Protein 3WDW (pdb70)

CATH classification: 2.60.120.200

Secondary structure (DSSP, 8-state):
---EEEEE--SHHHHHTTEEEP-SPPTT--SEEE--HHHHHHTTSEEEETTEEEE----SSPPBTTBEEE-EEEESS-BSSEEEEEEEEE---S-TTEEEEEEEEESSSTTTT-EEEEEE--TT--S-EEEEEBSSSBB--S-S-SSEE---B-BTT-TT--TT-SEEEE-S-GGGSHHHHHHTT-EEEEEEEETTEEEEEEEETT-S-TTTTSSS--GGGSPPPSEEE-STTB-TTTS--SEEEEEEEEESIIIIIHHGGGSTTGGG-SSHHHHHHH-GGGGTT--EEEEEEEEEE-/---EEEEE--SHHHHHTTEEEP-SPPTT--SEEE--HHHHHHTTSEEEETTEEEE----SSPPBTTBEEE-EEEEEEEESSEEEEEEEEE---S-TTEEEEEEEEESSSTTTT-EEEEEE--TT--S-EEEEEBSSSBB--S-S-SSEE---B-BTT-SS--SS-SEEEE-S-TTSSHHHHHHTT-EEEEEEEETTEEEEEEEETT-S-TTSSSSS--GGGSPPPSEEE-STTB-HHHH---EEEEEEEEESIIIIIHHGGGSTTGGG-SSHHHHHHH-GGGGTT--EEEEEEEEEE-

Nearest PDB structures (foldseek):
  3wdy-assembly2_B  TM=9.970E-01  e=2.030E-61  Paecilomyces sp. 'thermophila'
  3wdu-assembly2_B  TM=9.956E-01  e=4.075E-60  Paecilomyces sp. 'thermophila'
  3wdy-assembly3_C  TM=9.971E-01  e=1.727E-59  Paecilomyces sp. 'thermophila'
  5jvv-assembly2_A  TM=9.176E-01  e=4.083E-36  Paecilomyces sp. 'thermophila'
  2w52-assembly1_A  TM=9.293E-01  e=1.885E-34  Phanerodontia chrysosporium

Sequence (596 aa):
EFYHLVDDYGRGNGFFDKFNFFTGDDPTHGYVDYVSRDVAAGAGLIGERDGRTYMGVDFTNPASGRGRRSVRLESKNTYEHGLIVIDLAHMPGSVCGTWPAFWTLGTGDWPYGGAIDIIEGVNDNTFNHMVLHTSDGCTIDNDGFTGNLKTSNCYVYAPGQDANAGCGIEATDPNSYGKGFNSIGGGIYATEITPNGISIWFFPRGSEPGDVLGDNPNPANWDTPAAKFAGGGCDWEGKFNAQRLIFDVTFCGDWAGNVWGIGGCASRAANCVDFVRDNPSAFAESYWLVNSLRVYAPEFYHLVDDYGRGNGFFDKFNFFTGDDPTHGYVDYVSRDVAAGAGLIGERDGRTYMGVDFTNPASGRGRRSVRLESKNTYEHGLIVIDLAHMPGSVCGTWPAFWTLGTGDWPYGGAIDIIEGVNDNTFNHMVLHTSDGCTIDNDGFTGNLKTSNCYVYAPGQDANAGCGIEATDPNSYGKGFNSIGGGIYATEITPNGISIWFFPRGSEPGDVLGDNPNPANWDTPAAKFAGGGCDWEGKFNAQRLIFDVTFCGDWAGNVWGIGGCASRAANCVDFVRDNPSAFAESYWLVNSLRVYAP

InterPro domains:
  IPR000757 Beta-glucanase-like, N-terminal domain [PS51762] (6-280)
  IPR013320 Concanavalin A-like lectin/glucanase domain superfamily [SSF49899] (31-294)
  IPR050546 Glycosyl Hydrolase Family 16 [PTHR10963] (16-312)

Radius of gyration: 25.46 Å; Cα contacts (8 Å, |Δi|>4): 1710; chains: 2; bounding box: 57×56×68 Å

Solvent-accessible surface area: 21913 Å² total; per-residue (Å²): 188,93,19,95,80,63,31,60,3,33,147,2,107,41,0,2,76,80,7,86,34,55,63,31,110,10,72,46,137,12,30,4,29,3,13,45,65,123,72,0,58,73,34,38,3,12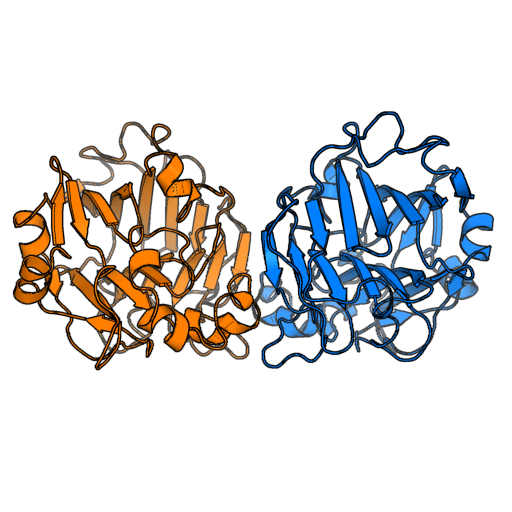,19,81,99,143,37,79,1,22,2,2,3,9,92,97,67,97,16,87,75,92,2,2,71,1,6,15,0,18,3,114,73,60,23,98,58,2,0,2,1,0,9,0,17,16,0,0,2,28,20,10,0,0,20,0,5,1,23,0,20,2,58,72,114,106,4,149,3,0,0,0,6,0,0,10,0,6,9,60,33,46,21,0,25,0,0,0,10,0,16,92,46,0,56,10,71,78,108,36,29,79,11,28,27,72,0,8,28,0,49,13,132,7,139,46,36,61,48,6,34,0,0,2,1,5,4,66,46,69,41,0,1,0,163,17,0,24,88,58,34,0,0,0,2,0,0,29,8,40,70,115,5,3,9,0,15,26,17,39,84,65,68,51,32,91,48,0,65,38,120,50,0,16,9,92,125,26,119,77,15,11,0,73,0,18,21,86,39,14,82,16,81,53,39,12,51,19,0,61,0,0,2,9,4,4,0,2,16,72,20,0,24,116,33,5,43,25,14,10,2,29,106,132,25,97,64,5,57,44,7,0,82,82,58,20,91,32,1,41,81,1,46,3,15,3,58,12,0,61,0,1,20,113,150,118,16,72,72,70,18,63,1,38,130,2,104,40,0,2,80,52,6,86,34,57,64,31,110,9,71,44,136,13,32,4,30,3,13,42,66,123,72,0,59,72,35,37,4,12,20,83,96,140,20,80,1,22,1,1,3,8,90,97,67,96,14,86,76,93,1,2,71,1,6,15,0,20,4,114,68,57,25,109,56,3,0,3,2,0,8,0,18,15,0,0,2,28,20,11,0,0,14,0,5,0,29,0,24,2,53,70,116,117,5,147,3,1,0,1,5,0,0,7,0,5,10,58,33,46,17,0,33,0,7,0,9,0,16,93,45,1,54,11,74,79,106,38,31,75,12,27,27,71,7,9,32,0,49,14,137,7,122,69,25,83,38,32,25,0,0,4,0,9,3,70,44,71,41,0,1,0,160,17,0,26,88,58,32,0,1,1,1,0,2,30,8,36,68,116,5,4,9,0,14,24,16,39,85,64,67,52,30,92,49,0,64,35,104,67,0,16,8,91,126,28,121,80,16,12,0,73,0,18,22,86,38,13,85,16,87,51,36,15,52,14,1,60,0,0,2,10,4,4,0,3,17,74,27,0,24,113,35,4,42,26,15,10,2,29,105,133,25,93,75,6,56,43,8,0,80,81,58,22,90,30,1,41,80,0,44,3,12,2,47,12,1,65,0,2,22,104

Structure (mmCIF, N/CA/C/O backbone):
data_3WDW
#
_entry.id   3WDW
#
_cell.length_a   111.540
_cell.length_b   93.901
_cell.length_c   75.010
_cell.angle_alpha   90.00
_cell.angle_beta   116.95
_cell.angle_gamma   90.00
#
_symmetry.space_group_name_H-M   'C 1 2 1'
#
loop_
_entity.id
_entity.type
_entity.pdbx_description
1 polymer Beta-1,3-1,4-glucanase
2 non-polymer 'SULFATE ION'
3 water water
#
loop_
_atom_site.group_PDB
_atom_site.id
_atom_site.type_symbol
_atom_site.label_atom_id
_atom_site.label_alt_id
_atom_site.label_comp_id
_atom_site.label_asym_id
_atom_site.label_entity_id
_atom_site.label_seq_id
_atom_site.pdbx_PDB_ins_code
_atom_site.Cartn_x
_atom_site.Cartn_y
_atom_site.Cartn_z
_atom_site.occupancy
_atom_site.B_iso_or_equiv
_atom_site.auth_seq_id
_atom_site.auth_comp_id
_atom_site.auth_asym_id
_atom_site.auth_atom_id
_atom_site.pdbx_PDB_model_num
ATOM 1 N N . GLU A 1 1 ? 16.514 37.913 -0.277 1.00 45.87 -1 GLU A N 1
ATOM 2 C CA . GLU A 1 1 ? 15.961 39.152 0.334 1.00 44.69 -1 GLU A CA 1
ATOM 3 C C . GLU A 1 1 ? 16.223 39.218 1.840 1.00 43.04 -1 GLU A C 1
ATOM 4 O O . GLU A 1 1 ? 16.240 40.305 2.411 1.00 43.85 -1 GLU A O 1
ATOM 10 N N . PHE A 1 2 ? 16.416 38.061 2.480 1.00 40.18 0 PHE A N 1
ATOM 11 C CA . PHE A 1 2 ? 16.674 38.011 3.924 1.00 36.78 0 PHE A CA 1
ATOM 12 C C . PHE A 1 2 ? 17.873 37.138 4.271 1.00 33.96 0 PHE A C 1
ATOM 13 O O . PHE A 1 2 ? 18.754 37.548 5.013 1.00 35.03 0 PHE A O 1
ATOM 21 N N . TYR A 1 3 ? 17.897 35.925 3.743 1.00 30.25 1 TYR A N 1
ATOM 22 C CA . TYR A 1 3 ? 19.008 35.014 3.998 1.00 27.16 1 TYR A CA 1
ATOM 23 C C . TYR A 1 3 ? 19.180 34.197 2.741 1.00 25.78 1 TYR A C 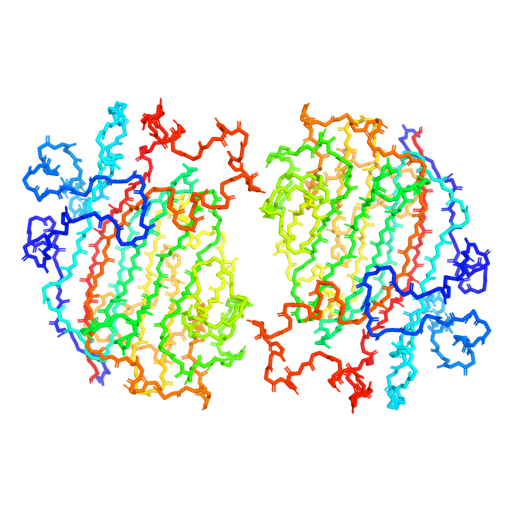1
ATOM 24 O O . TYR A 1 3 ? 18.205 33.942 2.030 1.00 26.61 1 TYR A O 1
ATOM 33 N N . HIS A 1 4 ? 20.409 33.801 2.449 1.00 23.14 2 HIS A N 1
ATOM 34 C CA . HIS A 1 4 ? 20.659 32.952 1.292 1.00 24.10 2 HIS A CA 1
ATOM 35 C C . HIS A 1 4 ? 21.469 31.744 1.764 1.00 23.46 2 HIS A C 1
ATOM 36 O O . HIS A 1 4 ? 22.258 31.837 2.697 1.00 21.87 2 HIS A O 1
ATOM 43 N N . LEU A 1 5 ? 21.266 30.609 1.114 1.00 23.89 3 LEU A N 1
ATOM 44 C CA . LEU A 1 5 ? 21.993 29.398 1.476 1.00 22.31 3 LEU A CA 1
ATOM 45 C C . LEU A 1 5 ? 23.505 29.534 1.206 1.00 23.19 3 LEU A C 1
ATOM 46 O O . LEU A 1 5 ? 23.912 30.082 0.177 1.00 23.50 3 LEU A O 1
ATOM 51 N N . VAL A 1 6 ? 24.330 29.094 2.148 1.00 19.76 4 VAL A N 1
ATOM 52 C CA . VAL A 1 6 ? 25.768 29.077 1.919 1.00 21.20 4 VAL A CA 1
ATOM 53 C C . VAL A 1 6 ? 26.231 27.620 1.981 1.00 21.44 4 VAL A C 1
ATOM 54 O O . VAL A 1 6 ? 27.259 27.291 1.426 1.00 23.17 4 VAL A O 1
ATOM 58 N N . ASP A 1 7 ? 25.477 26.750 2.655 1.00 20.08 5 ASP A N 1
ATOM 59 C CA . ASP A 1 7 ? 25.859 25.338 2.703 1.00 21.10 5 ASP A CA 1
ATOM 60 C C . ASP A 1 7 ? 24.719 24.394 2.994 1.00 20.56 5 ASP A C 1
ATOM 61 O O . ASP A 1 7 ? 24.056 24.529 4.019 1.00 21.62 5 ASP A O 1
ATOM 66 N N . ASP A 1 8 ? 24.508 23.435 2.103 1.00 21.22 6 ASP A N 1
ATOM 67 C CA . ASP A 1 8 ? 23.531 22.374 2.329 1.00 21.94 6 ASP A CA 1
ATOM 68 C C . ASP A 1 8 ? 24.454 21.190 2.563 1.00 21.30 6 ASP A C 1
ATOM 69 O O . ASP A 1 8 ? 25.235 20.826 1.678 1.00 19.23 6 ASP A O 1
ATOM 74 N N . TYR A 1 9 ? 24.375 20.592 3.745 1.00 20.71 7 TYR A N 1
ATOM 75 C CA . TYR A 1 9 ? 25.282 19.501 4.086 1.00 19.77 7 TYR A CA 1
ATOM 76 C C . TYR A 1 9 ? 24.973 18.131 3.496 1.00 19.37 7 TYR A C 1
ATOM 77 O O . TYR A 1 9 ? 25.690 17.167 3.736 1.00 18.73 7 TYR A O 1
ATOM 86 N N . GLY A 1 10 ? 23.912 18.040 2.713 1.00 19.57 8 GLY A N 1
ATOM 87 C CA . GLY A 1 10 ? 23.583 16.774 2.101 1.00 19.96 8 GLY A CA 1
ATOM 88 C C . GLY A 1 10 ? 23.324 15.647 3.085 1.00 19.86 8 GLY A C 1
ATOM 89 O O . GLY A 1 10 ? 22.789 15.853 4.175 1.00 18.36 8 GLY A O 1
ATOM 90 N N . ARG A 1 11 ? 23.734 14.443 2.699 1.00 20.45 9 ARG A N 1
ATOM 91 C CA . ARG A 1 11 ? 23.474 13.274 3.522 1.00 20.45 9 ARG A CA 1
ATOM 92 C C . ARG A 1 11 ? 24.517 12.182 3.333 1.00 19.15 9 ARG A C 1
ATOM 93 O O . ARG A 1 11 ? 25.248 12.172 2.371 1.00 18.60 9 ARG A O 1
ATOM 101 N N . GLY A 1 12 ? 24.596 11.265 4.283 1.00 20.77 10 GLY A N 1
ATOM 102 C CA . GLY A 1 12 ? 25.527 10.157 4.124 1.00 20.57 10 GLY A CA 1
ATOM 103 C C . GLY A 1 12 ? 26.973 10.540 3.955 1.00 22.27 10 GLY A C 1
ATOM 104 O O . GLY A 1 12 ? 27.452 11.462 4.602 1.00 21.01 10 GLY A O 1
ATOM 105 N N . ASN A 1 13 ? 27.676 9.818 3.084 1.00 22.00 11 ASN A N 1
ATOM 106 C CA . ASN A 1 13 ? 29.087 10.091 2.865 1.00 23.94 11 ASN A CA 1
ATOM 107 C C . ASN A 1 13 ? 29.374 11.512 2.444 1.00 22.34 11 ASN A C 1
ATOM 108 O O . ASN A 1 13 ? 30.368 12.062 2.853 1.00 21.50 11 ASN A O 1
ATOM 113 N N . GLY A 1 14 ? 28.497 12.101 1.642 1.00 22.78 12 GLY A N 1
ATOM 114 C CA . GLY A 1 14 ? 28.706 13.480 1.239 1.00 22.66 12 GLY A CA 1
ATOM 115 C C . GLY A 1 14 ? 28.681 14.397 2.456 1.00 22.05 12 GLY A C 1
ATOM 116 O O . GLY A 1 14 ? 29.431 15.380 2.543 1.00 22.95 12 GLY A O 1
ATOM 117 N N . PHE A 1 15 ? 27.784 14.089 3.379 1.00 20.88 13 PHE A N 1
ATOM 118 C CA . PHE A 1 15 ? 27.623 14.830 4.637 1.00 19.38 13 PHE A CA 1
ATOM 119 C C . PHE A 1 15 ? 28.886 14.574 5.495 1.00 20.19 13 PHE A C 1
ATOM 120 O O . PHE A 1 15 ? 29.520 15.503 6.001 1.00 20.63 13 PHE A O 1
ATOM 128 N N . PHE A 1 16 ? 29.291 13.316 5.627 1.00 20.03 14 PHE A N 1
ATOM 129 C CA . PHE A 1 16 ? 30.462 13.028 6.459 1.00 20.44 14 PHE A CA 1
ATOM 130 C C . PHE A 1 16 ? 31.756 13.652 5.984 1.00 20.77 14 PHE A C 1
ATOM 131 O O . PHE A 1 16 ? 32.605 14.032 6.805 1.00 19.45 14 PHE A O 1
ATOM 139 N N . ASP A 1 17 ? 31.910 13.751 4.663 1.00 21.29 15 ASP A N 1
ATOM 140 C CA . ASP A 1 17 ? 33.108 14.347 4.055 1.00 20.68 15 ASP A CA 1
ATOM 141 C C . ASP A 1 17 ? 33.260 15.817 4.463 1.00 20.38 15 ASP A C 1
ATOM 142 O O . ASP A 1 17 ? 34.359 16.395 4.374 1.00 21.98 15 ASP A O 1
ATOM 147 N N . LYS A 1 18 ? 32.167 16.425 4.904 1.00 19.76 16 LYS A N 1
ATOM 148 C CA . LYS A 1 18 ? 32.213 17.830 5.298 1.00 18.17 16 LYS A CA 1
ATOM 149 C C . LYS A 1 18 ? 32.661 18.032 6.749 1.00 19.54 16 LYS A C 1
ATOM 150 O O . LYS A 1 18 ? 32.723 19.166 7.208 1.00 21.74 16 LYS A O 1
ATOM 156 N N . PHE A 1 19 ? 32.929 16.947 7.469 1.00 18.47 17 PHE A N 1
ATOM 157 C CA . PHE A 1 19 ? 33.368 17.048 8.853 1.00 19.82 17 PHE A CA 1
ATOM 158 C C . PHE A 1 19 ? 34.692 16.317 9.096 1.00 19.42 17 PHE A C 1
ATOM 159 O O . PHE A 1 19 ? 35.045 15.380 8.381 1.00 19.89 17 PHE A O 1
ATOM 167 N N . ASN A 1 20 ? 35.409 16.765 10.113 1.00 20.15 18 ASN A N 1
ATOM 168 C CA . ASN A 1 20 ? 36.619 16.103 10.562 1.00 20.15 18 ASN A CA 1
ATOM 169 C C . ASN A 1 20 ? 36.149 15.272 11.775 1.00 21.65 18 ASN A C 1
ATOM 170 O O . ASN A 1 20 ? 35.375 15.775 12.600 1.00 19.76 18 ASN A O 1
ATOM 175 N N . PHE A 1 21 ? 36.577 14.012 11.894 1.00 19.73 19 PHE A N 1
ATOM 176 C CA . PHE A 1 21 ? 36.176 13.217 13.066 1.00 18.69 19 PHE A CA 1
ATOM 177 C C . PHE A 1 21 ? 37.237 13.423 14.150 1.00 18.96 19 PHE A C 1
ATOM 178 O O . PHE A 1 21 ? 38.428 13.212 13.918 1.00 18.53 19 PHE A O 1
ATOM 186 N N . PHE A 1 22 ? 36.806 13.885 15.310 1.00 18.79 20 PHE A N 1
ATOM 187 C CA . PHE A 1 22 ? 37.692 14.156 16.450 1.00 20.94 20 PHE A CA 1
ATOM 188 C C . PHE A 1 22 ? 37.939 12.824 17.118 1.00 21.68 20 PHE A C 1
ATOM 189 O O . PHE A 1 22 ? 36.987 12.076 17.366 1.00 21.23 20 PHE A O 1
ATOM 197 N N . THR A 1 23 ? 39.195 12.512 17.416 1.00 21.03 21 THR A N 1
ATOM 198 C CA . THR A 1 23 ? 39.489 11.238 18.064 1.00 21.86 21 THR A CA 1
ATOM 199 C C . THR A 1 23 ? 40.342 11.420 19.327 1.00 21.38 21 THR A C 1
ATOM 200 O O . THR A 1 23 ? 40.786 10.454 19.920 1.00 22.32 21 THR A O 1
ATOM 204 N N . GLY A 1 24 ? 40.548 12.662 19.742 1.00 21.63 22 GLY A N 1
ATOM 205 C CA . GLY A 1 24 ? 41.341 12.903 20.938 1.00 21.89 22 GLY A CA 1
ATOM 206 C C . GLY A 1 24 ? 40.544 12.580 22.192 1.00 22.08 22 GLY A C 1
ATOM 207 O O . GLY A 1 24 ? 39.351 12.307 22.119 1.00 19.90 22 GLY A O 1
ATOM 208 N N . ASP A 1 25 ? 41.212 12.563 23.342 1.00 20.59 23 ASP A N 1
ATOM 209 C CA . ASP A 1 25 ? 40.528 12.321 24.605 1.00 20.99 23 ASP A CA 1
ATOM 210 C C . ASP A 1 25 ? 39.464 13.410 24.751 1.00 20.21 23 ASP A C 1
ATOM 211 O O . ASP A 1 25 ? 39.682 14.554 24.367 1.00 19.76 23 ASP A O 1
ATOM 216 N N . ASP A 1 26 ? 38.327 13.070 25.333 1.00 19.52 24 ASP A N 1
ATOM 217 C CA . ASP A 1 26 ? 37.258 14.053 25.484 1.00 20.39 24 ASP A CA 1
ATOM 218 C C . ASP A 1 26 ? 37.657 15.308 26.249 1.00 22.31 24 ASP A C 1
ATOM 219 O O . ASP A 1 26 ? 38.175 15.220 27.355 1.00 21.46 24 ASP A O 1
ATOM 224 N N . PRO A 1 27 ? 37.449 16.502 25.665 1.00 23.16 25 PRO A N 1
ATOM 225 C CA . PRO A 1 27 ? 37.828 17.672 26.450 1.00 22.42 25 PRO A CA 1
ATOM 226 C C . PRO A 1 27 ? 36.982 17.777 27.747 1.00 22.25 25 PRO A C 1
ATOM 227 O O . PRO A 1 27 ? 37.438 18.340 28.731 1.00 21.91 25 PRO A O 1
ATOM 231 N N . THR A 1 28 ? 35.761 17.244 27.759 1.00 21.54 26 THR A N 1
ATOM 232 C CA . THR A 1 28 ? 34.955 17.301 28.983 1.00 21.25 26 THR A CA 1
ATOM 233 C C . THR A 1 28 ? 35.128 16.074 29.915 1.00 22.25 26 THR A C 1
ATOM 234 O O . THR A 1 28 ? 34.284 15.794 30.783 1.00 21.49 26 THR A O 1
ATOM 238 N N . HIS A 1 29 ? 36.241 15.366 29.712 1.00 20.57 27 HIS A N 1
ATOM 239 C CA . HIS A 1 29 ? 36.658 14.234 30.525 1.00 20.52 27 HIS A CA 1
ATOM 240 C C . HIS A 1 29 ? 35.661 13.089 30.698 1.00 20.05 27 HIS A C 1
ATOM 241 O O . HIS A 1 29 ? 35.646 12.402 31.719 1.00 16.76 27 HIS A O 1
ATOM 248 N N . GLY A 1 30 ? 34.845 12.857 29.672 1.00 20.41 28 GLY A N 1
ATOM 249 C CA . GLY A 1 30 ? 33.875 11.799 29.773 1.00 18.38 28 GLY A CA 1
ATOM 250 C C . GLY A 1 30 ? 34.452 10.427 29.555 1.00 18.54 28 GLY A C 1
ATOM 251 O O . GLY A 1 30 ? 35.582 10.271 29.075 1.00 19.04 28 GLY A O 1
ATOM 252 N N . TYR A 1 31 ? 33.654 9.427 29.909 1.00 17.80 29 TYR A N 1
ATOM 253 C CA . TYR A 1 31 ? 34.015 8.025 29.752 1.00 18.14 29 TYR A CA 1
ATOM 254 C C . TYR A 1 31 ? 33.583 7.696 28.331 1.00 18.25 29 TYR A C 1
ATOM 255 O O . TYR A 1 31 ? 32.590 7.001 28.119 1.00 16.82 29 TYR A O 1
ATOM 264 N N . VAL A 1 32 ? 34.344 8.202 27.363 1.00 18.78 30 VAL A N 1
ATOM 265 C CA . VAL A 1 32 ? 33.997 8.010 25.969 1.00 19.06 30 VAL A CA 1
ATOM 266 C C . VAL A 1 32 ? 35.225 7.695 25.139 1.00 20.26 30 VAL A C 1
ATOM 267 O O . VAL A 1 32 ? 36.342 8.047 25.507 1.00 18.44 30 VAL A O 1
ATOM 271 N N . ASP A 1 33 ? 35.006 6.990 24.034 1.00 18.09 31 ASP A N 1
ATOM 272 C CA . ASP A 1 33 ? 36.077 6.638 23.129 1.00 19.55 31 ASP A CA 1
ATOM 273 C C . ASP A 1 33 ? 35.627 7.128 21.755 1.00 19.38 31 ASP A C 1
ATOM 274 O O . ASP A 1 33 ? 34.839 6.486 21.093 1.00 19.64 31 ASP A O 1
ATOM 279 N N . TYR A 1 34 ? 36.086 8.323 21.384 1.00 20.64 32 TYR A N 1
ATOM 280 C CA . TYR A 1 34 ? 35.743 8.908 20.089 1.00 19.85 32 TYR A CA 1
ATOM 281 C C . TYR A 1 34 ? 36.577 8.191 19.057 1.00 20.95 32 TYR A C 1
ATOM 282 O O . TYR A 1 34 ? 37.798 8.261 19.079 1.00 20.23 32 TYR A O 1
ATOM 291 N N . VAL A 1 35 ? 35.915 7.515 18.121 1.00 21.02 33 VAL A N 1
ATOM 292 C CA . VAL A 1 35 ? 36.637 6.736 17.126 1.00 19.29 33 VAL A CA 1
ATOM 293 C C . VAL A 1 35 ? 36.611 7.384 15.754 1.00 20.32 33 VAL A C 1
ATOM 294 O O . VAL A 1 35 ? 35.791 8.277 15.479 1.00 20.50 33 VAL A O 1
ATOM 298 N N . SER A 1 36 ? 37.524 6.929 14.898 1.00 19.28 34 SER A N 1
ATOM 299 C CA . SER A 1 36 ? 37.700 7.468 13.556 1.00 19.58 34 SER A CA 1
ATOM 300 C C . SER A 1 36 ? 36.493 7.125 12.714 1.00 19.15 34 SER A C 1
ATOM 301 O O . SER A 1 36 ? 35.726 6.253 13.080 1.00 17.69 34 SER A O 1
ATOM 304 N N . ARG A 1 37 ? 36.380 7.771 11.562 1.00 18.81 35 ARG A N 1
ATOM 305 C CA . ARG A 1 37 ? 35.279 7.515 10.644 1.00 19.66 35 ARG A CA 1
ATOM 306 C C . ARG A 1 37 ? 35.263 6.050 10.195 1.00 20.07 35 ARG A C 1
ATOM 307 O O . ARG A 1 37 ? 34.224 5.435 10.166 1.00 19.60 35 ARG A O 1
ATOM 315 N N . ASP A 1 38 ? 36.418 5.495 9.841 1.00 19.56 36 ASP A N 1
ATOM 316 C CA . ASP A 1 38 ? 36.437 4.102 9.394 1.00 21.89 36 ASP A CA 1
ATOM 317 C C . ASP A 1 38 ? 35.984 3.138 10.489 1.00 21.19 36 ASP A C 1
ATOM 318 O O . ASP A 1 38 ? 35.223 2.211 10.227 1.00 20.83 36 ASP A O 1
ATOM 323 N N . VAL A 1 39 ? 36.457 3.346 11.715 1.00 19.44 37 VAL A N 1
ATOM 324 C CA . VAL A 1 39 ? 36.035 2.505 12.819 1.00 18.55 37 VAL A CA 1
ATOM 325 C C . VAL A 1 39 ? 34.539 2.682 13.130 1.00 19.38 37 VAL A C 1
ATOM 326 O O . VAL A 1 39 ? 33.829 1.695 13.376 1.00 18.21 37 VAL A O 1
ATOM 330 N N . ALA A 1 40 ? 34.059 3.926 13.097 1.00 18.27 38 ALA A N 1
ATOM 331 C CA . ALA A 1 40 ? 32.655 4.212 13.370 1.00 18.35 38 ALA A CA 1
ATOM 332 C C . ALA A 1 40 ? 31.795 3.486 12.335 1.00 19.22 38 ALA A C 1
ATOM 333 O O . ALA A 1 40 ? 30.831 2.794 12.688 1.00 17.91 38 ALA A O 1
ATOM 335 N N . ALA A 1 41 ? 32.151 3.602 11.060 1.00 18.08 39 ALA A N 1
ATOM 336 C CA . ALA A 1 41 ? 31.355 2.902 10.049 1.00 20.24 39 ALA A CA 1
ATOM 337 C C . ALA A 1 41 ? 31.399 1.381 10.275 1.00 20.73 39 ALA A C 1
ATOM 338 O O . ALA A 1 41 ? 30.407 0.704 10.072 1.00 20.76 39 ALA A O 1
ATOM 340 N N . GLY A 1 42 ? 32.557 0.857 10.675 1.00 18.87 40 GLY A N 1
ATOM 341 C CA . GLY A 1 42 ? 32.673 -0.573 10.896 1.00 19.87 40 GLY A CA 1
ATOM 342 C C . GLY A 1 42 ? 31.893 -1.064 12.106 1.00 19.90 40 GLY A C 1
ATOM 343 O O . GLY A 1 42 ? 31.618 -2.265 12.231 1.00 21.08 40 GLY A O 1
ATOM 344 N N . ALA A 1 43 ? 31.532 -0.141 12.995 1.00 19.21 41 ALA A N 1
ATOM 345 C CA . ALA A 1 43 ? 30.789 -0.478 14.217 1.00 19.49 41 ALA A CA 1
ATOM 346 C C . ALA A 1 43 ? 29.294 -0.095 14.134 1.00 17.69 41 ALA A C 1
ATOM 347 O O . ALA A 1 43 ? 28.555 -0.238 15.105 1.00 17.67 41 ALA A O 1
ATOM 349 N N . GLY A 1 44 ? 28.855 0.377 12.969 1.00 18.25 42 GLY A N 1
ATOM 350 C CA . GLY A 1 44 ? 27.470 0.780 12.829 1.00 18.24 42 GLY A CA 1
ATOM 351 C C . GLY A 1 44 ? 27.151 2.120 13.508 1.00 19.73 42 GLY A C 1
ATOM 352 O O . GLY A 1 44 ? 25.969 2.420 13.716 1.00 18.86 42 GLY A O 1
ATOM 353 N N . LEU A 1 45 ? 28.165 2.918 13.863 1.00 18.84 43 LEU A N 1
ATOM 354 C CA . LEU A 1 45 ? 27.914 4.200 14.530 1.00 20.00 43 LEU A CA 1
ATOM 355 C C . LEU A 1 45 ? 27.564 5.353 13.593 1.00 20.89 43 LEU A C 1
ATOM 356 O O . LEU A 1 45 ? 27.091 6.408 14.050 1.00 20.72 43 LEU A O 1
ATOM 361 N N . ILE A 1 46 ? 27.836 5.196 12.305 1.00 20.38 44 ILE A N 1
ATOM 362 C CA . ILE A 1 46 ? 27.478 6.238 11.343 1.00 19.81 44 ILE A CA 1
ATOM 363 C C . ILE A 1 46 ? 26.987 5.531 10.112 1.00 19.32 44 ILE A C 1
ATOM 364 O O . ILE A 1 46 ? 27.364 4.383 9.863 1.00 19.78 44 ILE A O 1
ATOM 369 N N . GLY A 1 47 ? 26.131 6.194 9.358 1.00 18.80 45 GLY A N 1
ATOM 370 C CA . GLY A 1 47 ? 25.611 5.602 8.133 1.00 20.51 45 GLY A CA 1
ATOM 371 C C . GLY A 1 47 ? 24.423 6.406 7.633 1.00 22.54 45 GLY A C 1
ATOM 372 O O . GLY A 1 47 ? 24.206 7.558 8.047 1.00 22.28 45 GLY A O 1
ATOM 373 N N . GLU A 1 48 ? 23.651 5.796 6.747 1.00 22.41 46 GLU A N 1
ATOM 374 C CA . GLU A 1 48 ? 22.468 6.435 6.169 1.00 23.08 46 GLU A CA 1
ATOM 375 C C . GLU A 1 48 ? 21.301 5.516 6.495 1.00 22.39 46 GLU A C 1
ATOM 376 O O . GLU A 1 48 ? 21.452 4.300 6.473 1.00 23.11 46 GLU A O 1
ATOM 382 N N . ARG A 1 49 ? 20.161 6.085 6.856 1.00 21.06 47 ARG A N 1
ATOM 383 C CA . ARG A 1 49 ? 18.961 5.307 7.164 1.00 21.35 47 ARG A CA 1
ATOM 384 C C . ARG A 1 49 ? 17.820 5.930 6.352 1.00 21.96 47 ARG A C 1
ATOM 385 O O . ARG A 1 49 ? 17.278 7.001 6.691 1.00 21.02 47 ARG A O 1
ATOM 393 N N . ASP A 1 50 ? 17.474 5.246 5.272 1.00 21.69 48 ASP A N 1
ATOM 394 C CA . ASP A 1 50 ? 16.411 5.708 4.379 1.00 21.75 48 ASP A CA 1
ATOM 395 C C . ASP A 1 50 ? 16.564 7.187 4.027 1.00 23.00 48 ASP A C 1
ATOM 396 O O . ASP A 1 50 ? 15.625 7.968 4.168 1.00 22.29 48 ASP A O 1
ATOM 401 N N . GLY A 1 51 ? 17.759 7.589 3.620 1.00 23.59 49 GLY A N 1
ATOM 402 C CA . GLY A 1 51 ? 17.924 8.976 3.223 1.00 22.86 49 GLY A CA 1
ATOM 403 C C . GLY A 1 51 ? 18.266 9.946 4.320 1.00 23.77 49 GLY A C 1
ATOM 404 O O . GLY A 1 51 ? 18.548 11.115 4.021 1.00 24.76 49 GLY A O 1
ATOM 405 N N . ARG A 1 52 ? 18.217 9.493 5.576 1.00 21.47 50 ARG A N 1
ATOM 406 C CA . ARG A 1 52 ? 18.583 10.345 6.711 1.00 21.84 50 ARG A CA 1
ATOM 407 C C . ARG A 1 52 ? 20.001 9.963 7.157 1.00 20.99 50 ARG A C 1
ATOM 408 O O . ARG A 1 52 ? 20.429 8.818 6.986 1.00 19.45 50 ARG A O 1
ATOM 416 N N . THR A 1 53 ? 20.710 10.906 7.756 1.00 19.13 51 THR A N 1
ATOM 417 C CA . THR A 1 53 ? 22.078 10.635 8.185 1.00 18.96 51 THR A CA 1
ATOM 418 C C . THR A 1 53 ? 22.109 10.254 9.646 1.00 18.27 51 THR A C 1
ATOM 419 O O . THR A 1 53 ? 21.641 10.999 10.503 1.00 17.91 51 THR A O 1
ATOM 423 N N . TYR A 1 54 ? 22.686 9.082 9.918 1.00 17.69 52 TYR A N 1
ATOM 424 C CA . TYR A 1 54 ? 22.730 8.508 11.269 1.00 17.63 52 TYR A CA 1
ATOM 425 C C . TYR A 1 54 ? 24.092 8.683 11.963 1.00 17.60 52 TYR A C 1
ATOM 426 O O . TYR A 1 54 ? 25.135 8.459 11.330 1.00 16.19 52 TYR A O 1
ATOM 435 N N . MET A 1 55 ? 24.070 9.075 13.240 1.00 17.47 53 MET A N 1
ATOM 436 C CA . MET A 1 55 ? 25.299 9.211 14.042 1.00 17.45 53 MET A CA 1
ATOM 437 C C . MET A 1 55 ? 24.907 8.728 15.441 1.00 18.64 53 MET A C 1
ATOM 438 O O . MET A 1 55 ? 24.068 9.367 16.101 1.00 16.84 53 MET A O 1
ATOM 443 N N . GLY A 1 56 ? 25.500 7.610 15.882 1.00 18.27 54 GLY A N 1
ATOM 444 C CA . GLY A 1 56 ? 25.139 7.057 17.186 1.00 18.11 54 GLY A CA 1
ATOM 445 C C . GLY A 1 56 ? 26.310 6.536 18.009 1.00 17.86 54 GLY A C 1
ATOM 446 O O . GLY A 1 56 ? 27.477 6.856 17.730 1.00 17.84 54 GLY A O 1
ATOM 447 N N . VAL A 1 57 ? 25.992 5.778 19.055 1.00 17.89 55 VAL A N 1
ATOM 448 C CA . VAL A 1 57 ? 27.027 5.210 19.920 1.00 18.30 55 VAL A CA 1
ATOM 449 C C . VAL A 1 57 ? 26.876 3.692 19.947 1.00 18.41 55 VAL A C 1
ATOM 450 O O . VAL A 1 57 ? 25.890 3.134 19.472 1.00 18.31 55 VAL A O 1
ATOM 454 N N . ASP A 1 58 ? 27.873 3.046 20.515 1.00 16.97 56 ASP A N 1
ATOM 455 C CA . ASP A 1 58 ? 27.927 1.593 20.663 1.00 17.19 56 ASP A CA 1
ATOM 456 C C . ASP A 1 58 ? 26.923 1.207 21.757 1.00 16.74 56 ASP A C 1
ATOM 457 O O . ASP A 1 58 ? 27.059 1.650 22.889 1.00 18.00 56 ASP A O 1
ATOM 462 N N . PHE A 1 59 ? 25.894 0.424 21.425 1.00 15.62 57 PHE A N 1
ATOM 463 C CA . PHE A 1 59 ? 24.944 -0.032 22.454 1.00 16.75 57 PHE A CA 1
ATOM 464 C C . PHE A 1 59 ? 24.952 -1.563 22.484 1.00 16.39 57 PHE A C 1
ATOM 465 O O . PHE A 1 59 ? 24.007 -2.190 22.920 1.00 16.10 57 PHE A O 1
ATOM 473 N N . THR A 1 60 ? 26.073 -2.133 22.058 1.00 17.42 58 THR A N 1
ATOM 474 C CA . THR A 1 60 ? 26.246 -3.581 21.976 1.00 19.28 58 THR A CA 1
ATOM 475 C C . THR A 1 60 ? 27.304 -4.156 22.922 1.00 19.71 58 THR A C 1
ATOM 476 O O . THR A 1 60 ? 27.087 -5.158 23.614 1.00 19.56 58 THR A O 1
ATOM 480 N N . ASN A 1 61 ? 28.453 -3.510 22.949 1.00 19.99 59 ASN A N 1
ATOM 481 C CA . ASN A 1 61 ? 29.559 -4.045 23.712 1.00 19.85 59 ASN A CA 1
ATOM 482 C C . ASN A 1 61 ? 29.851 -3.419 25.069 1.00 19.73 59 ASN A C 1
ATOM 483 O O . ASN A 1 61 ? 29.687 -2.224 25.266 1.00 19.38 59 ASN A O 1
ATOM 488 N N . PRO A 1 62 ? 30.299 -4.239 26.020 1.00 21.29 60 PRO A N 1
ATOM 489 C CA . PRO A 1 62 ? 30.656 -3.753 27.360 1.00 20.25 60 PRO A CA 1
ATOM 490 C C . PRO A 1 62 ? 31.810 -2.828 26.989 1.00 20.79 60 PRO A C 1
ATOM 491 O O . PRO A 1 62 ? 32.597 -3.174 26.101 1.00 21.87 60 PRO A O 1
ATOM 495 N N . ALA A 1 63 ? 31.954 -1.689 27.649 1.00 19.33 61 ALA A N 1
ATOM 496 C CA . ALA A 1 63 ? 33.002 -0.764 27.261 1.00 21.06 61 ALA A CA 1
ATOM 497 C C . ALA A 1 63 ? 34.370 -1.078 27.858 1.00 23.67 61 ALA A C 1
ATOM 498 O O . ALA A 1 63 ? 34.483 -1.822 28.823 1.00 23.26 61 ALA A O 1
ATOM 500 N N . SER A 1 64 ? 35.407 -0.529 27.245 1.00 24.11 62 SER A N 1
ATOM 501 C CA . SER A 1 64 ? 36.744 -0.716 27.749 1.00 26.40 62 SER A CA 1
ATOM 502 C C . SER A 1 64 ? 37.573 0.449 27.241 1.00 27.53 62 SER A C 1
ATOM 503 O O . SER A 1 64 ? 37.075 1.305 26.500 1.00 26.70 62 SER A O 1
ATOM 506 N N . GLY A 1 65 ? 38.840 0.492 27.644 1.00 27.26 63 GLY A N 1
ATOM 507 C CA . GLY A 1 65 ? 39.691 1.580 27.192 1.00 26.39 63 GLY A CA 1
ATOM 508 C C . GLY A 1 65 ? 39.216 2.900 27.762 1.00 25.40 63 GLY A C 1
ATOM 509 O O . GLY A 1 65 ? 38.841 2.998 28.935 1.00 26.71 63 GLY A O 1
ATOM 510 N N . ARG A 1 66 ? 39.213 3.921 26.916 1.00 24.25 64 ARG A N 1
ATOM 511 C CA . ARG A 1 66 ? 38.797 5.275 27.301 1.00 23.16 64 ARG A CA 1
ATOM 512 C C . ARG A 1 66 ? 37.324 5.396 27.714 1.00 20.46 64 ARG A C 1
ATOM 513 O O . ARG A 1 66 ? 36.946 6.340 28.409 1.00 20.87 64 ARG A O 1
ATOM 521 N N . GLY A 1 67 ? 36.492 4.494 27.213 1.00 20.25 65 GLY A N 1
ATOM 522 C CA . GLY A 1 67 ? 35.077 4.565 27.499 1.00 19.48 65 GLY A CA 1
ATOM 523 C C . GLY A 1 67 ? 34.262 4.038 26.344 1.00 20.06 65 GLY A C 1
ATOM 524 O O . GLY A 1 67 ? 34.799 3.402 25.426 1.00 21.12 65 GLY A O 1
ATOM 525 N N . ARG A 1 68 ? 32.957 4.286 26.391 1.00 19.79 66 ARG A N 1
ATOM 526 C CA . ARG A 1 68 ? 32.036 3.800 25.367 1.00 19.15 66 ARG A CA 1
ATOM 527 C C . ARG A 1 68 ? 32.243 4.518 24.032 1.00 19.31 66 ARG A C 1
ATOM 528 O O . ARG A 1 68 ? 32.364 5.739 23.982 1.00 18.98 66 ARG A O 1
ATOM 536 N N . ARG A 1 69 ? 32.288 3.742 22.947 1.00 19.16 67 ARG A N 1
ATOM 537 C CA . ARG A 1 69 ? 32.553 4.278 21.626 1.00 19.61 67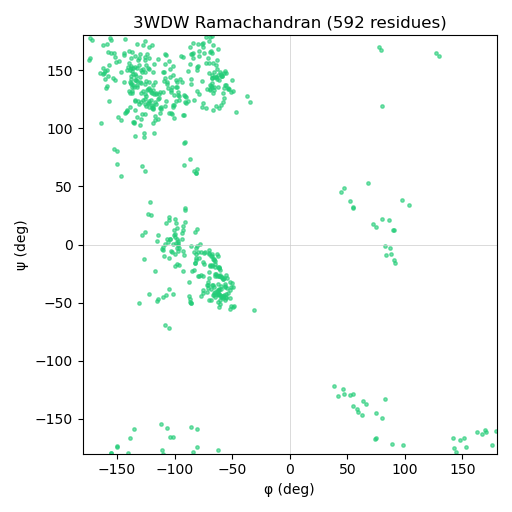 ARG A CA 1
ATOM 538 C C . ARG A 1 69 ? 31.480 5.198 21.076 1.00 19.56 67 ARG A C 1
ATOM 539 O O . ARG A 1 69 ? 30.298 4.880 21.083 1.00 18.75 67 ARG A O 1
ATOM 547 N N . SER A 1 70 ? 31.920 6.359 20.603 1.00 19.04 68 SER A N 1
ATOM 548 C CA . SER A 1 70 ? 30.996 7.342 20.047 1.00 18.41 68 SER A CA 1
ATOM 549 C C . SER A 1 70 ? 31.763 8.126 18.982 1.00 17.45 68 SER A C 1
ATOM 550 O O . SER A 1 70 ? 32.903 7.783 18.665 1.00 19.24 68 SER A O 1
ATOM 553 N N . VAL A 1 71 ? 31.152 9.169 18.429 1.00 17.21 69 VAL A N 1
ATOM 554 C CA . VAL A 1 71 ? 31.839 9.981 17.435 1.00 16.23 69 VAL A CA 1
ATOM 555 C C . VAL A 1 71 ? 31.619 11.441 17.751 1.00 16.19 69 VAL A C 1
ATOM 556 O O . VAL A 1 71 ? 30.637 11.814 18.384 1.00 17.00 69 VAL A O 1
ATOM 560 N N . ARG A 1 72 ? 32.570 12.254 17.341 1.00 15.77 70 ARG A N 1
ATOM 561 C CA . ARG A 1 72 ? 32.478 13.699 17.530 1.00 16.35 70 ARG A CA 1
ATOM 562 C C . ARG A 1 72 ? 32.858 14.276 16.175 1.00 17.38 70 ARG A C 1
ATOM 563 O O . ARG A 1 72 ? 34.015 14.170 15.738 1.00 18.00 70 ARG A O 1
ATOM 571 N N . LEU A 1 73 ? 31.877 14.851 15.478 1.00 18.20 71 LEU A N 1
ATOM 572 C CA . LEU A 1 73 ? 32.129 15.427 14.149 1.00 18.10 71 LEU A CA 1
ATOM 573 C C . LEU A 1 73 ? 32.200 16.949 14.228 1.00 18.06 71 LEU A C 1
ATOM 574 O O . LEU A 1 73 ? 31.338 17.568 14.838 1.00 19.54 71 LEU A O 1
ATOM 579 N N . GLU A 1 74 ? 33.217 17.538 13.614 1.00 17.69 72 GLU A N 1
ATOM 580 C CA . GLU A 1 74 ? 33.389 18.984 13.622 1.00 18.31 72 GLU A CA 1
ATOM 581 C C . GLU A 1 74 ? 33.479 19.471 12.166 1.00 20.18 72 GLU A C 1
ATOM 582 O O . GLU A 1 74 ? 34.289 18.970 11.372 1.00 18.71 72 GLU A O 1
ATOM 588 N N . SER A 1 75 ? 32.659 20.452 11.804 1.00 20.66 73 SER A N 1
ATOM 589 C CA . SER A 1 75 ? 32.662 20.905 10.413 1.00 19.57 73 SER A CA 1
ATOM 590 C C . SER A 1 75 ? 33.956 21.520 9.949 1.00 21.56 73 SER A C 1
ATOM 591 O O . SER A 1 75 ? 34.662 22.192 10.714 1.00 21.78 73 SER A O 1
ATOM 594 N N . LYS A 1 76 ? 34.273 21.259 8.684 1.00 20.17 74 LYS A N 1
ATOM 595 C CA . LYS A 1 76 ? 35.458 21.843 8.074 1.00 21.08 74 LYS A CA 1
ATOM 596 C C . LYS A 1 76 ? 35.195 23.340 7.841 1.00 21.05 74 LYS A C 1
ATOM 597 O O . LYS A 1 76 ? 36.082 24.161 8.036 1.00 20.83 74 LYS A O 1
ATOM 603 N N . ASN A 1 77 ? 33.985 23.687 7.400 1.00 21.37 75 ASN A N 1
ATOM 604 C CA . ASN A 1 77 ? 33.632 25.095 7.174 1.00 21.82 75 ASN A CA 1
ATOM 605 C C . ASN A 1 77 ? 33.255 25.800 8.477 1.00 21.95 75 ASN A C 1
ATOM 606 O O . ASN A 1 77 ? 32.755 25.161 9.418 1.00 22.06 75 ASN A O 1
ATOM 611 N N . THR A 1 78 ? 33.456 27.121 8.524 1.00 21.57 76 THR A N 1
ATOM 612 C CA . THR A 1 78 ? 33.147 27.904 9.719 1.00 21.73 76 THR A CA 1
ATOM 613 C C . THR A 1 78 ? 32.346 29.106 9.295 1.00 22.27 76 THR A C 1
ATOM 614 O O . THR A 1 78 ? 32.388 29.491 8.122 1.00 21.26 76 THR A O 1
ATOM 618 N N . TYR A 1 79 ? 31.621 29.686 10.247 1.00 21.37 77 TYR A N 1
ATOM 619 C CA . TYR A 1 79 ? 30.749 30.807 9.988 1.00 22.00 77 TYR A CA 1
ATOM 620 C C . TYR A 1 79 ? 30.826 31.829 11.103 1.00 22.47 77 TYR A C 1
ATOM 621 O O . TYR A 1 79 ? 30.733 31.484 12.283 1.00 22.67 77 TYR A O 1
ATOM 630 N N . GLU A 1 80 ? 30.977 33.095 10.743 1.00 23.86 78 GLU A N 1
ATOM 631 C CA . GLU A 1 80 ? 31.018 34.129 11.762 1.00 24.82 78 GLU A CA 1
ATOM 632 C C . GLU A 1 80 ? 29.631 34.620 12.104 1.00 24.18 78 GLU A C 1
ATOM 633 O O . GLU A 1 80 ? 29.379 35.004 13.230 1.00 25.20 78 GLU A O 1
ATOM 639 N N . HIS A 1 81 ? 28.734 34.612 11.125 1.00 22.85 79 HIS A N 1
ATOM 640 C CA . HIS A 1 81 ? 27.348 35.049 11.322 1.00 23.55 79 HIS A CA 1
ATOM 641 C C . HIS A 1 81 ? 26.498 34.230 10.399 1.00 24.69 79 HIS A C 1
ATOM 642 O O . HIS A 1 81 ? 26.987 33.738 9.392 1.00 26.10 79 HIS A O 1
ATOM 649 N N . GLY A 1 82 ? 25.223 34.116 10.706 1.00 24.09 80 GLY A N 1
ATOM 650 C CA . GLY A 1 82 ? 24.366 33.353 9.831 1.00 24.53 80 GLY A CA 1
ATOM 651 C C . GLY A 1 82 ? 23.199 32.720 10.557 1.00 23.01 80 GLY A C 1
ATOM 652 O O . GLY A 1 82 ? 22.899 33.084 11.696 1.00 23.19 80 GLY A O 1
ATOM 653 N N . LEU A 1 83 ? 22.548 31.781 9.871 1.00 22.18 81 LEU A N 1
ATOM 654 C CA . LEU A 1 83 ? 21.396 31.055 10.390 1.00 19.48 81 LEU A CA 1
ATOM 655 C C . LEU A 1 83 ? 21.665 29.570 10.141 1.00 20.12 81 LEU A C 1
ATOM 656 O O . LEU A 1 83 ? 21.861 29.141 8.999 1.00 21.31 81 LEU A O 1
ATOM 661 N N . ILE A 1 84 ? 21.691 28.789 11.204 1.00 19.45 82 ILE A N 1
ATOM 662 C CA . ILE A 1 84 ? 21.958 27.349 11.085 1.00 19.49 82 ILE A CA 1
ATOM 663 C C . ILE A 1 84 ? 20.634 26.659 11.341 1.00 19.51 82 ILE A C 1
ATOM 664 O O . ILE A 1 84 ? 20.021 26.861 12.377 1.00 19.40 82 ILE A O 1
ATOM 669 N N . VAL A 1 85 ? 20.175 25.847 10.400 1.00 19.96 83 VAL A N 1
ATOM 670 C CA . VAL A 1 85 ? 18.883 25.186 10.569 1.00 17.29 83 VAL A CA 1
ATOM 671 C C . VAL A 1 85 ? 19.076 23.686 10.483 1.00 18.00 83 VAL A C 1
ATOM 672 O O . VAL A 1 85 ? 19.550 23.192 9.455 1.00 19.49 83 VAL A O 1
ATOM 676 N N . ILE A 1 86 ? 18.700 22.960 11.530 1.00 16.95 84 ILE A N 1
ATOM 677 C CA . ILE A 1 86 ? 18.820 21.513 11.490 1.00 18.30 84 ILE A CA 1
ATOM 678 C C . ILE A 1 86 ? 17.449 20.891 11.676 1.00 19.32 84 ILE A C 1
ATOM 679 O O . ILE A 1 86 ? 16.719 21.299 12.570 1.00 20.31 84 ILE A O 1
ATOM 684 N N . ASP A 1 87 ? 17.095 19.939 10.800 1.00 18.43 85 ASP A N 1
ATOM 685 C CA . ASP A 1 87 ? 15.804 19.234 10.852 1.00 18.86 85 ASP A CA 1
ATOM 686 C C . ASP A 1 87 ? 16.198 17.815 11.236 1.00 17.58 85 ASP A C 1
ATOM 687 O O . ASP A 1 87 ? 16.932 17.132 10.504 1.00 16.75 85 ASP A O 1
ATOM 692 N N . LEU A 1 88 ? 15.736 17.402 12.403 1.00 17.21 86 LEU A N 1
ATOM 693 C CA . LEU A 1 88 ? 16.101 16.128 12.972 1.00 19.86 86 LEU A CA 1
ATOM 694 C C . LEU A 1 88 ? 14.916 15.192 13.105 1.00 18.06 86 LEU A C 1
ATOM 695 O O . LEU A 1 88 ? 13.909 15.579 13.648 1.00 19.85 86 LEU A O 1
ATOM 700 N N . ALA A 1 89 ? 15.045 13.958 12.645 1.00 16.73 87 ALA A N 1
ATOM 701 C CA . ALA A 1 89 ? 13.965 13.014 12.838 1.00 17.34 87 ALA A CA 1
ATOM 702 C C . ALA A 1 89 ? 14.132 12.395 14.226 1.00 17.78 87 ALA A C 1
ATOM 703 O O . ALA A 1 89 ? 13.166 11.914 14.816 1.00 17.16 87 ALA A O 1
ATOM 705 N N . HIS A 1 90 ? 15.365 12.426 14.747 1.00 17.99 88 HIS A N 1
ATOM 706 C CA . HIS A 1 90 ? 15.660 11.818 16.033 1.00 17.86 88 HIS A CA 1
ATOM 707 C C . HIS A 1 90 ? 16.928 12.433 16.619 1.00 16.63 88 HIS A C 1
ATOM 708 O O . HIS A 1 90 ? 17.804 12.863 15.884 1.00 16.37 88 HIS A O 1
ATOM 715 N N . MET A 1 91 ? 17.011 12.471 17.949 1.00 16.90 89 MET A N 1
ATOM 716 C CA . MET A 1 91 ? 18.226 12.968 18.604 1.00 16.78 89 MET A CA 1
ATOM 717 C C . MET A 1 91 ? 18.503 12.026 19.737 1.00 15.68 89 MET A C 1
ATOM 718 O O . MET A 1 91 ? 17.640 11.259 20.125 1.00 17.58 89 MET A O 1
ATOM 723 N N . PRO A 1 92 ? 19.709 12.082 20.311 1.00 15.81 90 PRO A N 1
ATOM 724 C CA . PRO A 1 92 ? 19.998 11.172 21.415 1.00 17.62 90 PRO A CA 1
ATOM 725 C C . PRO A 1 92 ? 18.964 11.271 22.520 1.00 18.80 90 PRO A C 1
ATOM 726 O O . PRO A 1 92 ? 18.582 12.380 22.946 1.00 19.82 90 PRO A O 1
ATOM 730 N N . GLY A 1 93 ? 18.527 10.096 23.001 1.00 16.90 91 GLY A N 1
ATOM 731 C CA . GLY A 1 93 ? 17.505 10.058 24.026 1.00 15.90 91 GLY A CA 1
ATOM 732 C C . GLY A 1 93 ? 17.877 10.527 25.409 1.00 16.62 91 GLY A C 1
ATOM 733 O O . GLY A 1 93 ? 19.040 10.854 25.674 1.00 17.91 91 GLY A O 1
ATOM 734 N N . SER A 1 94 ? 16.880 10.574 26.290 1.00 16.42 92 SER A N 1
ATOM 735 C CA . SER A 1 94 ? 17.075 11.003 27.672 1.00 19.32 92 SER A CA 1
ATOM 736 C C . SER A 1 94 ? 17.630 9.809 28.444 1.00 18.77 92 SER A C 1
ATOM 737 O O . SER A 1 94 ? 17.012 9.329 29.403 1.00 19.48 92 SER A O 1
ATOM 740 N N . VAL A 1 95 ? 18.802 9.349 28.037 1.00 18.93 93 VAL A N 1
ATOM 741 C CA . VAL A 1 95 ? 19.411 8.179 28.630 1.00 18.91 93 VAL A CA 1
ATOM 742 C C . VAL A 1 95 ? 20.434 8.463 29.726 1.00 19.75 93 VAL A C 1
ATOM 743 O O . VAL A 1 95 ? 21.358 9.248 29.540 1.00 18.11 93 VAL A O 1
ATOM 747 N N . CYS A 1 96 ? 20.231 7.819 30.872 1.00 19.20 94 CYS A N 1
ATOM 748 C CA . CYS A 1 96 ? 21.158 7.957 31.997 1.00 17.80 94 CYS A CA 1
ATOM 749 C C . CYS A 1 96 ? 22.591 7.750 31.557 1.00 17.29 94 CYS A C 1
ATOM 750 O O . CYS A 1 96 ? 22.910 6.784 30.868 1.00 18.35 94 CYS A O 1
ATOM 753 N N . GLY A 1 97 ? 23.451 8.664 31.981 1.00 18.49 95 GLY A N 1
ATOM 754 C CA . GLY A 1 97 ? 24.853 8.596 31.660 1.00 17.42 95 GLY A CA 1
ATOM 755 C C . GLY A 1 97 ? 25.306 9.298 30.400 1.00 16.57 95 GLY A C 1
ATOM 756 O O . GLY A 1 97 ? 26.505 9.462 30.208 1.00 16.64 95 GLY A O 1
ATOM 757 N N . THR A 1 98 ? 24.374 9.697 29.527 1.00 16.55 96 THR A N 1
ATOM 758 C CA . THR A 1 98 ? 24.768 10.325 28.276 1.00 15.87 96 THR A CA 1
ATOM 759 C C . THR A 1 98 ? 24.790 11.836 28.355 1.00 16.04 96 THR A C 1
ATOM 760 O O . THR A 1 98 ? 24.184 12.430 29.218 1.00 16.96 96 THR A O 1
ATOM 764 N N . TRP A 1 99 ? 25.470 12.449 27.405 1.00 17.71 97 TRP A N 1
ATOM 765 C CA . TRP A 1 99 ? 25.589 13.911 27.346 1.00 16.84 97 TRP A CA 1
ATOM 766 C C . TRP A 1 99 ? 25.784 14.247 25.864 1.00 16.57 97 TRP A C 1
ATOM 767 O O . TRP A 1 99 ? 26.918 14.405 25.363 1.00 15.30 97 TRP A O 1
ATOM 778 N N . PRO A 1 100 ? 24.668 14.315 25.121 1.00 16.01 98 PRO A N 1
ATOM 779 C CA . PRO A 1 100 ? 24.730 14.630 23.695 1.00 15.51 98 PRO A CA 1
ATOM 780 C C . PRO A 1 100 ? 24.724 16.142 23.473 1.00 16.54 98 PRO A C 1
ATOM 781 O O . PRO A 1 100 ? 24.213 16.906 24.308 1.00 16.65 98 PRO A O 1
ATOM 785 N N . ALA A 1 101 ? 25.271 16.570 22.346 1.00 16.18 99 ALA A N 1
ATOM 786 C CA . ALA A 1 101 ? 25.261 17.987 22.058 1.00 17.27 99 ALA A CA 1
ATOM 787 C C . ALA A 1 101 ? 25.425 18.252 20.581 1.00 17.04 99 ALA A C 1
ATOM 788 O O . ALA A 1 101 ? 26.203 17.577 19.920 1.00 15.63 99 ALA A O 1
ATOM 790 N N . PHE A 1 102 ? 24.619 19.190 20.077 1.00 16.69 100 PHE A N 1
ATOM 791 C CA . PHE A 1 102 ? 24.768 19.678 18.715 1.00 17.49 100 PHE A CA 1
ATOM 792 C C . PHE A 1 102 ? 25.062 21.146 19.047 1.00 17.89 100 PHE A C 1
ATOM 793 O O . PHE A 1 102 ? 24.224 21.824 19.653 1.00 17.43 100 PHE A O 1
ATOM 801 N N . TRP A 1 103 ? 26.255 21.622 18.695 1.00 18.15 101 TRP A N 1
ATOM 802 C CA . TRP A 1 103 ? 26.660 22.966 19.082 1.00 19.61 101 TRP A CA 1
ATOM 803 C C . TRP A 1 103 ? 27.716 23.522 18.137 1.00 20.35 101 TRP A C 1
ATOM 804 O O . TRP A 1 103 ? 28.092 22.850 17.172 1.00 20.89 101 TRP A O 1
ATOM 815 N N . THR A 1 104 ? 28.174 24.748 18.399 1.00 20.24 102 THR A N 1
ATOM 816 C CA . THR A 1 104 ? 29.201 25.371 17.580 1.00 19.96 102 THR A CA 1
ATOM 817 C C . THR A 1 104 ? 30.338 25.855 18.471 1.00 20.39 102 THR A C 1
ATOM 818 O O . THR A 1 104 ? 30.144 26.191 19.635 1.00 19.96 102 THR A O 1
ATOM 822 N N . LEU A 1 105 ? 31.530 25.870 17.899 1.00 20.32 103 LEU A N 1
ATOM 823 C CA . LEU A 1 105 ? 32.752 26.231 18.624 1.00 20.95 103 LEU A CA 1
ATOM 824 C C . LEU A 1 105 ? 33.626 27.139 17.787 1.00 20.77 103 LEU A C 1
ATOM 825 O O . LEU A 1 105 ? 33.892 26.840 16.628 1.00 19.61 103 LEU A O 1
ATOM 830 N N . GLY A 1 106 ? 34.067 28.253 18.375 1.00 22.47 104 GLY A N 1
ATOM 831 C CA . GLY A 1 106 ? 34.905 29.193 17.658 1.00 22.32 104 GLY A CA 1
ATOM 832 C C . GLY A 1 106 ? 36.331 28.695 17.521 1.00 24.30 104 GLY A C 1
ATOM 833 O O . GLY A 1 106 ? 36.700 27.650 18.079 1.00 22.96 104 GLY A O 1
ATOM 834 N N . THR A 1 107 ? 37.129 29.434 16.754 1.00 24.32 105 THR A N 1
ATOM 835 C CA . THR A 1 107 ? 38.507 29.066 16.514 1.00 24.86 105 THR A CA 1
ATOM 836 C C . THR A 1 107 ? 39.323 29.598 17.660 1.00 25.29 105 THR A C 1
ATOM 837 O O . THR A 1 107 ? 38.852 30.447 18.431 1.00 26.34 105 THR A O 1
ATOM 841 N N . GLY A 1 108 ? 40.537 29.094 17.791 1.00 25.35 106 GLY A N 1
ATOM 842 C CA . GLY A 1 108 ? 41.391 29.556 18.857 1.00 26.33 106 GLY A CA 1
ATOM 843 C C . GLY A 1 108 ? 41.193 28.746 20.107 1.00 26.85 106 GLY A C 1
ATOM 844 O O . GLY A 1 108 ? 40.516 27.720 20.102 1.00 26.59 106 GLY A O 1
ATOM 845 N N . ASP A 1 109 ? 41.801 29.211 21.187 1.00 27.33 107 ASP A N 1
ATOM 846 C CA . ASP A 1 109 ? 41.716 28.530 22.463 1.00 29.00 107 ASP A CA 1
ATOM 847 C C . ASP A 1 109 ? 40.375 28.749 23.145 1.00 26.88 107 ASP A C 1
ATOM 848 O O . ASP A 1 109 ? 39.793 29.835 23.081 1.00 27.45 107 ASP A O 1
ATOM 853 N N . TRP A 1 110 ? 39.888 27.677 23.755 1.00 26.50 108 TRP A N 1
ATOM 854 C CA . TRP A 1 110 ? 38.629 27.672 24.485 1.00 23.30 108 TRP A CA 1
ATOM 855 C C . TRP A 1 110 ? 38.841 28.515 25.708 1.00 23.24 108 TRP A C 1
ATOM 856 O O . TRP A 1 110 ? 39.913 28.442 26.320 1.00 22.46 108 TRP A O 1
ATOM 867 N N . PRO A 1 111 ? 37.872 29.372 26.061 1.00 21.92 109 PRO A N 1
ATOM 868 C CA . PRO A 1 111 ? 36.570 29.663 25.440 1.00 21.45 109 PRO A CA 1
ATOM 869 C C . PRO A 1 111 ? 36.622 30.998 24.712 1.00 22.47 109 PRO A C 1
ATOM 870 O O . PRO A 1 111 ? 35.581 31.604 24.439 1.00 23.61 109 PRO A O 1
ATOM 874 N N . TYR A 1 112 ? 37.834 31.437 24.376 1.00 22.38 110 TYR A N 1
ATOM 875 C CA . TYR A 1 112 ? 38.029 32.737 23.736 1.00 22.46 110 TYR A CA 1
ATOM 876 C C . TYR A 1 112 ? 37.379 32.948 22.373 1.00 22.66 110 TYR A C 1
ATOM 877 O O . TYR A 1 112 ? 37.188 34.098 21.955 1.00 22.72 110 TYR A O 1
ATOM 886 N N . GLY A 1 113 ? 37.026 31.856 21.699 1.00 21.10 111 GLY A N 1
ATOM 887 C CA . GLY A 1 113 ? 36.388 31.979 20.401 1.00 19.32 111 GLY A CA 1
ATOM 888 C C . GLY A 1 113 ? 34.891 31.851 20.566 1.00 19.04 111 GLY A C 1
ATOM 889 O O . GLY A 1 113 ? 34.112 31.967 19.604 1.00 20.28 111 GLY A O 1
ATOM 890 N N . GLY A 1 114 ? 34.478 31.602 21.804 1.00 19.06 112 GLY A N 1
ATOM 891 C CA . GLY A 1 114 ? 33.068 31.422 22.072 1.00 19.95 112 GLY A CA 1
ATOM 892 C C . GLY A 1 114 ? 32.596 30.019 21.685 1.00 20.15 112 GLY A C 1
ATOM 893 O O . GLY A 1 114 ? 33.329 29.263 21.020 1.00 21.03 112 GLY A O 1
ATOM 894 N N . ALA A 1 115 ? 31.387 29.665 22.126 1.00 21.34 113 ALA A N 1
ATOM 895 C CA . ALA A 1 115 ? 30.747 28.370 21.826 1.00 20.41 113 ALA A CA 1
ATOM 896 C C . ALA A 1 115 ? 29.246 28.511 22.055 1.00 20.71 113 ALA A C 1
ATOM 897 O O . ALA A 1 115 ? 28.820 29.188 22.981 1.00 19.83 113 ALA A O 1
ATOM 899 N N . ILE A 1 116 ? 28.452 27.875 21.203 1.00 18.64 114 ILE A N 1
ATOM 900 C CA . ILE A 1 116 ? 27.002 27.963 21.295 1.00 19.24 114 ILE A CA 1
ATOM 901 C C . ILE A 1 116 ? 26.403 26.545 21.357 1.00 19.30 114 ILE A C 1
ATOM 902 O O . ILE A 1 116 ? 26.472 25.808 20.374 1.00 18.38 114 ILE A O 1
ATOM 907 N N . ASP A 1 117 ? 25.828 26.166 22.495 1.00 18.64 115 ASP A N 1
ATOM 908 C CA . ASP A 1 117 ? 25.240 24.818 22.606 1.00 18.15 115 ASP A CA 1
ATOM 909 C C . ASP A 1 117 ? 23.767 24.947 22.214 1.00 17.28 115 ASP A C 1
ATOM 910 O O . ASP A 1 117 ? 22.977 25.568 22.928 1.00 16.41 115 ASP A O 1
ATOM 915 N N . ILE A 1 118 ? 23.417 24.371 21.071 1.00 15.89 116 ILE A N 1
ATOM 916 C CA . ILE A 1 118 ? 22.063 24.461 20.535 1.00 16.37 116 ILE A CA 1
ATOM 917 C C . ILE A 1 118 ? 21.115 23.396 21.093 1.00 18.10 116 ILE A C 1
ATOM 918 O O . ILE A 1 118 ? 19.995 23.696 21.541 1.00 16.99 116 ILE A O 1
ATOM 923 N N . ILE A 1 119 ? 21.564 22.145 21.049 1.00 17.78 117 ILE A N 1
ATOM 924 C CA . ILE A 1 119 ? 20.799 21.037 21.590 1.00 17.94 117 ILE A CA 1
ATOM 925 C C . ILE A 1 119 ? 21.767 20.387 22.546 1.00 18.93 117 ILE A C 1
ATOM 926 O O . ILE A 1 119 ? 22.842 19.976 22.141 1.00 18.66 117 ILE A O 1
ATOM 931 N N . GLU A 1 120 ? 21.399 20.310 23.821 1.00 18.94 118 GLU A N 1
ATOM 932 C CA . GLU A 1 120 ? 22.282 19.719 24.810 1.00 18.62 118 GLU A CA 1
ATOM 933 C C . GLU A 1 120 ? 21.526 19.337 26.086 1.00 19.59 118 GLU A C 1
ATOM 934 O O . GLU A 1 120 ? 20.581 20.013 26.481 1.00 20.09 118 GLU A O 1
ATOM 940 N N . GLY A 1 121 ? 21.968 18.259 26.718 1.00 19.26 119 GLY A N 1
ATOM 941 C CA . GLY A 1 121 ? 21.374 17.806 27.975 1.00 19.64 119 GLY A CA 1
ATOM 942 C C . GLY A 1 121 ? 22.212 16.669 28.563 1.00 18.95 119 GLY A C 1
ATOM 943 O O . GLY A 1 121 ? 23.193 16.228 27.946 1.00 18.28 119 GLY A O 1
ATOM 944 N N . VAL A 1 122 ? 21.835 16.204 29.749 1.00 17.75 120 VAL A N 1
ATOM 945 C CA . VAL A 1 122 ? 22.541 15.112 30.383 1.00 18.55 120 VAL A CA 1
ATOM 946 C C . VAL A 1 122 ? 21.581 14.137 31.011 1.00 18.29 120 VAL A C 1
ATOM 947 O O . VAL A 1 122 ? 20.450 14.483 31.347 1.00 18.88 120 VAL A O 1
ATOM 951 N N . ASN A 1 123 ? 22.011 12.882 31.087 1.00 18.08 121 ASN A N 1
ATOM 952 C CA . ASN A 1 123 ? 21.251 11.850 31.764 1.00 16.33 121 ASN A CA 1
ATOM 953 C C . ASN A 1 123 ? 19.782 11.830 31.405 1.00 16.69 121 ASN A C 1
ATOM 954 O O . ASN A 1 123 ? 19.439 11.795 30.218 1.00 18.10 121 ASN A O 1
ATOM 959 N N . ASP A 1 124 ? 18.907 11.828 32.402 1.00 16.97 122 ASP A N 1
ATOM 960 C CA . ASP A 1 124 ? 17.479 11.767 32.072 1.00 18.59 122 ASP A CA 1
ATOM 961 C C . ASP A 1 124 ? 16.775 13.099 31.910 1.00 19.91 122 ASP A C 1
ATOM 962 O O . ASP A 1 124 ? 15.569 13.189 32.117 1.00 20.47 122 ASP A O 1
ATOM 967 N N . ASN A 1 125 ? 17.502 14.120 31.480 1.00 20.17 123 ASN A N 1
ATOM 968 C CA . ASN A 1 125 ? 16.897 15.439 31.301 1.00 20.34 123 ASN A CA 1
ATOM 969 C C . ASN A 1 125 ? 15.701 15.349 30.359 1.00 22.55 123 ASN A C 1
ATOM 970 O O . ASN A 1 125 ? 15.675 14.531 29.439 1.00 18.34 123 ASN A O 1
ATOM 975 N N . THR A 1 126 ? 14.741 16.237 30.603 1.00 22.47 124 THR A N 1
ATOM 976 C CA . THR A 1 126 ? 13.494 16.341 29.856 1.00 24.80 124 THR A CA 1
ATOM 977 C C . THR A 1 126 ? 13.491 17.548 28.894 1.00 23.08 124 THR A C 1
ATOM 978 O O . THR A 1 126 ? 12.949 17.495 27.784 1.00 24.29 124 THR A O 1
ATOM 982 N N . PHE A 1 127 ? 14.077 18.643 29.360 1.00 23.29 125 PHE A N 1
ATOM 983 C CA . PHE A 1 127 ? 14.092 19.896 28.627 1.00 21.53 125 PHE A CA 1
ATOM 984 C C . PHE A 1 127 ? 15.429 20.245 28.011 1.00 21.00 125 PHE A C 1
ATOM 985 O O . PHE A 1 127 ? 16.481 20.067 28.616 1.00 19.59 125 PHE A O 1
ATOM 993 N N . ASN A 1 128 ? 15.399 20.779 26.803 1.00 19.38 126 ASN A N 1
ATOM 994 C CA . ASN A 1 128 ? 16.654 21.163 26.175 1.00 19.98 126 ASN A CA 1
ATOM 995 C C . ASN A 1 128 ? 17.305 22.337 26.909 1.00 21.80 126 ASN A C 1
ATOM 996 O O . ASN A 1 128 ? 16.607 23.205 27.448 1.00 20.45 126 ASN A O 1
ATOM 1001 N N . HIS A 1 129 ? 18.639 22.345 26.936 1.00 21.54 127 HIS A N 1
ATOM 1002 C CA . HIS A 1 129 ? 19.406 23.426 27.543 1.00 23.31 127 HIS A CA 1
ATOM 1003 C C . HIS A 1 129 ? 20.150 24.124 26.417 1.00 21.71 127 HIS A C 1
ATOM 1004 O O . HIS A 1 129 ? 20.868 23.484 25.667 1.00 22.31 127 HIS A O 1
ATOM 1011 N N . MET A 1 130 ? 19.981 25.436 26.299 1.00 19.84 128 MET A N 1
ATOM 1012 C CA . MET A 1 130 ? 20.668 26.213 25.258 1.00 20.52 128 MET A CA 1
ATOM 1013 C C . MET A 1 130 ? 21.645 27.069 26.057 1.00 21.08 128 MET A C 1
ATOM 1014 O O . MET A 1 130 ? 21.231 27.881 26.871 1.00 21.27 128 MET A O 1
ATOM 1019 N N . VAL A 1 131 ? 22.940 26.883 25.810 1.00 19.39 129 VAL A N 1
ATOM 1020 C CA . VAL A 1 131 ? 23.951 27.530 26.625 1.00 19.40 129 VAL A CA 1
ATOM 1021 C C . VAL A 1 131 ? 25.121 28.115 25.843 1.00 19.96 129 VAL A C 1
ATOM 1022 O O . VAL A 1 131 ? 25.639 27.444 24.946 1.00 20.31 129 VAL A O 1
ATOM 1026 N N . LEU A 1 132 ? 25.553 29.344 26.172 1.00 19.13 130 LEU A N 1
ATOM 1027 C CA . LEU A 1 132 ? 26.726 29.886 25.507 1.00 18.87 130 LEU A CA 1
ATOM 1028 C C . LEU A 1 132 ? 27.920 29.825 26.479 1.00 19.08 130 LEU A C 1
ATOM 1029 O O . LEU A 1 132 ? 27.759 29.768 27.705 1.00 17.30 130 LEU A O 1
ATOM 1034 N N . HIS A 1 133 ? 29.121 29.839 25.910 1.00 18.69 131 HIS A N 1
ATOM 1035 C CA . HIS A 1 133 ? 30.354 29.767 26.682 1.00 20.59 131 HIS A CA 1
ATOM 1036 C C . HIS A 1 133 ? 31.289 30.835 26.112 1.00 20.14 131 HIS A C 1
ATOM 1037 O O . HIS A 1 133 ? 31.591 30.827 24.925 1.00 19.38 131 HIS A O 1
ATOM 1044 N N . THR A 1 134 ? 31.755 31.739 26.957 1.00 20.75 132 THR A N 1
ATOM 1045 C CA . THR A 1 134 ? 32.646 32.788 26.493 1.00 20.95 132 THR A CA 1
ATOM 1046 C C . THR A 1 134 ? 33.733 33.031 27.522 1.00 22.08 132 THR A C 1
ATOM 1047 O O . THR A 1 134 ? 33.782 32.379 28.576 1.00 21.92 132 THR A O 1
ATOM 1051 N N . SER A 1 135 ? 34.595 33.986 27.207 1.00 22.22 133 SER A N 1
ATOM 1052 C CA . SER A 1 135 ? 35.627 34.407 28.143 1.00 24.18 133 SER A CA 1
ATOM 1053 C C . SER A 1 135 ? 34.886 35.434 29.042 1.00 24.86 133 SER A C 1
ATOM 1054 O O . SER A 1 135 ? 33.690 35.677 28.843 1.00 22.94 133 SER A O 1
ATOM 1057 N N . ASP A 1 136 ? 35.584 36.041 30.003 1.00 23.96 134 ASP A N 1
ATOM 1058 C CA . ASP A 1 136 ? 34.934 36.988 30.925 1.00 25.62 134 ASP A CA 1
ATOM 1059 C C . ASP A 1 136 ? 34.462 38.288 30.285 1.00 24.98 134 ASP A C 1
ATOM 1060 O O . ASP A 1 136 ? 35.124 38.846 29.398 1.00 24.27 134 ASP A O 1
ATOM 1065 N N . GLY A 1 137 ? 33.317 38.782 30.754 1.00 25.24 135 GLY A N 1
ATOM 1066 C CA . GLY A 1 137 ? 32.776 40.008 30.208 1.00 24.52 135 GLY A CA 1
ATOM 1067 C C . GLY A 1 137 ? 31.604 39.815 29.257 1.00 24.38 135 GLY A C 1
ATOM 1068 O O . GLY A 1 137 ? 31.446 40.572 28.299 1.00 24.55 135 GLY A O 1
ATOM 1069 N N . CYS A 1 138 ? 30.775 38.807 29.504 1.00 23.15 136 CYS A N 1
ATOM 1070 C CA . CYS A 1 138 ? 29.621 38.576 28.635 1.00 22.35 136 CYS A CA 1
ATOM 1071 C C . CYS A 1 138 ? 28.431 38.025 29.448 1.00 21.48 136 CYS A C 1
ATOM 1072 O O . CYS A 1 138 ? 28.444 36.876 29.874 1.00 20.15 136 CYS A O 1
ATOM 1075 N N . THR A 1 139 ? 27.410 38.863 29.661 1.00 21.35 137 THR A N 1
ATOM 1076 C CA . THR A 1 139 ? 26.209 38.474 30.390 1.00 20.95 137 THR A CA 1
ATOM 1077 C C . THR A 1 139 ? 25.003 38.789 29.478 1.00 22.51 137 THR A C 1
ATOM 1078 O O . THR A 1 139 ? 25.097 39.614 28.564 1.00 22.99 137 THR A O 1
ATOM 1082 N N . ILE A 1 140 ? 23.880 38.137 29.751 1.00 22.58 138 ILE A N 1
ATOM 1083 C CA . ILE A 1 140 ? 22.675 38.271 28.935 1.00 22.91 138 ILE A CA 1
ATOM 1084 C C . ILE A 1 140 ? 21.475 38.838 29.672 1.00 23.37 138 ILE A C 1
ATOM 1085 O O . ILE A 1 140 ? 21.354 38.715 30.892 1.00 24.75 138 ILE A O 1
ATOM 1090 N N . ASP A 1 141 ? 20.572 39.433 28.910 1.00 22.43 139 ASP A N 1
ATOM 1091 C CA . ASP A 1 141 ? 19.358 40.039 29.457 1.00 23.50 139 ASP A CA 1
ATOM 1092 C C . ASP A 1 141 ? 18.264 38.983 29.642 1.00 23.08 139 ASP A C 1
ATOM 1093 O O . ASP A 1 141 ? 18.419 37.826 29.203 1.00 23.87 139 ASP A O 1
ATOM 1098 N N . ASN A 1 142 ? 17.155 39.376 30.261 1.00 21.36 140 ASN A N 1
ATOM 1099 C CA . ASN A 1 142 ? 16.074 38.444 30.549 1.00 22.75 140 ASN A CA 1
ATOM 1100 C C . ASN A 1 142 ? 14.935 38.427 29.568 1.00 24.24 140 ASN A C 1
ATOM 1101 O O . ASN A 1 142 ? 13.964 37.684 29.766 1.00 23.15 140 ASN A O 1
ATOM 1106 N N . ASP A 1 143 ? 15.013 39.204 28.499 1.00 25.43 141 ASP A N 1
ATOM 1107 C CA . ASP A 1 143 ? 13.843 39.151 27.639 1.00 27.67 141 ASP A CA 1
ATOM 1108 C C . ASP A 1 143 ? 13.962 38.692 26.201 1.00 25.18 141 ASP A C 1
ATOM 1109 O O . ASP A 1 143 ? 15.052 38.450 25.683 1.00 22.76 141 ASP A O 1
ATOM 1114 N N . GLY A 1 144 ? 12.793 38.522 25.597 1.00 23.07 142 GLY A N 1
ATOM 1115 C CA . GLY A 1 144 ? 12.715 38.141 24.208 1.00 22.28 142 GLY A CA 1
ATOM 1116 C C . GLY A 1 144 ? 12.664 36.655 23.942 1.00 22.67 142 GLY A C 1
ATOM 1117 O O . GLY A 1 144 ? 12.822 36.245 22.798 1.00 21.97 142 GLY A O 1
ATOM 1118 N N . PHE A 1 145 ? 12.439 35.840 24.965 1.00 22.09 143 PHE A N 1
ATOM 1119 C CA . PHE A 1 145 ? 12.398 34.390 24.712 1.00 22.65 143 PHE A CA 1
ATOM 1120 C C . PHE A 1 145 ? 11.367 33.683 25.574 1.00 22.86 143 PHE A C 1
ATOM 1121 O O . PHE A 1 145 ? 10.910 34.225 26.573 1.00 23.11 143 PHE A O 1
ATOM 1129 N N . THR A 1 146 ? 11.028 32.443 25.214 1.00 22.94 144 THR A N 1
ATOM 1130 C CA . THR A 1 146 ? 10.026 31.703 25.964 1.00 23.43 144 THR A CA 1
ATOM 1131 C C . THR A 1 146 ? 10.600 30.758 27.008 1.00 22.41 144 THR A C 1
ATOM 1132 O O . THR A 1 146 ? 9.885 30.309 27.901 1.00 21.91 144 THR A O 1
ATOM 1136 N N . GLY A 1 147 ? 11.882 30.433 26.887 1.00 22.14 145 GLY A N 1
ATOM 1137 C CA . GLY A 1 147 ? 12.469 29.518 27.847 1.00 22.42 145 GLY A CA 1
ATOM 1138 C C . GLY A 1 147 ? 12.680 30.136 29.222 1.00 23.43 145 GLY A C 1
ATOM 1139 O O . GLY A 1 147 ? 12.415 31.329 29.450 1.00 22.76 145 GLY A O 1
ATOM 1140 N N . ASN A 1 148 ? 13.178 29.326 30.140 1.00 21.33 146 ASN A N 1
ATOM 1141 C CA . ASN A 1 148 ? 13.434 29.792 31.500 1.00 23.10 146 ASN A CA 1
ATOM 1142 C C . ASN A 1 148 ? 14.924 30.029 31.648 1.00 22.41 146 ASN A C 1
ATOM 1143 O O . ASN A 1 148 ? 15.701 29.086 31.595 1.00 21.69 146 ASN A O 1
ATOM 1148 N N . LEU A 1 149 ? 15.341 31.279 31.830 1.00 21.16 147 LEU A N 1
ATOM 1149 C CA . LEU A 1 149 ? 16.772 31.531 31.987 1.00 20.55 147 LEU A CA 1
ATOM 1150 C C . LEU A 1 149 ? 17.287 30.906 33.283 1.00 21.33 147 LEU A C 1
ATOM 1151 O O . LEU A 1 149 ? 16.675 31.033 34.324 1.00 20.55 147 LEU A O 1
ATOM 1156 N N . LYS A 1 150 ? 18.401 30.199 33.213 1.00 22.18 148 LYS A N 1
ATOM 1157 C CA . LYS A 1 150 ? 18.947 29.573 34.404 1.00 23.64 148 LYS A CA 1
ATOM 1158 C C . LYS A 1 150 ? 20.192 30.287 34.896 1.00 22.60 148 LYS A C 1
ATOM 1159 O O . LYS A 1 150 ? 20.345 30.501 36.105 1.00 20.93 148 LYS A O 1
ATOM 1165 N N . THR A 1 151 ? 21.088 30.653 33.975 1.00 21.69 149 THR A N 1
ATOM 1166 C CA . THR A 1 151 ? 22.321 31.384 34.337 1.00 21.87 149 THR A CA 1
ATOM 1167 C C . THR A 1 151 ? 22.474 32.557 33.355 1.00 22.31 149 THR A C 1
ATOM 1168 O O . THR A 1 151 ? 22.210 32.419 32.163 1.00 19.91 149 THR A O 1
ATOM 1172 N N . SER A 1 152 ? 22.923 33.701 33.859 1.00 21.59 150 SER A N 1
ATOM 1173 C CA . SER A 1 152 ? 23.044 34.903 33.041 1.00 21.44 150 SER A CA 1
ATOM 1174 C C . SER A 1 152 ? 24.451 35.292 32.620 1.00 22.14 150 SER A C 1
ATOM 1175 O O . SER A 1 152 ? 24.615 36.205 31.804 1.00 21.58 150 SER A O 1
ATOM 1178 N N . ASN A 1 153 ? 25.453 34.651 33.216 1.00 20.58 151 ASN A N 1
ATOM 1179 C CA . ASN A 1 153 ? 26.854 34.968 32.920 1.00 22.79 151 ASN A CA 1
ATOM 1180 C C . ASN A 1 153 ? 27.442 33.918 31.973 1.00 21.87 151 ASN A C 1
ATOM 1181 O O . ASN A 1 153 ? 27.498 32.729 32.334 1.00 20.89 151 ASN A O 1
ATOM 1186 N N . CYS A 1 154 ? 27.878 34.343 30.778 1.00 22.05 152 CYS A N 1
ATOM 1187 C CA . CYS A 1 154 ? 28.396 33.391 29.803 1.00 20.04 152 CYS A CA 1
ATOM 1188 C C . CYS A 1 154 ? 29.846 32.997 30.064 1.00 21.58 152 CYS A C 1
ATOM 1189 O O . CYS A 1 154 ? 30.336 32.023 29.490 1.00 22.05 152 CYS A O 1
ATOM 1192 N N . TYR A 1 155 ? 30.533 33.741 30.930 1.00 20.68 153 TYR A N 1
ATOM 1193 C CA . TYR A 1 155 ? 31.935 33.426 31.259 1.00 21.46 153 TYR A CA 1
ATOM 1194 C C . TYR A 1 155 ? 31.975 32.032 31.876 1.00 21.13 153 TYR A C 1
ATOM 1195 O O . TYR A 1 155 ? 31.384 31.785 32.933 1.00 22.95 153 TYR A O 1
ATOM 1204 N N . VAL A 1 156 ? 32.659 31.114 31.208 1.00 20.72 154 VAL A N 1
ATOM 1205 C CA . VAL A 1 156 ? 32.736 29.722 31.646 1.00 22.50 154 VAL A CA 1
ATOM 1206 C C . VAL A 1 156 ? 33.196 29.546 33.078 1.00 23.31 154 VAL A C 1
ATOM 1207 O O . VAL A 1 156 ? 32.670 28.717 33.795 1.00 23.03 154 VAL A O 1
ATOM 1211 N N . TYR A 1 157 ? 34.193 30.320 33.468 1.00 23.72 155 TYR A N 1
ATOM 1212 C CA . TYR A 1 157 ? 34.785 30.215 34.795 1.00 25.26 155 TYR A CA 1
ATOM 1213 C C . TYR A 1 157 ? 34.319 31.243 35.832 1.00 27.40 155 TYR A C 1
ATOM 1214 O O . TYR A 1 157 ? 35.032 31.503 36.822 1.00 28.87 155 TYR A O 1
ATOM 1223 N N . ALA A 1 158 ? 33.147 31.824 35.618 1.00 26.57 156 ALA A N 1
ATOM 1224 C CA . ALA A 1 158 ? 32.615 32.785 36.568 1.00 27.47 156 ALA A CA 1
ATOM 1225 C C . ALA A 1 158 ? 32.511 32.131 37.941 1.00 28.13 156 ALA A C 1
ATOM 1226 O O . ALA A 1 158 ? 32.255 30.932 38.058 1.00 27.22 156 ALA A O 1
ATOM 1228 N N . PRO A 1 159 ? 32.707 32.930 38.998 1.00 30.21 157 PRO A N 1
ATOM 1229 C CA . PRO A 1 159 ? 32.686 32.627 40.431 1.00 32.18 157 PRO A CA 1
ATOM 1230 C C . PRO A 1 159 ? 31.773 31.516 40.962 1.00 33.70 157 PRO A C 1
ATOM 1231 O O . PRO A 1 159 ? 32.254 30.589 41.615 1.00 37.66 157 PRO A O 1
ATOM 1235 N N . GLY A 1 160 ? 30.477 31.558 40.732 1.00 31.02 158 GLY A N 1
ATOM 1236 C CA . GLY A 1 160 ? 29.729 30.437 41.302 1.00 30.68 158 GLY A CA 1
ATOM 1237 C C . GLY A 1 160 ? 28.999 29.705 40.208 1.00 28.33 158 GLY A C 1
ATOM 1238 O O . GLY A 1 160 ? 27.888 29.234 40.395 1.00 26.78 158 GLY A O 1
ATOM 1239 N N . GLN A 1 161 ? 29.650 29.613 39.054 1.00 28.57 159 GLN A N 1
ATOM 1240 C CA . GLN A 1 161 ? 29.033 29.022 37.882 1.00 25.62 159 GLN A CA 1
ATOM 1241 C C . GLN A 1 161 ? 28.369 27.647 38.032 1.00 26.95 159 GLN A C 1
ATOM 1242 O O . GLN A 1 161 ? 28.832 26.751 38.724 1.00 24.89 159 GLN A O 1
ATOM 1248 N N . ASP A 1 162 ? 27.247 27.527 37.341 1.00 27.04 160 ASP A N 1
ATOM 1249 C CA . ASP A 1 162 ? 26.424 26.340 37.298 1.00 29.53 160 ASP A CA 1
ATOM 1250 C C . ASP A 1 162 ? 27.171 25.207 36.563 1.00 27.61 160 ASP A C 1
ATOM 1251 O O . ASP A 1 162 ? 28.163 25.446 35.891 1.00 27.23 160 ASP A O 1
ATOM 1256 N N . ALA A 1 163 ? 26.696 23.977 36.699 1.00 25.92 161 ALA A N 1
ATOM 1257 C CA . ALA A 1 163 ? 27.306 22.845 36.027 1.00 26.10 161 ALA A CA 1
ATOM 1258 C C . ALA A 1 163 ? 27.243 23.003 34.508 1.00 27.53 161 ALA A C 1
ATOM 1259 O O . ALA A 1 163 ? 28.014 22.377 33.799 1.00 27.78 161 ALA A O 1
ATOM 1261 N N . ASN A 1 164 ? 26.343 23.851 34.011 1.00 28.20 162 ASN A N 1
ATOM 1262 C CA . ASN A 1 164 ? 26.245 24.049 32.561 1.00 28.64 162 ASN A CA 1
ATOM 1263 C C . ASN A 1 164 ? 27.451 24.881 32.054 1.00 28.46 162 ASN A C 1
ATOM 1264 O O . ASN A 1 164 ? 27.632 25.064 30.852 1.00 28.30 162 ASN A O 1
ATOM 1269 N N . ALA A 1 165 ? 28.274 25.375 32.981 1.00 26.78 163 ALA A N 1
ATOM 1270 C CA . ALA A 1 165 ? 29.477 26.100 32.606 1.00 25.75 163 ALA A CA 1
ATOM 1271 C C . ALA A 1 165 ? 29.295 27.264 31.609 1.00 24.46 163 ALA A C 1
ATOM 1272 O O . ALA A 1 165 ? 30.143 27.486 30.728 1.00 22.78 163 ALA A O 1
ATOM 1274 N N . GLY A 1 166 ? 28.195 28.000 31.734 1.00 24.93 164 GLY A N 1
ATOM 1275 C CA . GLY A 1 166 ? 27.951 29.123 30.844 1.00 22.47 164 GLY A CA 1
ATOM 1276 C C . GLY A 1 166 ? 26.621 29.791 31.162 1.00 23.23 164 GLY A C 1
ATOM 1277 O O . GLY A 1 166 ? 26.099 29.616 32.261 1.00 22.41 164 GLY A O 1
ATOM 1278 N N . CYS A 1 167 ? 26.078 30.553 30.208 1.00 20.83 165 CYS A N 1
ATOM 1279 C CA . CYS A 1 167 ? 24.798 31.238 30.381 1.00 20.89 165 CYS A CA 1
ATOM 1280 C C . CYS A 1 167 ? 23.778 30.399 29.655 1.00 20.11 165 CYS A C 1
ATOM 1281 O O . CYS A 1 167 ? 23.767 30.353 28.427 1.00 19.56 165 CYS A O 1
ATOM 1284 N N . GLY A 1 168 ? 22.915 29.734 30.418 1.00 21.74 166 GLY A N 1
ATOM 1285 C CA . GLY A 1 168 ? 21.939 28.848 29.809 1.00 21.09 166 GLY A CA 1
ATOM 1286 C C . GLY A 1 168 ? 20.485 29.194 30.032 1.00 20.19 166 GLY A C 1
ATOM 1287 O O . GLY A 1 168 ? 20.101 29.755 31.074 1.00 20.40 166 GLY A O 1
ATOM 1288 N N . ILE A 1 169 ? 19.680 28.858 29.023 1.00 20.93 167 ILE A N 1
ATOM 1289 C CA . ILE A 1 169 ? 18.218 29.054 29.042 1.00 19.64 167 ILE A CA 1
ATOM 1290 C C . ILE A 1 169 ? 17.644 27.666 28.783 1.00 21.03 167 ILE A C 1
ATOM 1291 O O . ILE A 1 169 ? 18.111 26.971 27.912 1.00 19.51 167 ILE A O 1
ATOM 1296 N N . GLU A 1 170 ? 16.660 27.264 29.574 1.00 21.39 168 GLU A N 1
ATOM 1297 C CA . GLU A 1 170 ? 16.064 25.942 29.459 1.00 24.37 168 GLU A CA 1
ATOM 1298 C C . GLU A 1 170 ? 14.696 26.021 28.758 1.00 24.29 168 GLU A C 1
ATOM 1299 O O . GLU A 1 170 ? 13.865 26.859 29.103 1.00 22.39 168 GLU A O 1
ATOM 1305 N N . ALA A 1 171 ? 14.483 25.161 27.763 1.00 22.08 169 ALA A N 1
ATOM 1306 C CA . ALA A 1 171 ? 13.217 25.131 27.024 1.00 24.10 169 ALA A CA 1
ATOM 1307 C C . ALA A 1 171 ? 12.073 24.763 27.957 1.00 24.12 169 ALA A C 1
ATOM 1308 O O . ALA A 1 171 ? 12.300 24.208 29.022 1.00 24.70 169 ALA A O 1
ATOM 1310 N N . THR A 1 172 ? 10.843 25.101 27.589 1.00 25.82 170 THR A N 1
ATOM 1311 C CA . THR A 1 172 ? 9.715 24.753 28.444 1.00 27.38 170 THR A CA 1
ATOM 1312 C C . THR A 1 172 ? 8.867 23.650 27.832 1.00 27.16 170 THR A C 1
ATOM 1313 O O . THR A 1 172 ? 7.987 23.117 28.484 1.00 27.36 170 THR A O 1
ATOM 1317 N N . ASP A 1 173 ? 9.121 23.300 26.579 1.00 26.54 171 ASP A N 1
ATOM 1318 C CA . ASP A 1 173 ? 8.368 22.196 25.954 1.00 26.40 171 ASP A CA 1
ATOM 1319 C C . ASP A 1 173 ? 9.124 20.897 26.275 1.00 25.68 171 ASP A C 1
ATOM 1320 O O . ASP A 1 173 ? 10.309 20.780 25.992 1.00 25.08 171 ASP A O 1
ATOM 1325 N N . PRO A 1 174 ? 8.460 19.922 26.900 1.00 25.37 172 PRO A N 1
ATOM 1326 C CA . PRO A 1 174 ? 9.168 18.669 27.218 1.00 24.89 172 PRO A CA 1
ATOM 1327 C C . PRO A 1 174 ? 9.541 17.841 25.977 1.00 24.67 172 PRO A C 1
ATOM 1328 O O . PRO A 1 174 ? 10.273 16.862 26.074 1.00 26.46 172 PRO A O 1
ATOM 1332 N N . ASN A 1 175 ? 9.027 18.228 24.816 1.00 21.63 173 ASN A N 1
ATOM 1333 C CA . ASN A 1 175 ? 9.373 17.565 23.564 1.00 20.22 173 ASN A CA 1
ATOM 1334 C C . ASN A 1 175 ? 10.553 18.268 22.877 1.00 20.32 173 ASN A C 1
ATOM 1335 O O . ASN A 1 175 ? 10.861 17.999 21.706 1.00 18.11 173 ASN A O 1
ATOM 1340 N N . SER A 1 176 ? 11.219 19.167 23.606 1.00 18.67 174 SER A N 1
ATOM 1341 C CA . SER A 1 176 ? 12.347 19.901 23.065 1.00 19.61 174 SER A CA 1
ATOM 1342 C C . SER A 1 176 ? 13.614 19.074 23.126 1.00 18.32 174 SER A C 1
ATOM 1343 O O . SER A 1 176 ? 14.629 19.445 22.528 1.00 19.12 174 SER A O 1
ATOM 1346 N N . TYR A 1 177 ? 13.546 17.932 23.796 1.00 18.16 175 TYR A N 1
ATOM 1347 C CA . TYR A 1 177 ? 14.753 17.132 23.979 1.00 18.71 175 TYR A CA 1
ATOM 1348 C C . TYR A 1 177 ? 14.472 15.682 24.250 1.00 18.81 175 TYR A C 1
ATOM 1349 O O . TYR A 1 177 ? 13.414 15.313 24.767 1.00 18.18 175 TYR A O 1
ATOM 1358 N N . GLY A 1 178 ? 15.460 14.875 23.888 1.00 18.09 176 GLY A N 1
ATOM 1359 C CA . GLY A 1 178 ? 15.437 13.462 24.174 1.00 18.47 176 GLY A CA 1
ATOM 1360 C C . GLY A 1 178 ? 14.205 12.675 23.908 1.00 18.29 176 GLY A C 1
ATOM 1361 O O . GLY A 1 178 ? 13.714 12.682 22.800 1.00 17.81 176 GLY A O 1
ATOM 1362 N N . LYS A 1 179 ? 13.722 12.001 24.948 1.00 18.66 177 LYS A N 1
ATOM 1363 C CA . LYS A 1 179 ? 12.579 11.125 24.820 1.00 20.78 177 LYS A CA 1
ATOM 1364 C C . LYS A 1 179 ? 11.359 11.745 24.161 1.00 20.21 177 LYS A C 1
ATOM 1365 O O . LYS A 1 179 ? 10.852 11.187 23.187 1.00 21.90 177 LYS A O 1
ATOM 1371 N N . GLY A 1 180 ? 10.898 12.874 24.712 1.00 20.12 178 GLY A N 1
ATOM 1372 C CA . GLY A 1 180 ? 9.737 13.564 24.192 1.00 20.18 178 GLY A CA 1
ATOM 1373 C C . GLY A 1 180 ? 9.933 13.994 22.755 1.00 19.16 178 GLY A C 1
ATOM 1374 O O . GLY A 1 180 ? 9.050 13.848 21.925 1.00 19.97 178 GLY A O 1
ATOM 1375 N N . PHE A 1 181 ? 11.103 14.546 22.471 1.00 21.06 179 PHE A N 1
ATOM 1376 C CA . PHE A 1 181 ? 11.459 14.988 21.111 1.00 22.27 179 PHE A CA 1
ATOM 1377 C C . PHE A 1 181 ? 11.377 13.802 20.129 1.00 22.25 179 PHE A C 1
ATOM 1378 O O . PHE A 1 181 ? 10.834 13.925 19.028 1.00 21.45 179 PHE A O 1
ATOM 1386 N N . ASN A 1 182 ? 11.896 12.641 20.526 1.00 22.08 180 ASN A N 1
ATOM 1387 C CA . ASN A 1 182 ? 11.832 11.505 19.613 1.00 22.35 180 ASN A CA 1
ATOM 1388 C C . ASN A 1 182 ? 10.421 10.981 19.469 1.00 22.20 180 ASN A C 1
ATOM 1389 O O . ASN A 1 182 ? 10.031 10.549 18.389 1.00 24.26 180 ASN A O 1
ATOM 1394 N N . SER A 1 183 ? 9.656 11.044 20.551 1.00 21.71 181 SER A N 1
ATOM 1395 C CA . SER A 1 183 ? 8.298 10.545 20.532 1.00 23.74 181 SER A CA 1
ATOM 1396 C C . SER A 1 183 ? 7.416 11.254 19.498 1.00 23.24 181 SER A C 1
ATOM 1397 O O . SER A 1 183 ? 6.459 10.660 18.994 1.00 23.82 181 SER A O 1
ATOM 1400 N N . ILE A 1 184 ? 7.722 12.508 19.180 1.00 23.02 182 ILE A N 1
ATOM 1401 C CA . ILE A 1 184 ? 6.923 13.226 18.195 1.00 22.91 182 ILE A CA 1
ATOM 1402 C C . ILE A 1 184 ? 7.560 13.272 16.822 1.00 23.66 182 ILE A C 1
ATOM 1403 O O . ILE A 1 184 ? 7.113 14.028 15.971 1.00 23.80 182 ILE A O 1
ATOM 1408 N N . GLY A 1 185 ? 8.601 12.480 16.590 1.00 23.69 183 GLY A N 1
ATOM 1409 C CA . GLY A 1 185 ? 9.226 12.525 15.276 1.00 22.50 183 GLY A CA 1
ATOM 1410 C C . GLY A 1 185 ? 10.181 13.701 15.108 1.00 21.45 183 GLY A C 1
ATOM 1411 O O . GLY A 1 185 ? 10.480 14.132 13.987 1.00 18.68 183 GLY A O 1
ATOM 1412 N N . GLY A 1 186 ? 10.651 14.214 16.238 1.00 19.62 184 GLY A N 1
ATOM 1413 C CA . GLY A 1 186 ? 11.628 15.287 16.231 1.00 18.80 184 GLY A CA 1
ATOM 1414 C C . GLY A 1 186 ? 11.103 16.652 15.883 1.00 18.99 184 GLY A C 1
ATOM 1415 O O . GLY A 1 186 ? 9.953 17.018 16.222 1.00 19.67 184 GLY A O 1
ATOM 1416 N N . GLY A 1 187 ? 11.942 17.408 15.194 1.00 19.27 185 GLY A N 1
ATOM 1417 C CA . GLY A 1 187 ? 11.578 18.774 14.834 1.00 19.58 185 GLY A CA 1
ATOM 1418 C C . GLY A 1 187 ? 12.750 19.548 14.286 1.00 17.78 185 GLY A C 1
ATOM 1419 O O . GLY A 1 187 ? 13.754 18.979 13.874 1.00 18.17 185 GLY A O 1
ATOM 1420 N N . ILE A 1 188 ? 12.646 20.869 14.330 1.00 19.86 186 ILE A N 1
ATOM 1421 C CA . ILE A 1 188 ? 13.680 21.715 13.768 1.00 19.17 186 ILE A CA 1
ATOM 1422 C C . ILE A 1 188 ? 14.209 22.728 14.776 1.00 20.49 186 ILE A C 1
ATOM 1423 O O . ILE A 1 188 ? 13.433 23.338 15.528 1.00 19.78 186 ILE A O 1
ATOM 1428 N N . TYR A 1 189 ? 15.526 22.892 14.772 1.00 18.41 187 TYR A N 1
ATOM 1429 C CA . TYR A 1 189 ? 16.194 23.862 15.611 1.00 19.31 187 TYR A CA 1
ATOM 1430 C C . TYR A 1 189 ? 16.868 24.839 14.668 1.00 18.42 187 TYR A C 1
ATOM 1431 O O . TYR A 1 189 ? 17.705 24.460 13.839 1.00 18.98 187 TYR A O 1
ATOM 1440 N N . ALA A 1 190 ? 16.519 26.114 14.814 1.00 19.22 188 ALA A N 1
ATOM 1441 C CA . ALA A 1 190 ? 17.101 27.167 13.995 1.00 18.00 188 ALA A CA 1
ATOM 1442 C C . ALA A 1 190 ? 17.843 28.123 14.931 1.00 19.35 188 ALA A C 1
ATOM 1443 O O . ALA A 1 190 ? 17.291 28.566 15.928 1.00 20.44 188 ALA A O 1
ATOM 1445 N N . THR A 1 191 ? 19.101 28.412 14.595 1.00 19.10 189 THR A N 1
ATOM 1446 C CA . THR A 1 191 ? 19.975 29.279 15.385 1.00 18.29 189 THR A CA 1
ATOM 1447 C C . THR A 1 191 ? 20.478 30.468 14.546 1.00 19.28 189 THR A C 1
ATOM 1448 O O . THR A 1 191 ? 21.109 30.277 13.506 1.00 20.04 189 THR A O 1
ATOM 1452 N N . GLU A 1 192 ? 20.231 31.684 15.014 1.00 19.34 190 GLU A N 1
ATOM 1453 C CA . GLU A 1 192 ? 20.680 32.874 14.299 1.00 20.82 190 GLU A CA 1
ATOM 1454 C C . GLU A 1 192 ? 21.794 33.564 15.063 1.00 20.98 190 GLU A C 1
ATOM 1455 O O . GLU A 1 192 ? 21.671 33.806 16.275 1.00 20.54 190 GLU A O 1
ATOM 1461 N N . ILE A 1 193 ? 22.869 33.889 14.355 1.00 20.05 191 ILE A N 1
ATOM 1462 C CA . ILE A 1 193 ? 24.027 34.555 14.968 1.00 21.11 191 ILE A CA 1
ATOM 1463 C C . ILE A 1 193 ? 24.217 35.906 14.269 1.00 21.77 191 ILE A C 1
ATOM 1464 O O . ILE A 1 193 ? 24.468 35.923 13.060 1.00 22.51 191 ILE A O 1
ATOM 1469 N N . THR A 1 194 ? 24.085 37.010 15.012 1.00 22.80 192 THR A N 1
ATOM 1470 C CA . THR A 1 194 ? 24.269 38.357 14.462 1.00 22.83 192 THR A CA 1
ATOM 1471 C C . THR A 1 194 ? 25.272 39.138 15.301 1.00 23.76 192 THR A C 1
ATOM 1472 O O . THR A 1 194 ? 25.697 38.681 16.349 1.00 24.66 192 THR A O 1
ATOM 1476 N N . PRO A 1 195 ? 25.680 40.327 14.849 1.00 23.39 193 PRO A N 1
ATOM 1477 C CA . PRO A 1 195 ? 26.645 41.079 15.667 1.00 23.12 193 PRO A CA 1
ATOM 1478 C C . PRO A 1 195 ? 25.993 41.609 16.952 1.00 22.94 193 PRO A C 1
ATOM 1479 O O . PRO A 1 195 ? 26.663 42.201 17.778 1.00 23.80 193 PRO A O 1
ATOM 1483 N N . ASN A 1 196 ? 24.689 41.422 17.099 1.00 23.55 194 ASN A N 1
ATOM 1484 C CA . ASN A 1 196 ? 23.982 41.922 18.274 1.00 23.72 194 ASN A CA 1
ATOM 1485 C C . ASN A 1 196 ? 23.427 40.799 19.149 1.00 22.40 194 ASN A C 1
ATOM 1486 O O . ASN A 1 196 ? 22.671 41.052 20.066 1.00 21.49 194 ASN A O 1
ATOM 1491 N N . GLY A 1 197 ? 23.786 39.555 18.856 1.00 21.65 195 GLY A N 1
ATOM 1492 C CA . GLY A 1 197 ? 23.271 38.477 19.675 1.00 22.48 195 GLY A CA 1
ATOM 1493 C C . GLY A 1 197 ? 22.957 37.175 18.957 1.00 21.61 195 GLY A C 1
ATOM 1494 O O . GLY A 1 197 ? 23.121 37.062 17.750 1.00 21.57 195 GLY A O 1
ATOM 1495 N N . ILE A 1 198 ? 22.463 36.211 19.726 1.00 20.47 196 ILE A N 1
ATOM 1496 C CA . ILE A 1 198 ? 22.135 34.895 19.224 1.00 20.38 196 ILE A CA 1
ATOM 1497 C C . ILE A 1 198 ? 20.722 34.533 19.642 1.00 20.29 196 ILE A C 1
ATOM 1498 O O . ILE A 1 198 ? 20.315 34.820 20.762 1.00 21.11 196 ILE A O 1
ATOM 1503 N N . SER A 1 199 ? 19.965 33.920 18.741 1.00 19.37 197 SER A N 1
ATOM 1504 C CA . SER A 1 199 ? 18.612 33.485 19.050 1.00 18.73 197 SER A CA 1
ATOM 1505 C C . SER A 1 199 ? 18.454 32.031 18.628 1.00 19.31 197 SER A C 1
ATOM 1506 O O . SER A 1 199 ? 18.994 31.633 17.619 1.00 20.26 197 SER A O 1
ATOM 1509 N N . ILE A 1 200 ? 17.695 31.245 19.383 1.00 21.25 198 ILE A N 1
ATOM 1510 C CA . ILE A 1 200 ? 17.461 29.836 19.021 1.00 19.51 198 ILE A CA 1
ATOM 1511 C C . ILE A 1 200 ? 15.970 29.496 19.089 1.00 19.85 198 ILE A C 1
ATOM 1512 O O . ILE A 1 200 ? 15.324 29.699 20.120 1.00 20.84 198 ILE A O 1
ATOM 1517 N N . TRP A 1 201 ? 15.429 29.004 17.972 1.00 19.89 199 TRP A N 1
ATOM 1518 C CA . TRP A 1 201 ? 14.029 28.618 17.887 1.00 19.68 199 TRP A CA 1
ATOM 1519 C C . TRP A 1 201 ? 13.890 27.086 17.822 1.00 18.49 199 TRP A C 1
ATOM 1520 O O . TRP A 1 201 ? 14.701 26.429 17.190 1.00 19.78 199 TRP A O 1
ATOM 1531 N N . PHE A 1 202 ? 12.856 26.550 18.462 1.00 17.44 200 PHE A N 1
ATOM 1532 C CA . PHE A 1 202 ? 12.565 25.107 18.406 1.00 18.12 200 PHE A CA 1
ATOM 1533 C C . PHE A 1 202 ? 11.145 24.942 17.875 1.00 19.12 200 PHE A C 1
ATOM 1534 O O . PHE A 1 202 ? 10.205 25.485 18.452 1.00 18.51 200 PHE A O 1
ATOM 1542 N N . PHE A 1 203 ? 11.010 24.217 16.760 1.00 19.67 201 PHE A N 1
ATOM 1543 C CA . PHE A 1 203 ? 9.720 23.963 16.144 1.00 20.44 201 PHE A CA 1
ATOM 1544 C C . PHE A 1 203 ? 9.452 22.482 16.176 1.00 19.93 201 PHE A C 1
ATOM 1545 O O . PHE A 1 203 ? 10.094 21.717 15.438 1.00 19.34 201 PHE A O 1
ATOM 1553 N N . PRO A 1 204 ? 8.519 22.046 17.044 1.00 21.87 202 PRO A N 1
ATOM 1554 C CA . PRO A 1 204 ? 8.162 20.621 17.148 1.00 22.17 202 PRO A CA 1
ATOM 1555 C C . PRO A 1 204 ? 7.647 20.181 15.783 1.00 22.62 202 PRO A C 1
ATOM 1556 O O . PRO A 1 204 ? 7.014 20.968 15.060 1.00 24.16 202 PRO A O 1
ATOM 1560 N N . ARG A 1 205 ? 7.903 18.927 15.436 1.00 21.80 203 ARG A N 1
ATOM 1561 C CA . ARG A 1 205 ? 7.499 18.396 14.151 1.00 21.97 203 ARG A CA 1
ATOM 1562 C C . ARG A 1 205 ? 6.136 18.909 13.645 1.00 22.81 203 ARG A C 1
ATOM 1563 O O . ARG A 1 205 ? 5.139 18.817 14.356 1.00 22.20 203 ARG A O 1
ATOM 1571 N N . GLY A 1 206 ? 6.110 19.415 12.410 1.00 24.96 204 GLY A N 1
ATOM 1572 C CA . GLY A 1 206 ? 4.864 19.905 11.807 1.00 26.39 204 GLY A CA 1
ATOM 1573 C C . GLY A 1 206 ? 4.438 21.346 12.140 1.00 27.86 204 GLY A C 1
ATOM 1574 O O . GLY A 1 206 ? 3.511 21.874 11.524 1.00 27.77 204 GLY A O 1
ATOM 1575 N N . SER A 1 207 ? 5.108 22.004 13.081 1.00 27.17 205 SER A N 1
ATOM 1576 C CA . SER A 1 207 ? 4.712 23.364 13.470 1.00 25.85 205 SER A CA 1
ATOM 1577 C C . SER A 1 207 ? 5.662 24.425 12.948 1.00 26.18 205 SER A C 1
ATOM 1578 O O . SER A 1 207 ? 5.497 25.616 13.250 1.00 25.82 205 SER A O 1
ATOM 1581 N N . GLU A 1 208 ? 6.674 24.011 12.200 1.00 23.09 206 GLU A N 1
ATOM 1582 C CA . GLU A 1 208 ? 7.645 24.976 11.706 1.00 24.74 206 GLU A CA 1
ATOM 1583 C C . GLU A 1 208 ? 7.067 25.975 10.696 1.00 24.91 206 GLU A C 1
ATOM 1584 O O . GLU A 1 208 ? 6.047 25.697 10.031 1.00 24.12 206 GLU A O 1
ATOM 1590 N N . PRO A 1 209 ? 7.709 27.155 10.577 1.00 25.51 207 PRO A N 1
ATOM 1591 C CA . PRO A 1 209 ? 7.264 28.184 9.628 1.00 26.69 207 PRO A CA 1
ATOM 1592 C C . PRO A 1 209 ? 7.462 27.648 8.194 1.00 26.47 207 PRO A C 1
ATOM 1593 O O . PRO A 1 209 ? 8.387 26.865 7.915 1.00 25.07 207 PRO A O 1
ATOM 1597 N N . GLY A 1 210 ? 6.602 28.067 7.271 1.00 26.42 208 GLY A N 1
ATOM 1598 C CA . GLY A 1 210 ? 6.735 27.584 5.911 1.00 25.36 208 GLY A CA 1
ATOM 1599 C C . GLY A 1 210 ? 8.027 27.927 5.173 1.00 25.36 208 GLY A C 1
ATOM 1600 O O . GLY A 1 210 ? 8.288 27.390 4.105 1.00 24.54 208 GLY A O 1
ATOM 1601 N N . ASP A 1 211 ? 8.854 28.807 5.729 1.00 24.63 209 ASP A N 1
ATOM 1602 C CA . ASP A 1 211 ? 10.077 29.188 5.042 1.00 23.86 209 ASP A CA 1
ATOM 1603 C C . ASP A 1 211 ? 11.363 28.689 5.686 1.00 23.51 209 ASP A C 1
ATOM 1604 O O . ASP A 1 211 ? 12.448 28.925 5.142 1.00 22.04 209 ASP A O 1
ATOM 1609 N N . VAL A 1 212 ? 11.262 27.993 6.817 1.00 23.46 210 VAL A N 1
ATOM 1610 C CA . VAL A 1 212 ? 12.483 27.570 7.503 1.00 23.33 210 VAL A CA 1
ATOM 1611 C C . VAL A 1 212 ? 13.362 26.580 6.760 1.00 23.69 210 VAL A C 1
ATOM 1612 O O . VAL A 1 212 ? 14.562 26.545 6.996 1.00 21.05 210 VAL A O 1
ATOM 1616 N N . LEU A 1 213 ? 12.779 25.799 5.851 1.00 23.66 211 LEU A N 1
ATOM 1617 C CA . LEU A 1 213 ? 13.544 24.807 5.093 1.00 25.88 211 LEU A CA 1
ATOM 1618 C C . LEU A 1 213 ? 13.847 25.248 3.656 1.00 27.00 211 LEU A C 1
ATOM 1619 O O . LEU A 1 213 ? 14.581 24.568 2.935 1.00 26.85 211 LEU A O 1
ATOM 1624 N N . GLY A 1 214 ? 13.301 26.392 3.251 1.00 27.31 212 GLY A N 1
ATOM 1625 C CA . GLY A 1 214 ? 13.491 26.850 1.889 1.00 27.67 212 GLY A CA 1
ATOM 1626 C C . GLY A 1 214 ? 14.752 27.638 1.621 1.00 30.15 212 GLY A C 1
ATOM 1627 O O . GLY A 1 214 ? 15.749 27.552 2.349 1.00 27.38 212 GLY A O 1
ATOM 1628 N N . ASP A 1 215 ? 14.712 28.444 0.569 1.00 30.55 213 ASP A N 1
ATOM 1629 C CA . ASP A 1 215 ? 15.894 29.208 0.225 1.00 32.74 213 ASP A CA 1
ATOM 1630 C C . ASP A 1 215 ? 15.974 30.649 0.698 1.00 30.36 213 ASP A C 1
ATOM 1631 O O . ASP A 1 215 ? 16.953 31.323 0.399 1.00 31.63 213 ASP A O 1
ATOM 1636 N N . ASN A 1 216 ? 14.977 31.134 1.429 1.00 28.82 214 ASN A N 1
ATOM 1637 C CA . ASN A 1 216 ? 15.013 32.523 1.921 1.00 28.16 214 ASN A CA 1
ATOM 1638 C C . ASN A 1 216 ? 14.336 32.616 3.292 1.00 26.90 214 ASN A C 1
ATOM 1639 O O . ASN A 1 216 ? 13.364 33.343 3.475 1.00 26.42 214 ASN A O 1
ATOM 1644 N N . PRO A 1 217 ? 14.846 31.872 4.284 1.00 24.64 215 PRO A N 1
ATOM 1645 C CA . PRO A 1 217 ? 14.215 31.928 5.608 1.00 23.07 215 PRO A CA 1
ATOM 1646 C C . PRO A 1 217 ? 14.230 33.337 6.162 1.00 23.71 215 PRO A C 1
ATOM 1647 O O . PRO A 1 217 ? 15.177 34.062 5.922 1.00 22.77 215 PRO A O 1
ATOM 1651 N N . ASN A 1 218 ? 13.188 33.729 6.901 1.00 23.97 216 ASN A N 1
ATOM 1652 C CA . ASN A 1 218 ? 13.175 35.081 7.472 1.00 24.20 216 ASN A CA 1
ATOM 1653 C C . ASN A 1 218 ? 12.744 35.022 8.920 1.00 23.87 216 ASN A C 1
ATOM 1654 O O . ASN A 1 218 ? 11.562 35.053 9.249 1.00 22.03 216 ASN A O 1
ATOM 1659 N N . PRO A 1 219 ? 13.725 34.947 9.816 1.00 24.07 217 PRO A N 1
ATOM 1660 C CA . PRO A 1 219 ? 13.463 34.878 11.252 1.00 25.60 217 PRO A CA 1
ATOM 1661 C C . PRO A 1 219 ? 12.729 36.082 11.828 1.00 26.33 217 PRO A C 1
ATOM 1662 O O . PRO A 1 219 ? 12.066 35.975 12.849 1.00 24.87 217 PRO A O 1
ATOM 1666 N N . ALA A 1 220 ? 12.869 37.239 11.204 1.00 27.97 218 ALA A N 1
ATOM 1667 C CA . ALA A 1 220 ? 12.192 38.412 11.749 1.00 28.82 218 ALA A CA 1
ATOM 1668 C C . ALA A 1 220 ? 10.699 38.157 11.904 1.00 29.23 218 ALA A C 1
ATOM 1669 O O . ALA A 1 220 ? 10.057 38.745 12.758 1.00 30.38 218 ALA A O 1
ATOM 1671 N N . ASN A 1 221 ? 10.136 37.260 11.106 1.00 29.95 219 ASN A N 1
ATOM 1672 C CA . ASN A 1 221 ? 8.710 36.959 11.228 1.00 30.06 219 ASN A CA 1
ATOM 1673 C C . ASN A 1 221 ? 8.313 35.684 11.996 1.00 29.71 219 ASN A C 1
ATOM 1674 O O . ASN A 1 221 ? 7.139 35.305 12.017 1.00 28.57 219 ASN A O 1
ATOM 1679 N N . TRP A 1 222 ? 9.269 35.030 12.639 1.00 26.56 220 TRP A N 1
ATOM 1680 C CA . TRP A 1 222 ? 8.927 33.821 13.376 1.00 26.75 220 TRP A CA 1
ATOM 1681 C C . TRP A 1 222 ? 8.401 34.130 14.778 1.00 25.33 220 TRP A C 1
ATOM 1682 O O . TRP A 1 222 ? 8.568 35.235 15.266 1.00 23.52 220 TRP A O 1
ATOM 1693 N N . ASP A 1 223 ? 7.768 33.154 15.418 1.00 25.30 221 ASP A N 1
ATOM 1694 C CA . ASP A 1 223 ? 7.269 33.391 16.768 1.00 26.64 221 ASP A CA 1
ATOM 1695 C C . ASP A 1 223 ? 8.465 33.587 17.677 1.00 25.70 221 ASP A C 1
ATOM 1696 O O . ASP A 1 223 ? 9.605 33.373 17.272 1.00 25.10 221 ASP A O 1
ATOM 1701 N N . THR A 1 224 ? 8.199 33.989 18.910 1.00 25.59 222 THR A N 1
ATOM 1702 C CA . THR A 1 224 ? 9.261 34.209 19.890 1.00 24.86 222 THR A CA 1
ATOM 1703 C C . THR A 1 224 ? 10.166 32.988 20.027 1.00 24.62 222 THR A C 1
ATOM 1704 O O . THR A 1 224 ? 9.696 31.853 20.121 1.00 25.62 222 THR A O 1
ATOM 1708 N N . PRO A 1 225 ? 11.488 33.209 20.020 1.00 23.56 223 PRO A N 1
ATOM 1709 C CA . PRO A 1 225 ? 12.404 32.073 20.157 1.00 22.30 223 PRO A CA 1
ATOM 1710 C C . PRO A 1 225 ? 12.385 31.481 21.563 1.00 21.53 223 PRO A C 1
ATOM 1711 O O . PRO A 1 225 ? 11.969 32.133 22.517 1.00 21.40 223 PRO A O 1
ATOM 1715 N N . ALA A 1 226 ? 12.852 30.243 21.675 1.00 21.17 224 ALA A N 1
ATOM 1716 C CA . ALA A 1 226 ? 12.941 29.567 22.966 1.00 19.68 224 ALA A CA 1
ATOM 1717 C C . ALA A 1 226 ? 14.071 30.205 23.779 1.00 19.37 224 ALA A C 1
ATOM 1718 O O . ALA A 1 226 ? 13.979 30.327 25.019 1.00 20.56 224 ALA A O 1
ATOM 1720 N N . ALA A 1 227 ? 15.134 30.627 23.099 1.00 18.61 225 ALA A N 1
ATOM 1721 C CA . ALA A 1 227 ? 16.238 31.297 23.783 1.00 19.25 225 ALA A CA 1
ATOM 1722 C C . ALA A 1 227 ? 16.735 32.486 22.966 1.00 19.89 225 ALA A C 1
ATOM 1723 O O . ALA A 1 227 ? 16.746 32.450 21.719 1.00 20.75 225 ALA A O 1
ATOM 1725 N N . LYS A 1 228 ? 17.096 33.561 23.656 1.00 19.10 226 LYS A N 1
ATOM 1726 C CA . LYS A 1 228 ? 17.658 34.735 22.991 1.00 19.51 226 LYS A CA 1
ATOM 1727 C C . LYS A 1 228 ? 18.774 35.145 23.921 1.00 20.41 226 LYS A C 1
ATOM 1728 O O . LYS A 1 228 ? 18.564 35.225 25.147 1.00 21.73 226 LYS A O 1
ATOM 1734 N N . PHE A 1 229 ? 19.953 35.362 23.356 1.00 18.61 227 PHE A N 1
ATOM 1735 C CA . PHE A 1 229 ? 21.132 35.768 24.127 1.00 19.28 227 PHE A CA 1
ATOM 1736 C C . PHE A 1 229 ? 21.521 37.131 23.570 1.00 21.38 227 PHE A C 1
ATOM 1737 O O . PHE A 1 229 ? 22.082 37.239 22.463 1.00 19.58 227 PHE A O 1
ATOM 1745 N N . ALA A 1 230 ? 21.216 38.172 24.343 1.00 21.73 228 ALA A N 1
ATOM 1746 C CA . ALA A 1 230 ? 21.488 39.521 23.887 1.00 21.94 228 ALA A CA 1
ATOM 1747 C C . ALA A 1 230 ? 21.580 40.514 25.036 1.00 21.47 228 ALA A C 1
ATOM 1748 O O . ALA A 1 230 ? 21.268 40.186 26.178 1.00 21.44 228 ALA A O 1
ATOM 1750 N N . GLY A 1 231 ? 21.974 41.745 24.710 1.00 22.99 229 GLY A N 1
ATOM 1751 C CA . GLY A 1 231 ? 22.076 42.771 25.730 1.00 24.15 229 GLY A CA 1
ATOM 1752 C C . GLY A 1 231 ? 23.393 43.521 25.761 1.00 25.07 229 GLY A C 1
ATOM 1753 O O . GLY A 1 231 ? 24.402 43.067 25.218 1.00 25.55 229 GLY A O 1
ATOM 1754 N N . GLY A 1 232 ? 23.380 44.677 26.416 1.00 25.76 230 GLY A N 1
ATOM 1755 C CA . GLY A 1 232 ? 24.580 45.487 26.497 1.00 25.65 230 GLY A CA 1
ATOM 1756 C C . GLY A 1 232 ? 25.691 44.936 27.356 1.00 25.69 230 GLY A C 1
ATOM 1757 O O . GLY A 1 232 ? 26.802 45.463 27.336 1.00 25.53 230 GLY A O 1
ATOM 1758 N N . GLY A 1 233 ? 25.417 43.862 28.089 1.00 25.29 231 GLY A N 1
ATOM 1759 C CA . GLY A 1 233 ? 26.452 43.272 28.927 1.00 25.42 231 GLY A CA 1
ATOM 1760 C C . GLY A 1 233 ? 27.440 42.355 28.195 1.00 24.87 231 GLY A C 1
ATOM 1761 O O . GLY A 1 233 ? 28.205 41.639 28.823 1.00 23.74 231 GLY A O 1
ATOM 1762 N N . CYS A 1 234 ? 27.447 42.384 26.869 1.00 23.87 232 CYS A N 1
ATOM 1763 C CA . CYS A 1 234 ? 28.359 41.531 26.123 1.00 23.29 232 CYS A CA 1
ATOM 1764 C C . CYS A 1 234 ? 28.698 42.127 24.755 1.00 23.96 232 CYS A C 1
ATOM 1765 O O . CYS A 1 234 ? 27.859 42.743 24.111 1.00 24.19 232 CYS A O 1
ATOM 1768 N N . ASP A 1 235 ? 29.936 41.950 24.330 1.00 24.32 233 ASP A N 1
ATOM 1769 C CA . ASP A 1 235 ? 30.353 42.396 23.005 1.00 25.89 233 ASP A CA 1
ATOM 1770 C C . ASP A 1 235 ? 30.108 41.159 22.124 1.00 24.30 233 ASP A C 1
ATOM 1771 O O . ASP A 1 235 ? 31.007 40.348 21.924 1.00 23.69 233 ASP A O 1
ATOM 1776 N N . TRP A 1 236 ? 28.887 41.024 21.611 1.00 23.00 234 TRP A N 1
ATOM 1777 C CA . TRP A 1 236 ? 28.521 39.858 20.822 1.00 22.76 234 TRP A CA 1
ATOM 1778 C C . TRP A 1 236 ? 29.374 39.623 19.597 1.00 23.14 234 TRP A C 1
ATOM 1779 O O . TRP A 1 236 ? 29.551 38.487 19.147 1.00 22.70 234 TRP A O 1
ATOM 1790 N N . GLU A 1 237 ? 29.894 40.695 19.029 1.00 22.82 235 GLU A N 1
ATOM 1791 C CA . GLU A 1 237 ? 30.679 40.530 17.833 1.00 23.48 235 GLU A CA 1
ATOM 1792 C C . GLU A 1 237 ? 32.054 40.009 18.205 1.00 24.15 235 GLU A C 1
ATOM 1793 O O . GLU A 1 237 ? 32.557 39.082 17.565 1.00 25.77 235 GLU A O 1
ATOM 1799 N N . GLY A 1 238 ? 32.658 40.588 19.243 1.00 22.97 236 GLY A N 1
ATOM 1800 C CA . GLY A 1 238 ? 33.996 40.171 19.628 1.00 22.59 236 GLY A CA 1
ATOM 1801 C C . GLY A 1 238 ? 34.155 38.888 20.427 1.00 23.65 236 GLY A C 1
ATOM 1802 O O . GLY A 1 238 ? 35.196 38.241 20.360 1.00 22.76 236 GLY A O 1
ATOM 1803 N N . LYS A 1 239 ? 33.127 38.518 21.184 1.00 23.44 237 LYS A N 1
ATOM 1804 C CA . LYS A 1 239 ? 33.184 37.322 22.032 1.00 24.46 237 LYS A CA 1
ATOM 1805 C C . LYS A 1 239 ? 33.084 35.996 21.276 1.00 24.14 237 LYS A C 1
ATOM 1806 O O . LYS A 1 239 ? 33.436 34.931 21.804 1.00 24.31 237 LYS A O 1
ATOM 1812 N N . PHE A 1 240 ? 32.613 36.068 20.032 1.00 24.72 238 PHE A N 1
ATOM 1813 C CA . PHE A 1 240 ? 32.477 34.867 19.211 1.00 23.52 238 PHE A CA 1
ATOM 1814 C C . PHE A 1 240 ? 33.160 35.054 17.869 1.00 24.78 238 PHE A C 1
ATOM 1815 O O . PHE A 1 240 ? 32.970 36.091 17.226 1.00 24.84 238 PHE A O 1
ATOM 1823 N N . ASN A 1 241 ? 33.971 34.089 17.449 1.00 24.90 239 ASN A N 1
ATOM 1824 C CA . ASN A 1 241 ? 34.555 34.221 16.128 1.00 23.20 239 ASN A CA 1
ATOM 1825 C C . ASN A 1 241 ? 33.971 33.156 15.187 1.00 22.01 239 ASN A C 1
ATOM 1826 O O . ASN A 1 241 ? 32.834 32.704 15.417 1.00 19.79 239 ASN A O 1
ATOM 1831 N N . ALA A 1 242 ? 34.705 32.772 14.134 1.00 20.93 240 ALA A N 1
ATOM 1832 C CA . ALA A 1 242 ? 34.207 31.808 13.178 1.00 19.02 240 ALA A CA 1
ATOM 1833 C C . ALA A 1 242 ? 33.904 30.491 13.885 1.00 19.62 240 ALA A C 1
ATOM 1834 O O . ALA A 1 242 ? 34.779 29.874 14.465 1.00 21.29 240 ALA A O 1
ATOM 1836 N N . GLN A 1 243 ? 32.657 30.084 13.810 1.00 18.77 241 GLN A N 1
ATOM 1837 C CA . GLN A 1 243 ? 32.158 28.890 14.484 1.00 18.38 241 GLN A CA 1
ATOM 1838 C C . GLN A 1 243 ? 32.091 27.649 13.587 1.00 19.61 241 GLN A C 1
ATOM 1839 O O . GLN A 1 243 ? 31.686 27.748 12.436 1.00 18.03 241 GLN A O 1
ATOM 1845 N N . ARG A 1 244 ? 32.461 26.485 14.121 1.00 20.43 242 ARG A N 1
ATOM 1846 C CA . ARG A 1 244 ? 32.338 25.234 13.345 1.00 19.69 242 ARG A CA 1
ATOM 1847 C C . ARG A 1 244 ? 31.209 24.440 14.026 1.00 19.94 242 ARG A C 1
ATOM 1848 O O . ARG A 1 244 ? 31.010 24.592 15.233 1.00 19.54 242 ARG A O 1
ATOM 1856 N N . LEU A 1 245 ? 30.447 23.649 13.256 1.00 18.83 243 LEU A N 1
ATOM 1857 C CA . LEU A 1 245 ? 29.316 22.871 13.783 1.00 18.68 243 LEU A CA 1
ATOM 1858 C C . LEU A 1 245 ? 29.831 21.562 14.308 1.00 17.37 243 LEU A C 1
ATOM 1859 O O . LEU A 1 245 ? 30.700 20.946 13.681 1.00 18.44 243 LEU A O 1
ATOM 1864 N N . ILE A 1 246 ? 29.318 21.144 15.456 1.00 16.34 244 ILE A N 1
ATOM 1865 C CA . ILE A 1 246 ? 29.741 19.909 16.074 1.00 16.25 244 ILE A CA 1
ATOM 1866 C C . ILE A 1 246 ? 28.609 19.018 16.543 1.00 16.52 244 ILE A C 1
ATOM 1867 O O . ILE A 1 246 ? 27.641 19.495 17.139 1.00 17.47 244 ILE A O 1
ATOM 1872 N N . PHE A 1 247 ? 28.724 17.717 16.257 1.00 16.84 245 PHE A N 1
ATOM 1873 C CA . PHE A 1 247 ? 27.787 16.715 16.753 1.00 17.56 245 PHE A CA 1
ATOM 1874 C C . PHE A 1 247 ? 28.573 15.790 17.663 1.00 19.06 245 PHE A C 1
ATOM 1875 O O . PHE A 1 247 ? 29.612 15.287 17.255 1.00 20.45 245 PHE A O 1
ATOM 1883 N N . ASP A 1 248 ? 28.093 15.532 18.866 1.00 18.53 246 ASP A N 1
ATOM 1884 C CA . ASP A 1 248 ? 28.780 14.559 19.693 1.00 18.59 246 ASP A CA 1
ATOM 1885 C C . ASP A 1 248 ? 27.869 13.949 20.706 1.00 18.93 246 ASP A C 1
ATOM 1886 O O . ASP A 1 248 ? 26.755 14.406 20.906 1.00 18.76 246 ASP A O 1
ATOM 1891 N N . VAL A 1 249 ? 28.325 12.838 21.275 1.00 18.30 247 VAL A N 1
ATOM 1892 C CA . VAL A 1 249 ? 27.639 12.250 22.406 1.00 16.90 247 VAL A CA 1
ATOM 1893 C C . VAL A 1 249 ? 28.779 11.762 23.285 1.00 18.13 247 VAL A C 1
ATOM 1894 O O . VAL A 1 249 ? 29.570 10.914 22.872 1.00 19.02 247 VAL A O 1
ATOM 1898 N N . THR A 1 250 ? 28.913 12.340 24.460 1.00 17.93 248 THR A N 1
ATOM 1899 C CA . THR A 1 250 ? 29.915 11.831 25.365 1.00 18.14 248 THR A CA 1
ATOM 1900 C C . THR A 1 250 ? 29.148 11.177 26.521 1.00 18.48 248 THR A C 1
ATOM 1901 O O . THR A 1 250 ? 27.905 11.124 26.486 1.00 16.47 248 THR A O 1
ATOM 1905 N N . PHE A 1 251 ? 29.872 10.677 27.533 1.00 17.33 249 PHE A N 1
ATOM 1906 C CA . PHE A 1 251 ? 29.249 9.991 28.678 1.00 16.85 249 PHE A CA 1
ATOM 1907 C C . PHE A 1 251 ? 29.915 10.442 29.957 1.00 18.88 249 PHE A C 1
ATOM 1908 O O . PHE A 1 251 ? 31.131 10.710 29.958 1.00 20.46 249 PHE A O 1
ATOM 1916 N N . CYS A 1 252 ? 29.126 10.532 31.022 1.00 17.49 250 CYS A N 1
ATOM 1917 C CA . CYS A 1 252 ? 29.658 10.914 32.324 1.00 19.73 250 CYS A CA 1
ATOM 1918 C C . CYS A 1 252 ? 30.461 12.216 32.202 1.00 20.06 250 CYS A C 1
ATOM 1919 O O . CYS A 1 252 ? 29.973 13.180 31.652 1.00 19.25 250 CYS A O 1
ATOM 1922 N N . GLY A 1 253 ? 31.680 12.260 32.716 1.00 19.79 251 GLY A N 1
ATOM 1923 C CA . GLY A 1 253 ? 32.442 13.483 32.568 1.00 20.63 251 GLY A CA 1
ATOM 1924 C C . GLY A 1 253 ? 32.046 14.667 33.428 1.00 21.17 251 GLY A C 1
ATOM 1925 O O . GLY A 1 253 ? 31.246 14.533 34.355 1.00 21.54 251 GLY A O 1
ATOM 1926 N N . ASP A 1 254 ? 32.581 15.839 33.080 1.00 21.45 252 ASP A N 1
ATOM 1927 C CA . ASP A 1 254 ? 32.372 17.077 33.842 1.00 22.14 252 ASP A CA 1
ATOM 1928 C C . ASP A 1 254 ? 30.957 17.471 34.242 1.00 22.85 252 ASP A C 1
ATOM 1929 O O . ASP A 1 254 ? 30.759 18.044 35.307 1.00 21.91 252 ASP A O 1
ATOM 1934 N N . TRP A 1 255 ? 29.982 17.212 33.388 1.00 22.04 253 TRP A N 1
ATOM 1935 C CA . TRP A 1 255 ? 28.621 17.549 33.733 1.00 22.21 253 TRP A CA 1
ATOM 1936 C C . TRP A 1 255 ? 27.854 16.281 34.102 1.00 21.91 253 TRP A C 1
ATOM 1937 O O . TRP A 1 255 ? 27.570 16.065 35.280 1.00 22.90 253 TRP A O 1
ATOM 1948 N N . ALA A 1 256 ? 27.532 15.435 33.128 1.00 20.21 254 ALA A N 1
ATOM 1949 C CA . ALA A 1 256 ? 26.749 14.217 33.413 1.00 20.87 254 ALA A CA 1
ATOM 1950 C C . ALA A 1 256 ? 27.283 13.321 34.537 1.00 20.32 254 ALA A C 1
ATOM 1951 O O . ALA A 1 256 ? 26.524 12.842 35.384 1.00 21.29 254 ALA A O 1
ATOM 1953 N N . GLY A 1 257 ? 28.578 13.063 34.520 1.00 21.00 255 GLY A N 1
ATOM 1954 C CA . GLY A 1 257 ? 29.154 12.226 35.549 1.00 21.95 255 GLY A CA 1
ATOM 1955 C C . GLY A 1 257 ? 29.135 12.917 36.903 1.00 23.56 255 GLY A C 1
ATOM 1956 O O . GLY A 1 257 ? 28.898 12.274 37.918 1.00 23.74 255 GLY A O 1
ATOM 1957 N N . ASN A 1 258 ? 29.378 14.225 36.932 1.00 24.14 256 ASN A N 1
ATOM 1958 C CA . ASN A 1 258 ? 29.408 14.940 38.210 1.00 26.86 256 ASN A CA 1
ATOM 1959 C C . ASN A 1 258 ? 28.069 15.095 38.895 1.00 25.89 256 ASN A C 1
ATOM 1960 O O . ASN A 1 258 ? 28.030 15.167 40.120 1.00 26.96 256 ASN A O 1
ATOM 1965 N N . VAL A 1 259 ? 26.969 15.142 38.133 1.00 22.96 257 VAL A N 1
ATOM 1966 C CA . VAL A 1 259 ? 25.641 15.282 38.742 1.00 22.92 257 VAL A CA 1
ATOM 1967 C C . VAL A 1 259 ? 24.875 13.977 38.819 1.00 21.89 257 VAL A C 1
ATOM 1968 O O . VAL A 1 259 ? 23.773 13.936 39.322 1.00 21.76 257 VAL A O 1
ATOM 1972 N N . TRP A 1 260 ? 25.489 12.898 38.356 1.00 22.34 258 TRP A N 1
ATOM 1973 C CA . TRP A 1 260 ? 24.873 11.582 38.386 1.00 21.69 258 TRP A CA 1
ATOM 1974 C C . TRP A 1 260 ? 24.291 11.202 39.730 1.00 23.25 258 TRP A C 1
ATOM 1975 O O . TRP A 1 260 ? 23.121 10.821 39.811 1.00 22.04 258 TRP A O 1
ATOM 1986 N N . GLY A 1 261 ? 25.116 11.289 40.774 1.00 21.83 259 GLY A N 1
ATOM 1987 C CA . GLY A 1 261 ? 24.695 10.892 42.104 1.00 22.59 259 GLY A CA 1
ATOM 1988 C C . GLY A 1 261 ? 23.599 11.656 42.822 1.00 22.99 259 GLY A C 1
ATOM 1989 O O . GLY A 1 261 ? 23.081 11.187 43.836 1.00 22.72 259 GLY A O 1
ATOM 1990 N N . ILE A 1 262 ? 23.228 12.823 42.326 1.00 22.67 260 ILE A N 1
ATOM 1991 C CA . ILE A 1 262 ? 22.204 13.583 43.018 1.00 22.79 260 ILE A CA 1
ATOM 1992 C C . ILE A 1 262 ? 20.903 13.621 42.233 1.00 22.91 260 ILE A C 1
ATOM 1993 O O . ILE A 1 262 ? 19.903 14.089 42.742 1.00 23.42 260 ILE A O 1
ATOM 1998 N N . GLY A 1 263 ? 20.915 13.064 41.021 1.00 23.74 261 GLY A N 1
ATOM 1999 C CA . GLY A 1 263 ? 19.719 13.086 40.191 1.00 22.67 261 GLY A CA 1
ATOM 2000 C C . GLY A 1 263 ? 18.915 11.806 40.063 1.00 23.21 261 GLY A C 1
ATOM 2001 O O . GLY A 1 263 ? 19.102 10.855 40.806 1.00 21.17 261 GLY A O 1
ATOM 2002 N N . GLY A 1 264 ? 18.018 11.776 39.079 1.00 23.04 262 GLY A N 1
ATOM 2003 C CA . GLY A 1 264 ? 17.162 10.614 38.907 1.00 22.60 262 GLY A CA 1
ATOM 2004 C C . GLY A 1 264 ? 17.790 9.329 38.415 1.00 22.19 262 GLY A C 1
ATOM 2005 O O . GLY A 1 264 ? 17.121 8.299 38.377 1.00 22.29 262 GLY A O 1
ATOM 2006 N N . CYS A 1 265 ? 19.058 9.380 38.019 1.00 21.14 263 CYS A N 1
ATOM 2007 C CA . CYS A 1 265 ? 19.756 8.193 37.562 1.00 21.60 263 CYS A CA 1
ATOM 2008 C C . CYS A 1 265 ? 20.604 7.575 38.686 1.00 22.16 263 CYS A C 1
ATOM 2009 O O . CYS A 1 265 ? 21.174 6.485 38.520 1.00 21.10 263 CYS A O 1
ATOM 2012 N N . ALA A 1 266 ? 20.670 8.252 39.828 1.00 22.04 264 ALA A N 1
ATOM 2013 C CA . ALA A 1 266 ? 21.505 7.796 40.941 1.00 24.00 264 ALA A CA 1
ATOM 2014 C C . ALA A 1 266 ? 21.324 6.340 41.357 1.00 24.25 264 ALA A C 1
ATOM 2015 O O . ALA A 1 266 ? 22.284 5.666 41.717 1.00 24.19 264 ALA A O 1
ATOM 2017 N N . SER A 1 267 ? 20.098 5.855 41.303 1.00 23.58 265 SER A N 1
ATOM 2018 C CA . SER A 1 267 ? 19.835 4.487 41.732 1.00 25.06 265 SER A CA 1
ATOM 2019 C C . SER A 1 267 ? 20.239 3.406 40.736 1.00 24.72 265 SER A C 1
ATOM 2020 O O . SER A 1 267 ? 20.174 2.207 41.058 1.00 23.69 265 SER A O 1
ATOM 2023 N N . ARG A 1 268 ? 20.666 3.817 39.546 1.00 22.56 266 ARG A N 1
ATOM 2024 C CA . ARG A 1 268 ? 21.024 2.869 38.501 1.00 24.15 266 ARG A CA 1
ATOM 2025 C C . ARG A 1 268 ? 22.347 2.168 38.696 1.00 23.87 266 ARG A C 1
ATOM 2026 O O . ARG A 1 268 ? 22.530 1.055 38.210 1.00 22.56 266 ARG A O 1
ATOM 2034 N N . ALA A 1 269 ? 23.254 2.822 39.405 1.00 22.05 267 ALA A N 1
ATOM 2035 C CA . ALA A 1 269 ? 24.570 2.276 39.664 1.00 24.19 267 ALA A CA 1
ATOM 2036 C C . ALA A 1 269 ? 25.248 3.257 40.607 1.00 24.04 267 ALA A C 1
ATOM 2037 O O . ALA A 1 269 ? 24.871 4.428 40.671 1.00 25.06 267 ALA A O 1
ATOM 2039 N N . ALA A 1 270 ? 26.259 2.794 41.328 1.00 25.45 268 ALA A N 1
ATOM 2040 C CA . ALA A 1 270 ? 26.962 3.659 42.280 1.00 25.70 268 ALA A CA 1
ATOM 2041 C C . ALA A 1 270 ? 27.466 4.895 41.556 1.00 25.61 268 ALA A C 1
ATOM 2042 O O . ALA A 1 270 ? 27.296 6.008 42.036 1.00 26.42 268 ALA A O 1
ATOM 2044 N N . ASN A 1 271 ? 28.072 4.717 40.390 1.00 23.75 269 ASN A N 1
ATOM 2045 C CA . ASN A 1 271 ? 28.512 5.893 39.673 1.00 24.47 269 ASN A CA 1
ATOM 2046 C C . ASN A 1 271 ? 28.250 5.757 38.179 1.00 23.37 269 ASN A C 1
ATOM 2047 O O . ASN A 1 271 ? 27.962 4.658 37.680 1.00 22.43 269 ASN A O 1
ATOM 2052 N N . CYS A 1 272 ? 28.355 6.886 37.486 1.00 21.61 270 CYS A N 1
ATOM 2053 C CA . CYS A 1 272 ? 28.117 6.947 36.051 1.00 21.29 270 CYS A CA 1
ATOM 2054 C C . CYS A 1 272 ? 28.980 5.987 35.222 1.00 21.41 270 CYS A C 1
ATOM 2055 O O . CYS A 1 272 ? 28.485 5.270 34.349 1.00 20.00 270 CYS A O 1
ATOM 2058 N N . VAL A 1 273 ? 30.280 5.964 35.479 1.00 19.25 271 VAL A N 1
ATOM 2059 C CA . VAL A 1 273 ? 31.144 5.085 34.717 1.00 19.08 271 VAL A CA 1
ATOM 2060 C C . VAL A 1 273 ? 30.728 3.617 34.755 1.00 20.74 271 VAL A C 1
ATOM 2061 O O . VAL A 1 273 ? 30.703 2.957 33.707 1.00 21.04 271 VAL A O 1
ATOM 2065 N N . ASP A 1 274 ? 30.393 3.103 35.936 1.00 20.39 272 ASP A N 1
ATOM 2066 C CA . ASP A 1 274 ? 30.002 1.697 36.051 1.00 20.95 272 ASP A CA 1
ATOM 2067 C C . ASP A 1 274 ? 28.787 1.433 35.162 1.00 20.85 272 ASP A C 1
ATOM 2068 O O . ASP A 1 274 ? 28.721 0.435 34.432 1.00 20.45 272 ASP A O 1
ATOM 2073 N N . PHE A 1 275 ? 27.833 2.349 35.229 1.00 20.21 273 PHE A N 1
ATOM 2074 C CA . PHE A 1 275 ? 26.621 2.187 34.447 1.00 20.04 273 PHE A CA 1
ATOM 2075 C C . PHE A 1 275 ? 26.917 2.160 32.957 1.00 20.15 273 PHE A C 1
ATOM 2076 O O . PHE A 1 275 ? 26.528 1.231 32.267 1.00 20.27 273 PHE A O 1
ATOM 2084 N N . VAL A 1 276 ? 27.619 3.167 32.452 1.00 18.50 274 VAL A N 1
ATOM 2085 C CA . VAL A 1 276 ? 27.919 3.205 31.028 1.00 19.07 274 VAL A CA 1
ATOM 2086 C C . VAL A 1 276 ? 28.760 2.011 30.548 1.00 20.47 274 VAL A C 1
ATOM 2087 O O . VAL A 1 276 ? 28.554 1.479 29.468 1.00 20.79 274 VAL A O 1
ATOM 2091 N N . ARG A 1 277 ? 29.717 1.585 31.352 1.00 19.15 275 ARG A N 1
ATOM 2092 C CA . ARG A 1 277 ? 30.563 0.457 30.980 1.00 19.30 275 ARG A CA 1
ATOM 2093 C C . ARG A 1 277 ? 29.816 -0.872 30.867 1.00 18.79 275 ARG A C 1
ATOM 2094 O O . ARG A 1 277 ? 30.011 -1.625 29.899 1.00 20.30 275 ARG A O 1
ATOM 2102 N N . ASP A 1 278 ? 28.953 -1.153 31.845 1.00 18.19 276 ASP A N 1
ATOM 2103 C CA . ASP A 1 278 ? 28.279 -2.441 31.928 1.00 19.72 276 ASP A CA 1
ATOM 2104 C C . ASP A 1 278 ? 26.874 -2.587 31.357 1.00 20.40 276 ASP A C 1
ATOM 2105 O O . ASP A 1 278 ? 26.336 -3.693 31.397 1.00 20.19 276 ASP A O 1
ATOM 2110 N N . ASN A 1 279 ? 26.282 -1.508 30.843 1.00 19.17 277 ASN A N 1
ATOM 2111 C CA . ASN A 1 279 ? 24.909 -1.620 30.302 1.00 18.24 277 ASN A CA 1
ATOM 2112 C C . ASN A 1 279 ? 24.823 -1.121 28.856 1.00 18.67 277 ASN A C 1
ATOM 2113 O O . ASN A 1 279 ? 24.114 -0.178 28.557 1.00 19.60 277 ASN A O 1
ATOM 2118 N N . PRO A 1 280 ? 25.530 -1.782 27.939 1.00 18.79 278 PRO A N 1
ATOM 2119 C CA . PRO A 1 280 ? 25.471 -1.315 26.562 1.00 17.36 278 PRO A CA 1
ATOM 2120 C C . PRO A 1 280 ? 24.079 -1.128 25.990 1.00 18.59 278 PRO A C 1
ATOM 2121 O O . PRO A 1 280 ? 23.843 -0.159 25.284 1.00 16.51 278 PRO A O 1
ATOM 2125 N N . SER A 1 281 ? 23.161 -2.023 26.313 1.00 16.68 279 SER A N 1
ATOM 2126 C CA . SER A 1 281 ? 21.836 -1.948 25.689 1.00 18.81 279 SER A CA 1
ATOM 2127 C C . SER A 1 281 ? 21.068 -0.725 26.043 1.00 20.41 279 SER A C 1
ATOM 2128 O O . SER A 1 281 ? 20.094 -0.383 25.358 1.00 21.77 279 SER A O 1
ATOM 2131 N N . ALA A 1 282 ? 21.490 -0.050 27.107 1.00 19.00 280 ALA A N 1
ATOM 2132 C CA . ALA A 1 282 ? 20.801 1.164 27.531 1.00 19.71 280 ALA A CA 1
ATOM 2133 C C . ALA A 1 282 ? 20.963 2.311 26.529 1.00 18.26 280 ALA A C 1
ATOM 2134 O O . ALA A 1 282 ? 20.180 3.266 26.542 1.00 18.15 280 ALA A O 1
ATOM 2136 N N . PHE A 1 283 ? 21.950 2.213 25.643 1.00 15.58 281 PHE A N 1
ATOM 2137 C CA . PHE A 1 283 ? 22.223 3.326 24.746 1.00 16.27 281 PHE A CA 1
ATOM 2138 C C . PHE A 1 283 ? 21.676 3.278 23.315 1.00 16.43 281 PHE A C 1
ATOM 2139 O O . PHE A 1 283 ? 22.139 4.021 22.453 1.00 17.01 281 PHE A O 1
ATOM 2147 N N . ALA A 1 284 ? 20.691 2.434 23.070 1.00 16.79 282 ALA A N 1
ATOM 2148 C CA . ALA A 1 284 ? 20.134 2.335 21.722 1.00 18.04 282 ALA A CA 1
ATOM 2149 C C . ALA A 1 284 ? 19.546 3.646 21.216 1.00 17.71 282 ALA A C 1
ATOM 2150 O O . ALA A 1 284 ? 19.596 3.942 20.025 1.00 18.25 282 ALA A O 1
ATOM 2152 N N . GLU A 1 285 ? 18.939 4.411 22.109 1.00 18.95 283 GLU A N 1
ATOM 2153 C CA . GLU A 1 285 ? 18.324 5.672 21.689 1.00 17.53 283 GLU A CA 1
ATOM 2154 C C . GLU A 1 285 ? 19.255 6.844 21.532 1.00 17.88 283 GLU A C 1
ATOM 2155 O O . GLU A 1 285 ? 18.806 7.917 21.176 1.00 18.31 283 GLU A O 1
ATOM 2161 N N . SER A 1 286 ? 20.538 6.651 21.811 1.00 16.76 284 SER A N 1
ATOM 2162 C CA . SER A 1 286 ? 21.500 7.723 21.754 1.00 16.47 284 SER A CA 1
ATOM 2163 C C . SER A 1 286 ? 22.038 7.992 20.360 1.00 17.47 284 SER A C 1
ATOM 2164 O O . SER A 1 286 ? 23.239 7.820 20.092 1.00 17.75 284 SER A O 1
ATOM 2167 N N . TYR A 1 287 ? 21.134 8.394 19.456 1.00 17.03 285 TYR A N 1
ATOM 2168 C CA . TYR A 1 287 ? 21.547 8.700 18.103 1.00 18.64 285 TYR A CA 1
ATOM 2169 C C . TYR A 1 287 ? 20.849 9.893 17.486 1.00 17.08 285 TYR A C 1
ATOM 2170 O O . TYR A 1 287 ? 19.708 10.196 17.806 1.00 16.13 285 TYR A O 1
ATOM 2179 N N . TRP A 1 288 ? 21.581 10.548 16.592 1.00 18.99 286 TRP A N 1
ATOM 2180 C CA . TRP A 1 288 ? 21.101 11.672 15.816 1.00 19.17 286 TRP A CA 1
ATOM 2181 C C . TRP A 1 288 ? 20.623 11.056 14.485 1.00 19.16 286 TRP A C 1
ATOM 2182 O O . TRP A 1 288 ? 21.252 10.136 13.977 1.00 19.14 286 TRP A O 1
ATOM 2193 N N . LEU A 1 289 ? 19.530 11.557 13.925 1.00 17.46 287 LEU A N 1
ATOM 2194 C CA . LEU A 1 289 ? 19.060 11.096 12.615 1.00 18.71 287 LEU A CA 1
ATOM 2195 C C . LEU A 1 289 ? 18.692 12.416 11.939 1.00 18.26 287 LEU A C 1
ATOM 2196 O O . LEU A 1 289 ? 17.680 13.027 12.270 1.00 19.58 287 LEU A O 1
ATOM 2201 N N . VAL A 1 290 ? 19.520 12.852 11.002 1.00 18.73 288 VAL A N 1
ATOM 2202 C CA . VAL A 1 290 ? 19.347 14.151 10.325 1.00 19.30 288 VAL A CA 1
ATOM 2203 C C . VAL A 1 290 ? 18.534 14.115 9.020 1.00 19.60 288 VAL A C 1
ATOM 2204 O O . VAL A 1 290 ? 18.815 13.304 8.128 1.00 19.25 288 VAL A O 1
ATOM 2208 N N . ASN A 1 291 ? 17.530 14.984 8.927 1.00 20.02 289 ASN A N 1
ATOM 2209 C CA . ASN A 1 291 ? 16.748 15.112 7.700 1.00 20.22 289 ASN A CA 1
ATOM 2210 C C . ASN A 1 291 ? 17.499 16.116 6.839 1.00 19.47 289 ASN A C 1
ATOM 2211 O O . ASN A 1 291 ? 17.654 15.919 5.630 1.00 21.30 289 ASN A O 1
ATOM 2216 N N . SER A 1 292 ? 17.953 17.206 7.452 1.00 19.82 290 SER A N 1
ATOM 2217 C CA . SER A 1 292 ? 18.718 18.213 6.725 1.00 20.36 290 SER A CA 1
ATOM 2218 C C . SER A 1 292 ? 19.462 19.183 7.642 1.00 19.80 290 SER A C 1
ATOM 2219 O O . SER A 1 292 ? 19.017 19.489 8.724 1.00 20.96 290 SER A O 1
ATOM 2222 N N . LEU A 1 293 ? 20.610 19.650 7.187 1.00 19.89 291 LEU A N 1
ATOM 2223 C CA . LEU A 1 293 ? 21.438 20.596 7.920 1.00 19.58 291 LEU A CA 1
ATOM 2224 C C . LEU A 1 293 ? 21.804 21.612 6.856 1.00 19.68 291 LEU A C 1
ATOM 2225 O O . LEU A 1 293 ? 22.487 21.275 5.893 1.00 18.85 291 LEU A O 1
ATOM 2230 N N . ARG A 1 294 ? 21.355 22.850 7.037 1.00 19.24 292 ARG A N 1
ATOM 2231 C CA . ARG A 1 294 ? 21.603 23.891 6.072 1.00 19.65 292 ARG A CA 1
ATOM 2232 C C . ARG A 1 294 ? 22.004 25.149 6.799 1.00 19.75 292 ARG A C 1
ATOM 2233 O O . ARG A 1 294 ? 21.431 25.482 7.838 1.00 21.85 292 ARG A O 1
ATOM 2241 N N . VAL A 1 295 ? 23.007 25.833 6.277 1.00 20.53 293 VAL A N 1
ATOM 2242 C CA . VAL A 1 295 ? 23.448 27.086 6.874 1.00 19.72 293 VAL A CA 1
ATOM 2243 C C . VAL A 1 295 ? 23.218 28.198 5.860 1.00 21.14 293 VAL A C 1
ATOM 2244 O O . VAL A 1 295 ? 23.499 28.006 4.683 1.00 19.29 293 VAL A O 1
ATOM 2248 N N . TYR A 1 296 ? 22.761 29.355 6.344 1.00 21.17 294 TYR A N 1
ATOM 2249 C CA . TYR A 1 296 ? 22.445 30.520 5.518 1.00 23.00 294 TYR A CA 1
ATOM 2250 C C . TYR A 1 296 ? 23.195 31.731 6.017 1.00 22.62 294 TYR A C 1
ATOM 2251 O O . TYR A 1 296 ? 23.658 31.748 7.153 1.00 22.92 294 TYR A O 1
ATOM 2260 N N . ALA A 1 297 ? 23.309 32.748 5.171 1.00 22.26 295 ALA A N 1
ATOM 2261 C CA . ALA A 1 297 ? 23.970 33.997 5.576 1.00 23.03 295 ALA A CA 1
ATOM 2262 C C . ALA A 1 297 ? 23.122 35.166 5.078 1.00 23.80 295 ALA A C 1
ATOM 2263 O O . ALA A 1 297 ? 22.389 35.031 4.090 1.00 23.91 295 ALA A O 1
ATOM 2265 N N . PRO A 1 298 ? 23.187 36.310 5.777 1.00 25.31 296 PRO A N 1
ATOM 2266 C CA . PRO A 1 298 ? 22.417 37.488 5.387 1.00 28.67 296 PRO A CA 1
ATOM 2267 C C . PRO A 1 298 ? 23.120 38.164 4.188 1.00 30.04 296 PRO A C 1
ATOM 2268 O O . PRO A 1 298 ? 22.456 38.911 3.459 1.00 33.35 296 PRO A O 1
ATOM 2273 N N . GLU B 1 1 ? -16.196 7.933 54.332 1.00 47.06 -1 GLU B N 1
ATOM 2274 C CA . GLU B 1 1 ? -15.386 8.922 55.108 1.00 47.18 -1 GLU B CA 1
ATOM 2275 C C . GLU B 1 1 ? -13.910 8.576 54.890 1.00 46.81 -1 GLU B C 1
ATOM 2276 O O . GLU B 1 1 ? -13.484 7.424 55.067 1.00 47.62 -1 GLU B O 1
ATOM 2282 N N . PHE B 1 2 ? -13.128 9.573 54.487 1.00 45.80 0 PHE B N 1
ATOM 2283 C CA . PHE B 1 2 ? -11.712 9.357 54.222 1.00 43.55 0 PHE B CA 1
ATOM 2284 C C . PHE B 1 2 ? -10.823 10.248 55.070 1.00 40.31 0 PHE B C 1
ATOM 2285 O O . PHE B 1 2 ? -9.799 9.808 55.596 1.00 41.63 0 PHE B O 1
ATOM 2293 N N . TYR B 1 3 ? -11.217 11.505 55.188 1.00 35.29 1 TYR B N 1
ATOM 2294 C CA . TYR B 1 3 ? -10.463 12.463 55.962 1.00 31.43 1 TYR B CA 1
ATOM 2295 C C . TYR B 1 3 ? -11.454 13.270 56.765 1.00 30.04 1 TYR B C 1
ATOM 2296 O O . TYR B 1 3 ? -12.589 13.452 56.333 1.00 30.94 1 TYR B O 1
ATOM 2305 N N . HIS B 1 4 ? -11.046 13.731 57.943 1.00 28.38 2 HIS B N 1
ATOM 2306 C CA . HIS B 1 4 ? -11.927 14.563 58.765 1.00 27.03 2 HIS B CA 1
ATOM 2307 C C . HIS B 1 4 ? -11.137 15.748 59.266 1.00 24.90 2 HIS B C 1
ATOM 2308 O O . HIS B 1 4 ? -9.963 15.629 59.551 1.00 23.94 2 HIS B O 1
ATOM 2315 N N . LEU B 1 5 ? -11.796 16.887 59.385 1.00 24.30 3 LEU B N 1
ATOM 2316 C CA . LEU B 1 5 ? -11.127 18.108 59.828 1.00 24.82 3 LEU B CA 1
ATOM 2317 C C . LEU B 1 5 ? -10.567 18.002 61.245 1.00 24.62 3 LEU B C 1
ATOM 2318 O O . LEU B 1 5 ? -11.243 17.472 62.120 1.00 26.30 3 LEU B O 1
ATOM 2323 N N . VAL B 1 6 ? -9.335 18.468 61.465 1.00 21.75 4 VAL B N 1
ATOM 2324 C CA . VAL B 1 6 ? -8.792 18.487 62.813 1.00 21.87 4 VAL B CA 1
ATOM 2325 C C . VAL B 1 6 ? -8.275 19.889 63.186 1.00 22.69 4 VAL B C 1
ATOM 2326 O O . VAL B 1 6 ? -7.999 20.141 64.340 1.00 23.50 4 VAL B O 1
ATOM 2330 N N . ASP B 1 7 ? -8.148 20.797 62.216 1.00 21.69 5 ASP B N 1
ATOM 2331 C CA . ASP B 1 7 ? -7.669 22.136 62.536 1.00 21.31 5 ASP B CA 1
ATOM 2332 C C . ASP B 1 7 ? -7.971 23.103 61.405 1.00 22.94 5 ASP B C 1
ATOM 2333 O O . ASP B 1 7 ? -7.302 23.062 60.355 1.00 22.03 5 ASP B O 1
ATOM 2338 N N . ASP B 1 8 ? -8.983 23.948 61.620 1.00 24.40 6 ASP B N 1
ATOM 2339 C CA . ASP B 1 8 ? -9.369 24.990 60.676 1.00 24.09 6 ASP B CA 1
ATOM 2340 C C . ASP B 1 8 ? -8.721 26.236 61.243 1.00 23.37 6 ASP B C 1
ATOM 2341 O O . ASP B 1 8 ? -8.948 26.591 62.404 1.00 22.05 6 ASP B O 1
ATOM 2346 N N . TYR B 1 9 ? -7.898 26.896 60.437 1.00 22.46 7 TYR B N 1
ATOM 2347 C CA . TYR B 1 9 ? -7.184 28.061 60.915 1.00 21.49 7 TYR B CA 1
ATOM 2348 C C . TYR B 1 9 ? -7.888 29.405 60.919 1.00 22.43 7 TYR B C 1
ATOM 2349 O O . TYR B 1 9 ? -7.338 30.367 61.414 1.00 21.07 7 TYR B O 1
ATOM 2358 N N . GLY B 1 10 ? -9.096 29.488 60.368 1.00 23.34 8 GLY B N 1
ATOM 2359 C CA . GLY B 1 10 ? -9.793 30.762 60.385 1.00 25.30 8 GLY B CA 1
ATOM 2360 C C . GLY B 1 10 ? -9.097 31.872 59.620 1.00 25.91 8 GLY B C 1
ATOM 2361 O O . GLY B 1 10 ? -8.444 31.614 58.622 1.00 26.37 8 GLY B O 1
ATOM 2362 N N . ARG B 1 11 ? -9.217 33.110 60.093 1.00 25.29 9 ARG B N 1
ATOM 2363 C CA . ARG B 1 11 ? -8.622 34.231 59.385 1.00 24.63 9 ARG B CA 1
ATOM 2364 C C . ARG B 1 11 ? -8.286 35.365 60.335 1.00 25.21 9 ARG B C 1
ATOM 2365 O O . ARG B 1 11 ? -8.772 35.414 61.468 1.00 25.22 9 ARG B O 1
ATOM 2373 N N . GLY B 1 12 ? -7.467 36.291 59.861 1.00 25.38 10 GLY B N 1
ATOM 2374 C CA . GLY B 1 12 ? -7.107 37.434 60.673 1.00 26.37 10 GLY B CA 1
ATOM 2375 C C . GLY B 1 12 ? -6.514 37.087 62.017 1.00 27.03 10 GLY B C 1
ATOM 2376 O O . GLY B 1 12 ? -5.707 36.156 62.153 1.00 25.07 10 GLY B O 1
ATOM 2377 N N . ASN B 1 13 ? -6.924 37.831 63.034 1.00 27.48 11 ASN B N 1
ATOM 2378 C CA . ASN B 1 13 ? -6.380 37.579 64.362 1.00 29.43 11 ASN B CA 1
ATOM 2379 C C . ASN B 1 13 ? -6.622 36.138 64.854 1.00 28.41 11 ASN B C 1
ATOM 2380 O O . ASN B 1 13 ? -5.807 35.590 65.598 1.00 28.77 11 ASN B O 1
ATOM 2385 N N . GLY B 1 14 ? -7.718 35.527 64.411 1.00 27.19 12 GLY B N 1
ATOM 2386 C CA . GLY B 1 14 ? -8.012 34.155 64.798 1.00 26.76 12 GLY B CA 1
ATOM 2387 C C . GLY B 1 14 ? -6.973 33.206 64.228 1.00 26.38 12 GLY B C 1
ATOM 2388 O O . GLY B 1 14 ? -6.610 32.207 64.839 1.00 27.75 12 GLY B O 1
ATOM 2389 N N . PHE B 1 15 ? -6.517 33.512 63.021 1.00 23.59 13 PHE B N 1
ATOM 2390 C CA . PHE B 1 15 ? -5.494 32.740 62.337 1.00 21.01 13 PHE B CA 1
ATOM 2391 C C . PHE B 1 15 ? -4.156 32.968 63.070 1.00 20.91 13 PHE B C 1
ATOM 2392 O O . PHE B 1 15 ? -3.447 32.021 63.385 1.00 20.34 13 PHE B O 1
ATOM 2400 N N . PHE B 1 16 ? -3.812 34.228 63.356 1.00 19.48 14 PHE B N 1
ATOM 2401 C CA . PHE B 1 16 ? -2.536 34.503 64.009 1.00 20.27 14 PHE B CA 1
ATOM 2402 C C . PHE B 1 16 ? -2.435 33.925 65.422 1.00 19.88 14 PHE B C 1
ATOM 2403 O O . PHE B 1 16 ? -1.330 33.620 65.880 1.00 20.92 14 PHE B O 1
ATOM 2411 N N . ASP B 1 17 ? -3.570 33.771 66.095 1.00 19.42 15 ASP B N 1
ATOM 2412 C CA . ASP B 1 17 ? -3.574 33.229 67.464 1.00 21.43 15 ASP B CA 1
ATOM 2413 C C . ASP B 1 17 ? -3.134 31.763 67.441 1.00 21.56 15 ASP B C 1
ATOM 2414 O O . ASP B 1 17 ? -2.827 31.189 68.484 1.00 22.52 15 ASP B O 1
ATOM 2419 N N . LYS B 1 18 ? -3.072 31.164 66.256 1.00 21.15 16 LYS B N 1
ATOM 2420 C CA . LYS B 1 18 ? -2.695 29.749 66.151 1.00 20.25 16 LYS B CA 1
ATOM 2421 C C . LYS B 1 18 ? -1.222 29.515 65.800 1.00 19.86 16 LYS B C 1
ATOM 2422 O O . LYS B 1 18 ? -0.788 28.367 65.584 1.00 18.94 16 LYS B O 1
ATOM 2428 N N . PHE B 1 19 ? -0.459 30.604 65.742 1.00 18.54 17 PHE B N 1
ATOM 2429 C CA . PHE B 1 19 ? 0.964 30.543 65.419 1.00 20.12 17 PHE B CA 1
ATOM 2430 C C . PHE B 1 19 ? 1.815 31.289 66.439 1.00 21.50 17 PHE B C 1
ATOM 2431 O O . PHE B 1 19 ? 1.360 32.267 67.034 1.00 21.65 17 PHE B O 1
ATOM 2439 N N . ASN B 1 20 ? 3.053 30.824 66.618 1.00 23.07 18 ASN B N 1
ATOM 2440 C CA . ASN B 1 20 ? 4.033 31.513 67.450 1.00 23.97 18 ASN B CA 1
ATOM 2441 C C . ASN B 1 20 ? 4.879 32.306 66.443 1.00 23.65 18 ASN B C 1
ATOM 2442 O O . ASN B 1 20 ? 5.258 31.770 65.415 1.00 24.51 18 ASN B O 1
ATOM 2447 N N . PHE B 1 21 ? 5.186 33.570 66.714 1.00 22.92 19 PHE B N 1
ATOM 2448 C CA . PHE B 1 21 ? 6.003 34.333 65.765 1.00 22.25 19 PHE B CA 1
ATOM 2449 C C . PHE B 1 21 ? 7.482 34.179 66.115 1.00 23.92 19 PHE B C 1
ATOM 2450 O O . PHE B 1 21 ? 7.894 34.498 67.226 1.00 21.57 19 PHE B O 1
ATOM 2458 N N . PHE B 1 22 ? 8.274 33.681 65.165 1.00 23.61 20 PHE B N 1
ATOM 2459 C CA . PHE B 1 22 ? 9.705 33.481 65.352 1.00 24.13 20 PHE B CA 1
ATOM 2460 C C . PHE B 1 22 ? 10.421 34.820 65.202 1.00 25.28 20 PHE B C 1
ATOM 2461 O O . PHE B 1 22 ? 10.175 35.537 64.230 1.00 23.83 20 PHE B O 1
ATOM 2469 N N . THR B 1 23 ? 11.286 35.180 66.162 1.00 22.81 21 THR B N 1
ATOM 2470 C CA . THR B 1 23 ? 11.995 36.458 66.072 1.00 24.07 21 THR B CA 1
ATOM 2471 C C . THR B 1 23 ? 13.520 36.298 66.185 1.00 25.53 21 THR B C 1
ATOM 2472 O O . THR B 1 23 ? 14.233 37.283 66.303 1.00 24.67 21 THR B O 1
ATOM 2476 N N . GLY B 1 24 ? 14.012 35.064 66.126 1.00 26.35 22 GLY B N 1
ATOM 2477 C CA . GLY B 1 24 ? 15.445 34.860 66.222 1.00 27.88 22 GLY B CA 1
ATOM 2478 C C . GLY B 1 24 ? 16.143 35.128 64.901 1.00 28.65 22 GLY B C 1
ATOM 2479 O O . GLY B 1 24 ? 15.486 35.359 63.896 1.00 28.12 22 GLY B O 1
ATOM 2480 N N . ASP B 1 25 ? 17.471 35.120 64.899 1.00 28.22 23 ASP B N 1
ATOM 2481 C CA . ASP B 1 25 ? 18.216 35.301 63.647 1.00 28.85 23 ASP B CA 1
ATOM 2482 C C . ASP B 1 25 ? 17.820 34.193 62.662 1.00 27.98 23 ASP B C 1
ATOM 2483 O O . ASP B 1 25 ? 17.560 33.058 63.056 1.00 26.10 23 ASP B O 1
ATOM 2488 N N . ASP B 1 26 ? 17.773 34.512 61.373 1.00 27.52 24 ASP B N 1
ATOM 2489 C CA . ASP B 1 26 ? 17.384 33.520 60.374 1.00 26.08 24 ASP B CA 1
ATOM 2490 C C . ASP B 1 26 ? 18.247 32.264 60.328 1.00 25.29 24 ASP B C 1
ATOM 2491 O O . ASP B 1 26 ? 19.437 32.354 60.133 1.00 24.83 24 ASP B O 1
ATOM 2496 N N . PRO B 1 27 ? 17.646 31.075 60.496 1.00 24.19 25 PRO B N 1
ATOM 2497 C CA . PRO B 1 27 ? 18.439 29.850 60.450 1.00 25.07 25 PRO B CA 1
ATOM 2498 C C . PRO B 1 27 ? 19.162 29.703 59.104 1.00 25.80 25 PRO B C 1
ATOM 2499 O O . PRO B 1 27 ? 20.229 29.081 59.021 1.00 25.87 25 PRO B O 1
ATOM 2503 N N . THR B 1 28 ? 18.582 30.274 58.043 1.00 25.28 26 THR B N 1
ATOM 2504 C CA . THR B 1 28 ? 19.190 30.214 56.723 1.00 23.63 26 THR B CA 1
ATOM 2505 C C . THR B 1 28 ? 20.080 31.436 56.433 1.00 24.24 26 THR B C 1
ATOM 2506 O O . THR B 1 28 ? 20.452 31.718 55.275 1.00 23.12 26 THR B O 1
ATOM 2510 N N . HIS B 1 29 ? 20.411 32.151 57.506 1.00 23.58 27 HIS B N 1
ATOM 2511 C CA . HIS B 1 29 ? 21.332 33.275 57.477 1.00 24.80 27 HIS B CA 1
ATOM 2512 C C . HIS B 1 29 ? 21.035 34.410 56.508 1.00 24.46 27 HIS B C 1
ATOM 2513 O O . HIS B 1 29 ? 21.955 35.077 56.016 1.00 21.57 27 HIS B O 1
ATOM 2520 N N . GLY B 1 30 ? 19.751 34.643 56.257 1.00 23.92 28 GLY B N 1
ATOM 2521 C CA . GLY B 1 30 ? 19.370 35.695 55.345 1.00 22.54 28 GLY B CA 1
ATOM 2522 C C . GLY B 1 30 ? 19.471 37.086 55.924 1.00 24.06 28 GLY B C 1
ATOM 2523 O O . GLY B 1 30 ? 19.730 37.304 57.135 1.00 22.98 28 GLY B O 1
ATOM 2524 N N . TYR B 1 31 ? 19.263 38.050 55.035 1.00 22.34 29 TYR B N 1
ATOM 2525 C CA . TYR B 1 31 ? 19.285 39.453 55.395 1.00 21.38 29 TYR B CA 1
ATOM 2526 C C . TYR B 1 31 ? 17.844 39.830 55.735 1.00 22.49 29 TYR B C 1
ATOM 2527 O O . TYR B 1 31 ? 17.185 40.589 55.010 1.00 22.82 29 TYR B O 1
ATOM 2536 N N . VAL B 1 32 ? 17.352 39.288 56.848 1.00 21.97 30 VAL B N 1
ATOM 2537 C CA . VAL B 1 32 ? 15.967 39.495 57.255 1.00 21.40 30 VAL B CA 1
ATOM 2538 C C . VAL B 1 32 ? 15.881 39.784 58.733 1.00 22.67 30 VAL B C 1
ATOM 2539 O O . VAL B 1 32 ? 16.696 39.299 59.505 1.00 23.43 30 VAL B O 1
ATOM 2543 N N . ASP B 1 33 ? 14.921 40.616 59.116 1.00 20.26 31 ASP B N 1
ATOM 2544 C CA . ASP B 1 33 ? 14.717 40.967 60.511 1.00 22.38 31 ASP B CA 1
ATOM 2545 C C . ASP B 1 33 ? 13.306 40.462 60.848 1.00 21.96 31 ASP B C 1
ATOM 2546 O O . 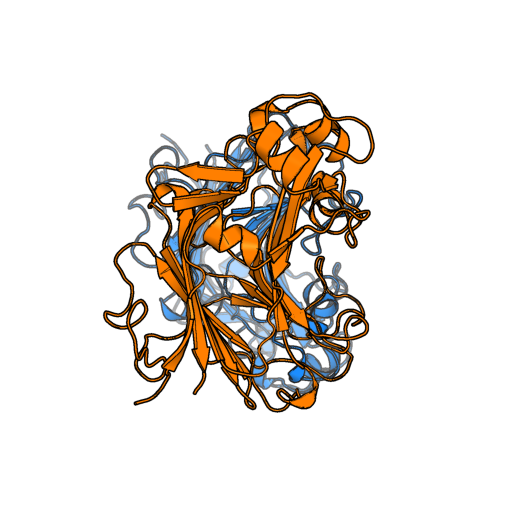ASP B 1 33 ? 12.307 41.123 60.551 1.00 23.00 31 ASP B O 1
ATOM 2551 N N . TYR B 1 34 ? 13.229 39.263 61.431 1.00 20.79 32 TYR B N 1
ATOM 2552 C CA . TYR B 1 34 ? 11.933 38.689 61.775 1.00 21.69 32 TYR B CA 1
ATOM 2553 C C . TYR B 1 34 ? 11.393 39.389 63.014 1.00 21.93 32 TYR B C 1
ATOM 2554 O O . TYR B 1 34 ? 12.033 39.400 64.085 1.00 22.34 32 TYR B O 1
ATOM 2563 N N . VAL B 1 35 ? 10.214 39.972 62.880 1.00 20.67 33 VAL B N 1
ATOM 2564 C CA . VAL B 1 35 ? 9.646 40.726 63.993 1.00 21.74 33 VAL B CA 1
ATOM 2565 C C . VAL B 1 35 ? 8.480 40.082 64.676 1.00 21.27 33 VAL B C 1
ATOM 2566 O O . VAL B 1 35 ? 7.875 39.149 64.142 1.00 22.80 33 VAL B O 1
ATOM 2570 N N . SER B 1 36 ? 8.165 40.582 65.876 1.00 21.40 34 SER B N 1
ATOM 2571 C CA . SER B 1 36 ? 7.066 40.059 66.670 1.00 22.04 34 SER B CA 1
ATOM 2572 C C . SER B 1 36 ? 5.741 40.408 66.013 1.00 21.97 34 SER B C 1
ATOM 2573 O O . SER B 1 36 ? 5.683 41.268 65.147 1.00 20.81 34 SER B O 1
ATOM 2576 N N . ARG B 1 37 ? 4.689 39.742 66.472 1.00 22.17 35 ARG B N 1
ATOM 2577 C CA . ARG B 1 37 ? 3.337 39.995 65.992 1.00 22.46 35 ARG B CA 1
ATOM 2578 C C . ARG B 1 37 ? 2.966 41.465 66.187 1.00 22.67 35 ARG B C 1
ATOM 2579 O O . ARG B 1 37 ? 2.407 42.064 65.285 1.00 21.53 35 ARG B O 1
ATOM 2587 N N . ASP B 1 38 ? 3.291 42.054 67.343 1.00 22.73 36 ASP B N 1
ATOM 2588 C CA . ASP B 1 38 ? 2.913 43.463 67.600 1.00 23.68 36 ASP B CA 1
ATOM 2589 C C . ASP B 1 38 ? 3.639 44.422 66.686 1.00 21.78 36 ASP B C 1
ATOM 2590 O O . ASP B 1 38 ? 3.038 45.357 66.163 1.00 22.86 36 ASP B O 1
ATOM 2595 N N . VAL B 1 39 ? 4.933 44.202 66.504 1.00 21.61 37 VAL B N 1
ATOM 2596 C CA . VAL B 1 39 ? 5.730 45.046 65.613 1.00 21.11 37 VAL B CA 1
ATOM 2597 C C . VAL B 1 39 ? 5.206 44.862 64.164 1.00 21.68 37 VAL B C 1
ATOM 2598 O O . VAL B 1 39 ? 5.068 45.840 63.425 1.00 21.81 37 VAL B O 1
ATOM 2602 N N . ALA B 1 40 ? 4.891 43.619 63.787 1.00 21.00 38 ALA B N 1
ATOM 2603 C CA . ALA B 1 40 ? 4.402 43.333 62.435 1.00 20.94 38 ALA B CA 1
ATOM 2604 C C . ALA B 1 40 ? 3.099 44.069 62.210 1.00 20.40 38 ALA B C 1
ATOM 2605 O O . ALA B 1 40 ? 2.944 44.766 61.212 1.00 20.49 38 ALA B O 1
ATOM 2607 N N . ALA B 1 41 ? 2.162 43.940 63.138 1.00 18.39 39 ALA B N 1
ATOM 2608 C CA . ALA B 1 41 ? 0.895 44.635 62.965 1.00 20.20 39 ALA B CA 1
ATOM 2609 C C . ALA B 1 41 ? 1.136 46.152 62.877 1.00 20.79 39 ALA B C 1
ATOM 2610 O O . ALA B 1 41 ? 0.490 46.834 62.091 1.00 19.83 39 ALA B O 1
ATOM 2612 N N . GLY B 1 42 ? 2.075 46.663 63.670 1.00 20.24 40 GLY B N 1
ATOM 2613 C CA . GLY B 1 42 ? 2.346 48.101 63.642 1.00 19.90 40 GLY B CA 1
ATOM 2614 C C . GLY B 1 42 ? 3.008 48.566 62.343 1.00 20.06 40 GLY B C 1
ATOM 2615 O O . GLY B 1 42 ? 2.997 49.770 62.034 1.00 19.56 40 GLY B O 1
ATOM 2616 N N . ALA B 1 43 ? 3.585 47.616 61.596 1.00 20.20 41 ALA B N 1
ATOM 2617 C CA . ALA B 1 43 ? 4.276 47.927 60.350 1.00 18.98 41 ALA B CA 1
ATOM 2618 C C . ALA B 1 43 ? 3.455 47.563 59.114 1.00 19.71 41 ALA B C 1
ATOM 2619 O O . ALA B 1 43 ? 3.928 47.681 57.969 1.00 19.58 41 ALA B O 1
ATOM 2621 N N . GLY B 1 44 ? 2.227 47.126 59.350 1.00 17.77 42 GLY B N 1
ATOM 2622 C CA . GLY B 1 44 ? 1.379 46.713 58.251 1.00 20.09 42 GLY B CA 1
ATOM 2623 C C . GLY B 1 44 ? 1.837 45.384 57.644 1.00 20.89 42 GLY B C 1
ATOM 2624 O O . GLY B 1 44 ? 1.456 45.088 56.531 1.00 21.12 42 GLY B O 1
ATOM 2625 N N . LEU B 1 45 ? 2.664 44.596 58.336 1.00 21.35 43 LEU B N 1
ATOM 2626 C CA . LEU B 1 45 ? 3.136 43.312 57.763 1.00 22.32 43 LEU B CA 1
ATOM 2627 C C . LEU B 1 45 ? 2.149 42.146 57.914 1.00 21.14 43 LEU B C 1
ATOM 2628 O O . LEU B 1 45 ? 2.293 41.100 57.253 1.00 20.51 43 LEU B O 1
ATOM 2633 N N . ILE B 1 46 ? 1.170 42.305 58.802 1.00 21.83 44 ILE B N 1
ATOM 2634 C CA . ILE B 1 46 ? 0.153 41.278 58.980 1.00 21.22 44 ILE B CA 1
ATOM 2635 C C . ILE B 1 46 ? -1.176 41.965 59.148 1.00 21.20 44 ILE B C 1
ATOM 2636 O O . ILE B 1 46 ? -1.231 43.132 59.550 1.00 21.53 44 ILE B O 1
ATOM 2641 N N . GLY B 1 47 ? -2.255 41.261 58.840 1.00 20.51 45 GLY B N 1
ATOM 2642 C CA . GLY B 1 47 ? -3.572 41.874 58.995 1.00 20.53 45 GLY B CA 1
ATOM 2643 C C . GLY B 1 47 ? -4.596 41.099 58.211 1.00 20.54 45 GLY B C 1
ATOM 2644 O O . GLY B 1 47 ? -4.345 39.932 57.863 1.00 19.31 45 GLY B O 1
ATOM 2645 N N . GLU B 1 48 ? -5.735 41.723 57.937 1.00 19.94 46 GLU B N 1
ATOM 2646 C CA . GLU B 1 48 ? -6.802 41.059 57.183 1.00 21.79 46 GLU B CA 1
ATOM 2647 C C . GLU B 1 48 ? -7.137 41.953 55.994 1.00 21.69 46 GLU B C 1
ATOM 2648 O O . GLU B 1 48 ? -7.145 43.166 56.124 1.00 21.36 46 GLU B O 1
ATOM 2654 N N . ARG B 1 49 ? -7.390 41.368 54.832 1.00 21.23 47 ARG B N 1
ATOM 2655 C CA . ARG B 1 49 ? -7.718 42.163 53.645 1.00 20.48 47 ARG B CA 1
ATOM 2656 C C . ARG B 1 49 ? -8.987 41.576 53.058 1.00 21.50 47 ARG B C 1
ATOM 2657 O O . ARG B 1 49 ? -8.955 40.488 52.493 1.00 21.76 47 ARG B O 1
ATOM 2665 N N . ASP B 1 50 ? -10.096 42.295 53.189 1.00 20.47 48 ASP B N 1
ATOM 2666 C CA . ASP B 1 50 ? -11.364 41.797 52.695 1.00 20.62 48 ASP B CA 1
ATOM 2667 C C . ASP B 1 50 ? -11.583 40.319 53.053 1.00 22.14 48 ASP B C 1
ATOM 2668 O O . ASP B 1 50 ? -11.974 39.502 52.223 1.00 23.34 48 ASP B O 1
ATOM 2673 N N . GLY B 1 51 ? -11.298 39.970 54.301 1.00 21.62 49 GLY B N 1
ATOM 2674 C CA . GLY B 1 51 ? -11.552 38.604 54.737 1.00 23.07 49 GLY B CA 1
ATOM 2675 C C . GLY B 1 51 ? -10.486 37.553 54.519 1.00 23.16 49 GLY B C 1
ATOM 2676 O O . GLY B 1 51 ? -10.667 36.404 54.963 1.00 25.40 49 GLY B O 1
ATOM 2677 N N . ARG B 1 52 ? -9.390 37.934 53.872 1.00 20.07 50 ARG B N 1
ATOM 2678 C CA . ARG B 1 52 ? -8.278 37.023 53.605 1.00 20.24 50 ARG B CA 1
ATOM 2679 C C . ARG B 1 52 ? -7.173 37.397 54.595 1.00 20.04 50 ARG B C 1
ATOM 2680 O O . ARG B 1 52 ? -7.058 38.546 54.998 1.00 20.04 50 ARG B O 1
ATOM 2688 N N . THR B 1 53 ? -6.353 36.446 54.980 1.00 18.26 51 THR B N 1
ATOM 2689 C CA . THR B 1 53 ? -5.285 36.746 55.948 1.00 19.17 51 THR B CA 1
ATOM 2690 C C . THR B 1 53 ? -4.020 37.187 55.216 1.00 19.30 51 THR B C 1
ATOM 2691 O O . THR B 1 53 ? -3.552 36.502 54.325 1.00 19.24 51 THR B O 1
ATOM 2695 N N . TYR B 1 54 ? -3.477 38.344 55.602 1.00 19.06 52 TYR B N 1
ATOM 2696 C CA . TYR B 1 54 ? -2.301 38.919 54.967 1.00 17.76 52 TYR B CA 1
ATOM 2697 C C . TYR B 1 54 ? -1.020 38.805 55.811 1.00 18.61 52 TYR B C 1
ATOM 2698 O O . TYR B 1 54 ? -1.035 39.058 57.023 1.00 19.43 52 TYR B O 1
ATOM 2707 N N . MET B 1 55 ? 0.070 38.408 55.161 1.00 17.74 53 MET B N 1
ATOM 2708 C CA . MET B 1 55 ? 1.402 38.318 55.799 1.00 19.36 53 MET B CA 1
ATOM 2709 C C . MET B 1 55 ? 2.405 38.747 54.724 1.00 19.32 53 MET B C 1
ATOM 2710 O O . MET B 1 55 ? 2.564 38.057 53.708 1.00 20.95 53 MET B O 1
ATOM 2715 N N . GLY B 1 56 ? 3.060 39.888 54.925 1.00 18.61 54 GLY B N 1
ATOM 2716 C CA . GLY B 1 56 ? 4.013 40.371 53.942 1.00 18.62 54 GLY B CA 1
ATOM 2717 C C . GLY B 1 56 ? 5.312 40.873 54.539 1.00 19.90 54 GLY B C 1
ATOM 2718 O O . GLY B 1 56 ? 5.685 40.491 55.659 1.00 18.85 54 GLY B O 1
ATOM 2719 N N . VAL B 1 57 ? 6.015 41.713 53.779 1.00 17.78 55 VAL B N 1
ATOM 2720 C CA . VAL B 1 57 ? 7.293 42.263 54.221 1.00 17.56 55 VAL B CA 1
ATOM 2721 C C . VAL B 1 57 ? 7.302 43.780 54.039 1.00 18.79 55 VAL B C 1
ATOM 2722 O O . VAL B 1 57 ? 6.450 44.356 53.351 1.00 18.42 55 VAL B O 1
ATOM 2726 N N . ASP B 1 58 ? 8.250 44.414 54.700 1.00 17.32 56 ASP B N 1
ATOM 2727 C CA . ASP B 1 58 ? 8.459 45.875 54.638 1.00 17.86 56 ASP B CA 1
ATOM 2728 C C . ASP B 1 58 ? 8.919 46.257 53.221 1.00 17.80 56 ASP B C 1
ATOM 2729 O O . ASP B 1 58 ? 9.969 45.833 52.778 1.00 19.10 56 ASP B O 1
ATOM 2734 N N . PHE B 1 59 ? 8.123 47.035 52.486 1.00 18.65 57 PHE B N 1
ATOM 2735 C CA . PHE B 1 59 ? 8.535 47.422 51.139 1.00 18.29 57 PHE B CA 1
ATOM 2736 C C . PHE B 1 59 ? 8.541 48.959 51.110 1.00 17.66 57 PHE B C 1
ATOM 2737 O O . PHE B 1 59 ? 8.412 49.580 50.072 1.00 17.37 57 PHE B O 1
ATOM 2745 N N . THR B 1 60 ? 8.738 49.538 52.279 1.00 18.77 58 THR B N 1
ATOM 2746 C CA . THR B 1 60 ? 8.721 50.996 52.449 1.00 19.02 58 THR B CA 1
ATOM 2747 C C . THR B 1 60 ? 10.045 51.586 52.871 1.00 20.81 58 THR B C 1
ATOM 2748 O O . THR B 1 60 ? 10.527 52.563 52.267 1.00 21.14 58 THR B O 1
ATOM 2752 N N . ASN B 1 61 ? 10.651 50.983 53.890 1.00 19.98 59 ASN B N 1
ATOM 2753 C CA . ASN B 1 61 ? 11.886 51.501 54.443 1.00 20.33 59 ASN B CA 1
ATOM 2754 C C . ASN B 1 61 ? 13.189 50.866 54.002 1.00 21.08 59 ASN B C 1
ATOM 2755 O O . ASN B 1 61 ? 13.255 49.657 53.810 1.00 21.67 59 ASN B O 1
ATOM 2760 N N . PRO B 1 62 ? 14.238 51.679 53.814 1.00 22.02 60 PRO B N 1
ATOM 2761 C CA . PRO B 1 62 ? 15.555 51.145 53.432 1.00 23.33 60 PRO B CA 1
ATOM 2762 C C . PRO B 1 62 ? 15.828 50.258 54.656 1.00 23.88 60 PRO B C 1
ATOM 2763 O O . PRO B 1 62 ? 15.483 50.653 55.791 1.00 24.37 60 PRO B O 1
ATOM 2767 N N . ALA B 1 63 ? 16.419 49.086 54.476 1.00 22.79 61 ALA B N 1
ATOM 2768 C CA . ALA B 1 63 ? 16.634 48.204 55.608 1.00 24.79 61 ALA B CA 1
ATOM 2769 C C . ALA B 1 63 ? 17.838 48.583 56.485 1.00 25.65 61 ALA B C 1
ATOM 2770 O O . ALA B 1 63 ? 18.711 49.329 56.067 1.00 24.91 61 ALA B O 1
ATOM 2772 N N . SER B 1 64 ? 17.855 48.055 57.702 1.00 27.25 62 SER B N 1
ATOM 2773 C CA . SER B 1 64 ? 18.967 48.294 58.630 1.00 27.96 62 SER B CA 1
ATOM 2774 C C . SER B 1 64 ? 18.996 47.126 59.595 1.00 28.97 62 SER B C 1
ATOM 2775 O O . SER B 1 64 ? 18.147 46.253 59.535 1.00 27.48 62 SER B O 1
ATOM 2778 N N . GLY B 1 65 ? 19.982 47.096 60.485 1.00 30.25 63 GLY B N 1
ATOM 2779 C CA . GLY B 1 65 ? 20.051 46.000 61.430 1.00 28.78 63 GLY B CA 1
ATOM 2780 C C . GLY B 1 65 ? 20.266 44.639 60.788 1.00 27.28 63 GLY B C 1
ATOM 2781 O O . GLY B 1 65 ? 21.109 44.480 59.902 1.00 27.52 63 GLY B O 1
ATOM 2782 N N . ARG B 1 66 ? 19.498 43.652 61.234 1.00 26.39 64 ARG B N 1
ATOM 2783 C CA . ARG B 1 66 ? 19.624 42.286 60.709 1.00 26.54 64 ARG B CA 1
ATOM 2784 C C . ARG B 1 66 ? 19.195 42.156 59.236 1.00 25.29 64 ARG B C 1
ATOM 2785 O O . ARG B 1 66 ? 19.508 41.173 58.600 1.00 26.22 64 ARG B O 1
ATOM 2793 N N . GLY B 1 67 ? 18.433 43.114 58.730 1.00 24.76 65 GLY B N 1
ATOM 2794 C CA . GLY B 1 67 ? 17.973 43.025 57.341 1.00 22.83 65 GLY B CA 1
ATOM 2795 C C . GLY B 1 67 ? 16.552 43.538 57.199 1.00 20.29 65 GLY B C 1
ATOM 2796 O O . GLY B 1 67 ? 16.029 44.160 58.110 1.00 20.21 65 GLY B O 1
ATOM 2797 N N . ARG B 1 68 ? 15.919 43.256 56.062 1.00 18.79 66 ARG B N 1
ATOM 2798 C CA . ARG B 1 68 ? 14.546 43.717 55.799 1.00 18.87 66 ARG B CA 1
ATOM 2799 C C . ARG B 1 68 ? 13.517 43.015 56.697 1.00 19.85 66 ARG B C 1
ATOM 2800 O O . ARG B 1 68 ? 13.559 41.800 56.890 1.00 17.28 66 ARG B O 1
ATOM 2808 N N . ARG B 1 69 ? 12.581 43.790 57.243 1.00 20.17 67 ARG B N 1
ATOM 2809 C CA . ARG B 1 69 ? 11.601 43.232 58.165 1.00 21.21 67 ARG B CA 1
ATOM 2810 C C . ARG B 1 69 ? 10.591 42.286 57.524 1.00 21.70 67 ARG B C 1
ATOM 2811 O O . ARG B 1 69 ? 10.021 42.584 56.479 1.00 20.67 67 ARG B O 1
ATOM 2819 N N . SER B 1 70 ? 10.388 41.140 58.169 1.00 21.22 68 SER B N 1
ATOM 2820 C CA . SER B 1 70 ? 9.443 40.145 57.691 1.00 21.35 68 SER B CA 1
ATOM 2821 C C . SER B 1 70 ? 8.895 39.380 58.905 1.00 21.85 68 SER B C 1
ATOM 2822 O O . SER B 1 70 ? 9.193 39.723 60.058 1.00 21.84 68 SER B O 1
ATOM 2825 N N . VAL B 1 71 ? 8.095 38.352 58.654 1.00 21.72 69 VAL B N 1
ATOM 2826 C CA . VAL B 1 71 ? 7.579 37.506 59.734 1.00 20.24 69 VAL B CA 1
ATOM 2827 C C . VAL B 1 71 ? 7.761 36.042 59.365 1.00 21.46 69 VAL B C 1
ATOM 2828 O O . VAL B 1 71 ? 7.819 35.654 58.175 1.00 21.47 69 VAL B O 1
ATOM 2832 N N . ARG B 1 72 ? 7.892 35.231 60.408 1.00 19.04 70 ARG B N 1
ATOM 2833 C CA . ARG B 1 72 ? 8.052 33.802 60.292 1.00 18.35 70 ARG B CA 1
ATOM 2834 C C . ARG B 1 72 ? 7.104 33.222 61.337 1.00 19.11 70 ARG B C 1
ATOM 2835 O O . ARG B 1 72 ? 7.371 33.273 62.550 1.00 19.74 70 ARG B O 1
ATOM 2843 N N . LEU B 1 73 ? 5.991 32.686 60.869 1.00 18.40 71 LEU B N 1
ATOM 2844 C CA . LEU B 1 73 ? 4.978 32.121 61.749 1.00 20.30 71 LEU B CA 1
ATOM 2845 C C . LEU B 1 73 ? 5.115 30.601 61.771 1.00 20.51 71 LEU B C 1
ATOM 2846 O O . LEU B 1 73 ? 5.161 29.980 60.709 1.00 20.42 71 LEU B O 1
ATOM 2851 N N . GLU B 1 74 ? 5.184 30.028 62.978 1.00 21.67 72 GLU B N 1
ATOM 2852 C CA . GLU B 1 74 ? 5.318 28.578 63.159 1.00 21.41 72 GLU B CA 1
ATOM 2853 C C . GLU B 1 74 ? 4.126 28.092 63.962 1.00 22.43 72 GLU B C 1
ATOM 2854 O O . GLU B 1 74 ? 3.915 28.572 65.073 1.00 21.63 72 GLU B O 1
ATOM 2860 N N . SER B 1 75 ? 3.367 27.122 63.433 1.00 21.66 73 SER B N 1
ATOM 2861 C CA . SER B 1 75 ? 2.145 26.713 64.132 1.00 21.72 73 SER B CA 1
ATOM 2862 C C . SER B 1 75 ? 2.362 26.166 65.524 1.00 21.41 73 SER B C 1
ATOM 2863 O O . SER B 1 75 ? 3.403 25.585 65.821 1.00 21.35 73 SER B O 1
ATOM 2866 N N . LYS B 1 76 ? 1.372 26.394 66.373 1.00 20.61 74 LYS B N 1
ATOM 2867 C CA . LYS B 1 76 ? 1.438 25.920 67.735 1.00 21.43 74 LYS B CA 1
ATOM 2868 C C . LYS B 1 76 ? 1.175 24.429 67.712 1.00 21.16 74 LYS B C 1
ATOM 2869 O O . LYS B 1 76 ? 1.820 23.670 68.441 1.00 21.69 74 LYS B O 1
ATOM 2875 N N . ASN B 1 77 ? 0.244 24.013 66.864 1.00 21.53 75 ASN B N 1
ATOM 2876 C CA . ASN B 1 77 ? -0.106 22.587 66.742 1.00 23.11 75 ASN B CA 1
ATOM 2877 C C . ASN B 1 77 ? 0.763 21.862 65.729 1.00 22.90 75 ASN B C 1
ATOM 2878 O O . ASN B 1 77 ? 1.208 22.452 64.735 1.00 23.95 75 ASN B O 1
ATOM 2883 N N . THR B 1 78 ? 0.985 20.581 65.978 1.00 23.47 76 THR B N 1
ATOM 2884 C CA . THR B 1 78 ? 1.775 19.733 65.075 1.00 23.67 76 THR B CA 1
ATOM 2885 C C . THR B 1 78 ? 0.900 18.563 64.643 1.00 23.40 76 THR B C 1
ATOM 2886 O O . THR B 1 78 ? -0.097 18.266 65.279 1.00 22.94 76 THR B O 1
ATOM 2890 N N . TYR B 1 79 ? 1.272 17.909 63.545 1.00 23.74 77 TYR B N 1
ATOM 2891 C CA . TYR B 1 79 ? 0.494 16.804 63.014 1.00 24.52 77 TYR B CA 1
ATOM 2892 C C . TYR B 1 79 ? 1.445 15.694 62.567 1.00 26.83 77 TYR B C 1
ATOM 2893 O O . TYR B 1 79 ? 2.474 15.978 61.962 1.00 26.24 77 TYR B O 1
ATOM 2902 N N . GLU B 1 80 ? 1.111 14.435 62.854 1.00 30.33 78 GLU B N 1
ATOM 2903 C CA . GLU B 1 80 ? 1.982 13.322 62.442 1.00 32.32 78 GLU B CA 1
ATOM 2904 C C . GLU B 1 80 ? 1.664 12.856 61.026 1.00 31.68 78 GLU B C 1
ATOM 2905 O O . GLU B 1 80 ? 2.556 12.728 60.203 1.00 33.35 78 GLU B O 1
ATOM 2911 N N . HIS B 1 81 ? 0.391 12.616 60.745 1.00 29.99 79 HIS B N 1
ATOM 2912 C CA . HIS B 1 81 ? -0.061 12.209 59.419 1.00 30.78 79 HIS B CA 1
ATOM 2913 C C . HIS B 1 81 ? -1.224 13.129 59.124 1.00 29.48 79 HIS B C 1
ATOM 2914 O O . HIS B 1 81 ? -1.783 13.710 60.037 1.00 30.74 79 HIS B O 1
ATOM 2921 N N . GLY B 1 82 ? -1.588 13.278 57.861 1.00 28.59 80 GLY B N 1
ATOM 2922 C CA . GLY B 1 82 ? -2.718 14.135 57.561 1.00 25.75 80 GLY B CA 1
ATOM 2923 C C . GLY B 1 82 ? -2.673 14.745 56.172 1.00 25.05 80 GLY B C 1
ATOM 2924 O O . GLY B 1 82 ? -1.824 14.389 55.336 1.00 23.90 80 GLY B O 1
ATOM 2925 N N . LEU B 1 83 ? -3.637 15.627 55.928 1.00 22.63 81 LEU B N 1
ATOM 2926 C CA . LEU B 1 83 ? -3.776 16.346 54.672 1.00 22.07 81 LEU B CA 1
ATOM 2927 C C . LEU B 1 83 ? -3.813 17.848 55.065 1.00 22.32 81 LEU B C 1
ATOM 2928 O O . LEU B 1 83 ? -4.614 18.260 55.911 1.00 23.36 81 LEU B O 1
ATOM 2933 N N . ILE B 1 84 ? -2.931 18.642 54.471 1.00 21.95 82 ILE B N 1
ATOM 2934 C CA . ILE B 1 84 ? -2.854 20.079 54.749 1.00 20.82 82 ILE B CA 1
ATOM 2935 C C . ILE B 1 84 ? -3.281 20.760 53.473 1.00 19.31 82 ILE B C 1
ATOM 2936 O O . ILE B 1 84 ? -2.637 20.596 52.444 1.00 21.78 82 ILE B O 1
ATOM 2941 N N . VAL B 1 85 ? -4.376 21.500 53.534 1.00 20.21 83 VAL B N 1
ATOM 2942 C CA . VAL B 1 85 ? -4.898 22.185 52.366 1.00 19.47 83 VAL B CA 1
ATOM 2943 C C . VAL B 1 85 ? -4.849 23.697 52.571 1.00 18.72 83 VAL B C 1
ATOM 2944 O O . VAL B 1 85 ? -5.439 24.223 53.506 1.00 19.25 83 VAL B O 1
ATOM 2948 N N . ILE B 1 86 ? -4.143 24.396 51.700 1.00 19.88 84 ILE B N 1
ATOM 2949 C CA . ILE B 1 86 ? -4.097 25.841 51.804 1.00 20.21 84 ILE B CA 1
ATOM 2950 C C . ILE B 1 86 ? -4.627 26.430 50.502 1.00 20.71 84 ILE B C 1
ATOM 2951 O O . ILE B 1 86 ? -4.261 25.981 49.407 1.00 20.83 84 ILE B O 1
ATOM 2956 N N . ASP B 1 87 ? -5.524 27.408 50.636 1.00 20.34 85 ASP B N 1
ATOM 2957 C CA . ASP B 1 87 ? -6.134 28.090 49.492 1.00 20.27 85 ASP B CA 1
ATOM 2958 C C . ASP B 1 87 ? -5.576 29.527 49.570 1.00 19.34 85 ASP B C 1
ATOM 2959 O O . ASP B 1 87 ? -5.819 30.270 50.523 1.00 19.66 85 ASP B O 1
ATOM 2964 N N . LEU B 1 88 ? -4.775 29.877 48.584 1.00 18.77 86 LEU B N 1
ATOM 2965 C CA . LEU B 1 88 ? -4.131 31.176 48.561 1.00 21.36 86 LEU B CA 1
ATOM 2966 C C . LEU B 1 88 ? -4.609 32.091 47.432 1.00 19.58 86 LEU B C 1
ATOM 2967 O O . LEU B 1 88 ? -4.606 31.694 46.268 1.00 20.44 86 LEU B O 1
ATOM 2972 N N . ALA B 1 89 ? -4.975 33.325 47.770 1.00 19.37 87 ALA B N 1
ATOM 2973 C CA . ALA B 1 89 ? -5.344 34.293 46.739 1.00 18.08 87 ALA B CA 1
ATOM 2974 C C . ALA B 1 89 ? -4.054 34.925 46.177 1.00 17.16 87 ALA B C 1
ATOM 2975 O O . ALA B 1 89 ? -4.031 35.413 45.062 1.00 16.47 87 ALA B O 1
ATOM 2977 N N . HIS B 1 90 ? -2.965 34.886 46.944 1.00 15.29 88 HIS B N 1
ATOM 2978 C CA . HIS B 1 90 ? -1.729 35.514 46.509 1.00 15.70 88 HIS B CA 1
ATOM 2979 C C . HIS B 1 90 ? -0.587 34.909 47.308 1.00 16.50 88 HIS B C 1
ATOM 2980 O O . HIS B 1 90 ? -0.798 34.498 48.456 1.00 18.72 88 HIS B O 1
ATOM 2987 N N . MET B 1 91 ? 0.602 34.829 46.715 1.00 17.83 89 MET B N 1
ATOM 2988 C CA . MET B 1 91 ? 1.778 34.332 47.444 1.00 17.88 89 MET B CA 1
ATOM 2989 C C . MET B 1 91 ? 2.893 35.279 47.127 1.00 16.45 89 MET B C 1
ATOM 2990 O O . MET B 1 91 ? 2.812 36.031 46.176 1.00 18.18 89 MET B O 1
ATOM 2995 N N . PRO B 1 92 ? 3.961 35.278 47.933 1.00 18.44 90 PRO B N 1
ATOM 2996 C CA . PRO B 1 92 ? 5.055 36.207 47.610 1.00 18.07 90 PRO B CA 1
ATOM 2997 C C . PRO B 1 92 ? 5.464 36.045 46.114 1.00 19.67 90 PRO B C 1
ATOM 2998 O O . PRO B 1 92 ? 5.669 34.932 45.625 1.00 19.23 90 PRO B O 1
ATOM 3002 N N . GLY B 1 93 ? 5.565 37.163 45.396 1.00 18.28 91 GLY B N 1
ATOM 3003 C CA . GLY B 1 93 ? 5.922 37.114 43.991 1.00 18.63 91 GLY B CA 1
ATOM 3004 C C . GLY B 1 93 ? 7.356 36.705 43.655 1.00 18.82 91 GLY B C 1
ATOM 3005 O O . GLY B 1 93 ? 8.176 36.464 44.535 1.00 19.71 91 GLY B O 1
ATOM 3006 N N . SER B 1 94 ? 7.662 36.643 42.366 1.00 18.52 92 SER B N 1
ATOM 3007 C CA . SER B 1 94 ? 9.000 36.261 41.894 1.00 20.32 92 SER B CA 1
ATOM 3008 C C . SER B 1 94 ? 9.927 37.470 41.982 1.00 20.30 92 SER B C 1
ATOM 3009 O O . SER B 1 94 ? 10.441 37.945 40.968 1.00 20.51 92 SER B O 1
ATOM 3012 N N . VAL B 1 95 ? 10.178 37.933 43.194 1.00 19.09 93 VAL B N 1
ATOM 3013 C CA . VAL B 1 95 ? 10.971 39.132 43.409 1.00 18.08 93 VAL B CA 1
ATOM 3014 C C . VAL B 1 95 ? 12.429 38.840 43.725 1.00 19.64 93 VAL B C 1
ATOM 3015 O O . VAL B 1 95 ? 12.739 38.058 44.630 1.00 20.36 93 VAL B O 1
ATOM 3019 N N . CYS B 1 96 ? 13.314 39.498 42.991 1.00 18.48 94 CYS B N 1
ATOM 3020 C CA . CYS B 1 96 ? 14.752 39.335 43.198 1.00 20.10 94 CYS B CA 1
ATOM 3021 C C . CYS B 1 96 ? 15.109 39.555 44.638 1.00 20.54 94 CYS B C 1
ATOM 3022 O O . CYS B 1 96 ? 14.680 40.534 45.224 1.00 20.82 94 CYS B O 1
ATOM 3025 N N . GLY B 1 97 ? 15.928 38.663 45.177 1.00 20.99 95 GLY B N 1
ATOM 3026 C CA . GLY B 1 97 ? 16.381 38.778 46.553 1.00 20.06 95 GLY B CA 1
ATOM 3027 C C . GLY B 1 97 ? 15.536 38.069 47.592 1.00 18.83 95 GLY B C 1
ATOM 3028 O O . GLY B 1 97 ? 16.011 37.862 48.714 1.00 20.53 95 GLY B O 1
ATOM 3029 N N . THR B 1 98 ? 14.303 37.687 47.252 1.00 17.54 96 THR B N 1
A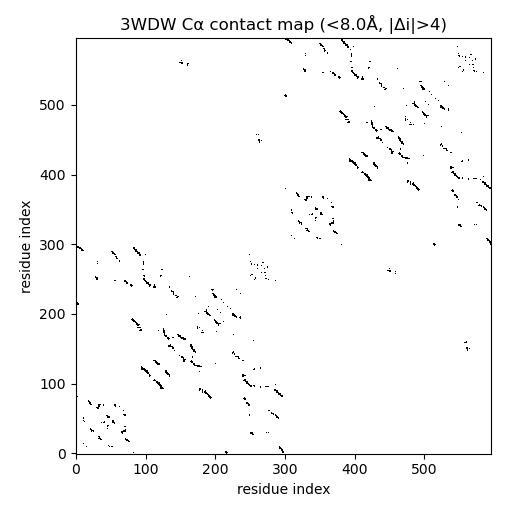TOM 3030 C CA . THR B 1 98 ? 13.435 37.036 48.226 1.00 16.57 96 THR B CA 1
ATOM 3031 C C . THR B 1 98 ? 13.507 35.520 48.219 1.00 17.31 96 THR B C 1
ATOM 3032 O O . THR B 1 98 ? 13.984 34.902 47.270 1.00 16.50 96 THR B O 1
ATOM 3036 N N . TRP B 1 99 ? 13.043 34.924 49.311 1.00 18.11 97 TRP B N 1
ATOM 3037 C CA . TRP B 1 99 ? 13.057 33.455 49.436 1.00 17.23 97 TRP B CA 1
ATOM 3038 C C . TRP B 1 99 ? 11.877 33.101 50.317 1.00 17.72 97 TRP B C 1
ATOM 3039 O O . TRP B 1 99 ? 12.010 32.918 51.530 1.00 17.57 97 TRP B O 1
ATOM 3050 N N . PRO B 1 100 ? 10.671 33.059 49.722 1.00 16.64 98 PRO B N 1
ATOM 3051 C CA . PRO B 1 100 ? 9.436 32.724 50.439 1.00 17.53 98 PRO B CA 1
ATOM 3052 C C . PRO B 1 100 ? 9.292 31.216 50.626 1.00 18.42 98 PRO B C 1
ATOM 3053 O O . PRO B 1 100 ? 9.813 30.439 49.833 1.00 19.52 98 PRO B O 1
ATOM 3057 N N . ALA B 1 101 ? 8.579 30.814 51.664 1.00 17.72 99 ALA B N 1
ATOM 3058 C CA . ALA B 1 101 ? 8.342 29.402 51.860 1.00 19.46 99 ALA B CA 1
ATOM 3059 C C . ALA B 1 101 ? 7.146 29.114 52.758 1.00 19.87 99 ALA B C 1
ATOM 3060 O O . ALA B 1 101 ? 6.961 29.778 53.769 1.00 18.62 99 ALA B O 1
ATOM 3062 N N . PHE B 1 102 ? 6.311 28.167 52.330 1.00 18.14 100 PHE B N 1
ATOM 3063 C CA . PHE B 1 102 ? 5.216 27.665 53.142 1.00 19.70 100 PHE B CA 1
ATOM 3064 C C . PHE B 1 102 ? 5.683 26.200 53.216 1.00 20.91 100 PHE B C 1
ATOM 3065 O O . PHE B 1 102 ? 5.795 25.564 52.184 1.00 18.03 100 PHE B O 1
ATOM 3073 N N . TRP B 1 103 ? 5.979 25.703 54.423 1.00 22.94 101 TRP B N 1
ATOM 3074 C CA . TRP B 1 103 ? 6.525 24.357 54.604 1.00 21.23 101 TRP B CA 1
ATOM 3075 C C . TRP B 1 103 ? 6.217 23.788 55.989 1.00 22.24 101 TRP B C 1
ATOM 3076 O O . TRP B 1 103 ? 5.546 24.439 56.800 1.00 23.40 101 TRP B O 1
ATOM 3087 N N . THR B 1 104 ? 6.676 22.570 56.256 1.00 21.79 102 THR B N 1
ATOM 3088 C CA . THR B 1 104 ? 6.464 21.994 57.579 1.00 22.16 102 THR B CA 1
ATOM 3089 C C . THR B 1 104 ? 7.811 21.566 58.136 1.00 22.30 102 THR B C 1
ATOM 3090 O O . THR B 1 104 ? 8.712 21.181 57.393 1.00 22.76 102 THR B O 1
ATOM 3094 N N . LEU B 1 105 ? 7.936 21.643 59.457 1.00 22.56 103 LEU B N 1
ATOM 3095 C CA . LEU B 1 105 ? 9.176 21.304 60.150 1.00 23.89 103 LEU B CA 1
ATOM 3096 C C . LEU B 1 105 ? 8.892 20.322 61.291 1.00 24.77 103 LEU B C 1
ATOM 3097 O O . LEU B 1 105 ? 8.000 20.551 62.108 1.00 24.22 103 LEU B O 1
ATOM 3102 N N . GLY B 1 106 ? 9.657 19.238 61.346 1.00 26.48 104 GLY B N 1
ATOM 3103 C CA . GLY B 1 106 ? 9.452 18.249 62.379 1.00 26.61 104 GLY B CA 1
ATOM 3104 C C . GLY B 1 106 ? 9.951 18.693 63.747 1.00 29.16 104 GLY B C 1
ATOM 3105 O O . GLY B 1 106 ? 10.699 19.664 63.876 1.00 27.90 104 GLY B O 1
ATOM 3106 N N . THR B 1 107 ? 9.520 17.976 64.777 1.00 30.93 105 THR B N 1
ATOM 3107 C CA . THR B 1 107 ? 9.925 18.267 66.150 1.00 32.50 105 THR B CA 1
ATOM 3108 C C . THR B 1 107 ? 11.312 17.675 66.384 1.00 33.50 105 THR B C 1
ATOM 3109 O O . THR B 1 107 ? 11.680 16.677 65.771 1.00 34.26 105 THR B O 1
ATOM 3113 N N . GLY B 1 108 ? 12.092 18.290 67.259 1.00 35.17 106 GLY B N 1
ATOM 3114 C CA . GLY B 1 108 ? 13.419 17.760 67.538 1.00 36.47 106 GLY B CA 1
ATOM 3115 C C . GLY B 1 108 ? 14.529 18.449 66.777 1.00 36.93 106 GLY B C 1
ATOM 3116 O O . GLY B 1 108 ? 14.291 19.459 66.112 1.00 37.04 106 GLY B O 1
ATOM 3117 N N . ASP B 1 109 ? 15.741 17.908 66.868 1.00 37.93 107 ASP B N 1
ATOM 3118 C CA . ASP B 1 109 ? 16.894 18.482 66.176 1.00 39.64 107 ASP B CA 1
ATOM 3119 C C . ASP B 1 109 ? 16.885 18.293 64.653 1.00 38.84 107 ASP B C 1
ATOM 3120 O O . ASP B 1 109 ? 16.646 17.191 64.151 1.00 39.05 107 ASP B O 1
ATOM 3125 N N . TRP B 1 110 ? 17.177 19.368 63.929 1.00 38.44 108 TRP B N 1
ATOM 3126 C CA . TRP B 1 110 ? 17.256 19.338 62.465 1.00 37.42 108 TRP B CA 1
ATOM 3127 C C . TRP B 1 110 ? 18.455 18.479 62.071 1.00 36.44 108 TRP B C 1
ATOM 3128 O O . TRP B 1 110 ? 19.492 18.566 62.693 1.00 36.34 108 TRP B O 1
ATOM 3139 N N . PRO B 1 111 ? 18.321 17.635 61.035 1.00 34.77 109 PRO B N 1
ATOM 3140 C CA . PRO B 1 111 ? 17.100 17.465 60.237 1.00 33.52 109 PRO B CA 1
ATOM 3141 C C . PRO B 1 111 ? 16.391 16.157 60.589 1.00 32.42 109 PRO B C 1
ATOM 3142 O O . PRO B 1 111 ? 15.629 15.632 59.782 1.00 32.10 109 PRO B O 1
ATOM 3146 N N . TYR B 1 112 ? 16.634 15.642 61.785 1.00 31.23 110 TYR B N 1
ATOM 3147 C CA . TYR B 1 112 ? 16.061 14.368 62.188 1.00 30.85 110 TYR B CA 1
ATOM 3148 C C . TYR B 1 112 ? 14.545 14.254 62.226 1.00 29.09 110 TYR B C 1
ATOM 3149 O O . TYR B 1 112 ? 14.023 13.147 62.161 1.00 28.02 110 TYR B O 1
ATOM 3158 N N . GLY B 1 113 ? 13.836 15.374 62.331 1.00 28.03 111 GLY B N 1
ATOM 3159 C CA . GLY B 1 113 ? 12.377 15.325 62.348 1.00 26.81 111 GLY B CA 1
ATOM 3160 C C . GLY B 1 113 ? 11.798 15.492 60.943 1.00 26.40 111 GLY B C 1
ATOM 3161 O O . GLY B 1 113 ? 10.579 15.370 60.713 1.00 24.33 111 GLY B O 1
ATOM 3162 N N . GLY B 1 114 ? 12.700 15.758 60.001 1.00 24.60 112 GLY B N 1
ATOM 3163 C CA . GLY B 1 114 ? 12.307 15.979 58.616 1.00 25.05 112 GLY B CA 1
ATOM 3164 C C . GLY B 1 114 ? 11.732 17.385 58.419 1.00 24.43 112 GLY B C 1
ATOM 3165 O O . GLY B 1 114 ? 11.475 18.105 59.399 1.00 24.51 112 GLY B O 1
ATOM 3166 N N . ALA B 1 115 ? 11.542 17.769 57.151 1.00 23.66 113 ALA B N 1
ATOM 3167 C CA . ALA B 1 115 ? 10.952 19.057 56.777 1.00 21.45 113 ALA B CA 1
ATOM 3168 C C . ALA B 1 115 ? 10.406 18.862 55.353 1.00 21.33 113 ALA B C 1
ATOM 3169 O O . ALA B 1 115 ? 10.988 18.140 54.545 1.00 19.89 113 ALA B O 1
ATOM 3171 N N . ILE B 1 116 ? 9.285 19.511 55.066 1.00 21.02 114 ILE B N 1
ATOM 3172 C CA . ILE B 1 116 ? 8.610 19.390 53.772 1.00 20.66 114 ILE B CA 1
ATOM 3173 C C . ILE B 1 116 ? 8.367 20.784 53.220 1.00 21.15 114 ILE B C 1
ATOM 3174 O O . ILE B 1 116 ? 7.558 21.511 53.795 1.00 20.84 114 ILE B O 1
ATOM 3179 N N . ASP B 1 117 ? 9.041 21.162 52.132 1.00 19.75 115 ASP B N 1
ATOM 3180 C CA . ASP B 1 117 ? 8.815 22.493 51.547 1.00 19.26 115 ASP B CA 1
ATOM 3181 C C . ASP B 1 117 ? 7.729 22.350 50.470 1.00 19.58 115 ASP B C 1
ATOM 3182 O O . ASP B 1 117 ? 7.972 21.746 49.426 1.00 18.73 115 ASP B O 1
ATOM 3187 N N . ILE B 1 118 ? 6.555 22.919 50.740 1.00 17.99 116 ILE B N 1
ATOM 3188 C CA . ILE B 1 118 ? 5.385 22.831 49.856 1.00 17.27 116 ILE B CA 1
ATOM 3189 C C . ILE B 1 118 ? 5.385 23.902 48.772 1.00 19.23 116 ILE B C 1
ATOM 3190 O O . ILE B 1 118 ? 5.185 23.615 47.578 1.00 18.92 116 ILE B O 1
ATOM 3195 N N . ILE B 1 119 ? 5.584 25.148 49.189 1.00 18.19 117 ILE B N 1
ATOM 3196 C CA . ILE B 1 119 ? 5.694 26.257 48.273 1.00 19.60 117 ILE B CA 1
ATOM 3197 C C . ILE B 1 119 ? 7.015 26.912 48.609 1.00 21.67 117 ILE B C 1
ATOM 3198 O O . ILE B 1 119 ? 7.218 27.373 49.722 1.00 20.54 117 ILE B O 1
ATOM 3203 N N . GLU B 1 120 ? 7.932 26.951 47.652 1.00 20.24 118 GLU B N 1
ATOM 3204 C CA . GLU B 1 120 ? 9.231 27.564 47.916 1.00 21.71 118 GLU B CA 1
ATOM 3205 C C . GLU B 1 120 ? 9.980 27.937 46.635 1.00 21.94 118 GLU B C 1
ATOM 3206 O O . GLU B 1 120 ? 9.854 27.259 45.609 1.00 20.87 118 GLU B O 1
ATOM 3212 N N . GLY B 1 121 ? 10.752 29.021 46.709 1.00 21.61 119 GLY B N 1
ATOM 3213 C CA . GLY B 1 121 ? 11.551 29.450 45.577 1.00 22.68 119 GLY B CA 1
ATOM 3214 C C . GLY B 1 121 ? 12.441 30.613 45.984 1.00 21.59 119 GLY B C 1
ATOM 3215 O O . GLY B 1 121 ? 12.392 31.039 47.141 1.00 21.88 119 GLY B O 1
ATOM 3216 N N . VAL B 1 122 ? 13.272 31.096 45.062 1.00 19.49 120 VAL B N 1
ATOM 3217 C CA . VAL B 1 122 ? 14.100 32.250 45.338 1.00 19.59 120 VAL B CA 1
ATOM 3218 C C . VAL B 1 122 ? 14.111 33.174 44.170 1.00 19.78 120 VAL B C 1
ATOM 3219 O O . VAL B 1 122 ? 13.763 32.796 43.048 1.00 20.92 120 VAL B O 1
ATOM 3223 N N . ASN B 1 123 ? 14.477 34.413 44.444 1.00 19.35 121 ASN B N 1
ATOM 3224 C CA . ASN B 1 123 ? 14.647 35.405 43.403 1.00 18.09 121 ASN B CA 1
ATOM 3225 C C . ASN B 1 123 ? 13.601 35.418 42.323 1.00 17.80 121 ASN B C 1
ATOM 3226 O O . ASN B 1 123 ? 12.424 35.453 42.647 1.00 19.63 121 ASN B O 1
ATOM 3231 N N . ASP B 1 124 ? 13.993 35.409 41.045 1.00 19.58 122 ASP B N 1
ATOM 3232 C CA . ASP B 1 124 ? 12.952 35.463 40.005 1.00 19.62 122 ASP B CA 1
ATOM 3233 C C . ASP B 1 124 ? 12.446 34.120 39.507 1.00 21.45 122 ASP B C 1
ATOM 3234 O O . ASP B 1 124 ? 12.039 34.000 38.329 1.00 19.18 122 ASP B O 1
ATOM 3239 N N . ASN B 1 125 ? 12.447 33.112 40.383 1.00 22.25 123 ASN B N 1
ATOM 3240 C CA . ASN B 1 125 ? 11.988 31.792 39.972 1.00 21.57 123 ASN B CA 1
ATOM 3241 C C . ASN B 1 125 ? 10.588 31.849 39.401 1.00 21.82 123 ASN B C 1
ATOM 3242 O O . ASN B 1 125 ? 9.750 32.643 39.826 1.00 19.69 123 ASN B O 1
ATOM 3247 N N . THR B 1 126 ? 10.363 30.961 38.443 1.00 23.04 124 THR B N 1
ATOM 3248 C CA . THR B 1 126 ? 9.098 30.819 37.734 1.00 23.12 124 THR B CA 1
ATOM 3249 C C . THR B 1 126 ? 8.252 29.643 38.223 1.00 21.67 124 THR B C 1
ATOM 3250 O O . THR B 1 126 ? 7.024 29.751 38.352 1.00 23.51 124 THR B O 1
ATOM 3254 N N . PHE B 1 127 ? 8.915 28.516 38.461 1.00 20.98 125 PHE B N 1
ATOM 3255 C CA . PHE B 1 127 ? 8.240 27.273 38.866 1.00 20.52 125 PHE B CA 1
ATOM 3256 C C . PHE B 1 127 ? 8.382 26.948 40.352 1.00 20.81 125 PHE B C 1
ATOM 3257 O O . PHE B 1 127 ? 9.442 27.180 40.952 1.00 19.66 125 PHE B O 1
ATOM 3265 N N . ASN B 1 128 ? 7.336 26.386 40.945 1.00 20.54 126 ASN B N 1
ATOM 3266 C CA . ASN B 1 128 ? 7.432 26.025 42.363 1.00 21.57 126 ASN B CA 1
ATOM 3267 C C . ASN B 1 128 ? 8.382 24.836 42.529 1.00 23.23 126 ASN B C 1
ATOM 3268 O O . ASN B 1 128 ? 8.484 23.987 41.636 1.00 23.08 126 ASN B O 1
ATOM 3273 N N . HIS B 1 129 ? 9.089 24.788 43.665 1.00 24.53 127 HIS B N 1
ATOM 3274 C CA . HIS B 1 129 ? 9.983 23.675 43.958 1.00 25.72 127 HIS B CA 1
ATOM 3275 C C . HIS B 1 129 ? 9.529 23.045 45.275 1.00 25.52 127 HIS B C 1
ATOM 3276 O O . HIS B 1 129 ? 9.500 23.700 46.319 1.00 25.01 127 HIS B O 1
ATOM 3283 N N . MET B 1 130 ? 9.134 21.777 45.202 1.00 23.30 128 MET B N 1
ATOM 3284 C CA . MET B 1 130 ? 8.662 21.017 46.358 1.00 23.44 128 MET B CA 1
ATOM 3285 C C . MET B 1 130 ? 9.848 20.147 46.780 1.00 24.01 128 MET B C 1
ATOM 3286 O O . MET B 1 130 ? 10.334 19.318 45.998 1.00 23.55 128 MET B O 1
ATOM 3291 N N . VAL B 1 131 ? 10.304 20.340 48.014 1.00 24.18 129 VAL B N 1
ATOM 3292 C CA . VAL B 1 131 ? 11.512 19.674 48.479 1.00 22.53 129 VAL B CA 1
ATOM 3293 C C . VAL B 1 131 ? 11.430 19.129 49.896 1.00 22.99 129 VAL B C 1
ATOM 3294 O O . VAL B 1 131 ? 10.884 19.810 50.768 1.00 22.69 129 VAL B O 1
ATOM 3298 N N . LEU B 1 132 ? 11.978 17.925 50.131 1.00 20.49 130 LEU B N 1
ATOM 3299 C CA . LEU B 1 132 ? 12.008 17.364 51.495 1.00 20.97 130 LEU B CA 1
ATOM 3300 C C . LEU B 1 132 ? 13.442 17.405 51.991 1.00 21.55 130 LEU B C 1
ATOM 3301 O O . LEU B 1 132 ? 14.364 17.397 51.202 1.00 20.84 130 LEU B O 1
ATOM 3306 N N . HIS B 1 133 ? 13.617 17.433 53.314 1.00 22.20 131 HIS B N 1
ATOM 3307 C CA . HIS B 1 133 ? 14.935 17.510 53.954 1.00 23.33 131 HIS B CA 1
ATOM 3308 C C . HIS B 1 133 ? 14.892 16.483 55.068 1.00 23.76 131 HIS B C 1
ATOM 3309 O O . HIS B 1 133 ? 14.010 16.537 55.924 1.00 24.31 131 HIS B O 1
ATOM 3316 N N . THR B 1 134 ? 15.836 15.549 55.062 1.00 25.09 132 THR B N 1
ATOM 3317 C CA . THR B 1 134 ? 15.845 14.487 56.056 1.00 25.61 132 THR B CA 1
ATOM 3318 C C . THR B 1 134 ? 17.274 14.141 56.478 1.00 27.49 132 THR B C 1
ATOM 3319 O O . THR B 1 134 ? 18.248 14.664 55.930 1.00 28.06 132 THR B O 1
ATOM 3323 N N . SER B 1 135 ? 17.390 13.231 57.436 1.00 28.03 133 SER B N 1
ATOM 3324 C CA . SER B 1 135 ? 18.718 12.769 57.833 1.00 30.05 133 SER B CA 1
ATOM 3325 C C . SER B 1 135 ? 19.115 11.725 56.766 1.00 31.20 133 SER B C 1
ATOM 3326 O O . SER B 1 135 ? 18.388 11.534 55.775 1.00 29.41 133 SER B O 1
ATOM 3329 N N . ASP B 1 136 ? 20.248 11.047 56.961 1.00 31.71 134 ASP B N 1
ATOM 3330 C CA . ASP B 1 136 ? 20.726 10.053 55.989 1.00 32.21 134 ASP B CA 1
ATOM 3331 C C . ASP B 1 136 ? 19.855 8.797 55.816 1.00 31.51 134 ASP B C 1
ATOM 3332 O O . ASP B 1 136 ? 19.243 8.285 56.771 1.00 32.80 134 ASP B O 1
ATOM 3337 N N . GLY B 1 137 ? 19.776 8.305 54.584 1.00 30.36 135 GLY B N 1
ATOM 3338 C CA . GLY B 1 137 ? 18.978 7.123 54.336 1.00 29.18 135 GLY B CA 1
ATOM 3339 C C . GLY B 1 137 ? 17.573 7.375 53.808 1.00 29.64 135 GLY B C 1
ATOM 3340 O O . GLY B 1 137 ? 16.622 6.672 54.183 1.00 29.20 135 GLY B O 1
ATOM 3341 N N . CYS B 1 138 ? 17.430 8.363 52.929 1.00 28.52 136 CYS B N 1
ATOM 3342 C CA . CYS B 1 138 ? 16.123 8.667 52.361 1.00 27.59 136 CYS B CA 1
ATOM 3343 C C . CYS B 1 138 ? 16.280 9.227 50.944 1.00 27.44 136 CYS B C 1
ATOM 3344 O O . CYS B 1 138 ? 16.752 10.347 50.755 1.00 27.08 136 CYS B O 1
ATOM 3347 N N . THR B 1 139 ? 15.885 8.428 49.957 1.00 28.15 137 THR B N 1
ATOM 3348 C CA . THR B 1 139 ? 15.948 8.813 48.547 1.00 26.90 137 THR B CA 1
ATOM 3349 C C . THR B 1 139 ? 14.575 8.482 47.953 1.00 26.71 137 THR B C 1
ATOM 3350 O O . THR B 1 139 ? 13.873 7.597 48.443 1.00 27.07 137 THR B O 1
ATOM 3354 N N . ILE B 1 140 ? 14.198 9.172 46.884 1.00 26.31 138 ILE B N 1
ATOM 3355 C CA . ILE B 1 140 ? 12.867 8.992 46.308 1.00 25.39 138 ILE B CA 1
ATOM 3356 C C . ILE B 1 140 ? 12.856 8.400 44.916 1.00 25.82 138 ILE B C 1
ATOM 3357 O O . ILE B 1 140 ? 13.846 8.486 44.211 1.00 26.38 138 ILE B O 1
ATOM 3362 N N . ASP B 1 141 ? 11.718 7.836 44.519 1.00 25.61 139 ASP B N 1
ATOM 3363 C CA . ASP B 1 141 ? 11.568 7.228 43.196 1.00 27.55 139 ASP B CA 1
ATOM 3364 C C . ASP B 1 141 ? 11.161 8.259 42.138 1.00 27.63 139 ASP B C 1
ATOM 3365 O O . ASP B 1 141 ? 10.818 9.396 42.473 1.00 26.94 139 ASP B O 1
ATOM 3370 N N . ASN B 1 142 ? 11.196 7.863 40.868 1.00 26.42 140 ASN B N 1
ATOM 3371 C CA . ASN B 1 142 ? 10.883 8.765 39.768 1.00 27.88 140 ASN B CA 1
ATOM 3372 C C . ASN B 1 142 ? 9.456 8.760 39.288 1.00 29.17 140 ASN B C 1
ATOM 3373 O O . ASN B 1 142 ? 9.131 9.440 38.313 1.00 30.15 140 ASN B O 1
ATOM 3378 N N . ASP B 1 143 ? 8.566 8.026 39.928 1.00 31.33 141 ASP B N 1
ATOM 3379 C CA . ASP B 1 143 ? 7.231 8.079 39.354 1.00 32.18 141 ASP B CA 1
ATOM 3380 C C . ASP B 1 143 ? 6.043 8.462 40.209 1.00 29.99 141 ASP B C 1
ATOM 3381 O O . ASP B 1 143 ? 6.150 8.700 41.415 1.00 29.01 141 ASP B O 1
ATOM 3386 N N . GLY B 1 144 ? 4.909 8.576 39.530 1.00 27.82 142 GLY B N 1
ATOM 3387 C CA . GLY B 1 144 ? 3.679 8.926 40.197 1.00 27.17 142 GLY B CA 1
ATOM 3388 C C . GLY B 1 144 ? 3.406 10.419 40.286 1.00 26.81 142 GLY B C 1
ATOM 3389 O O . GLY B 1 144 ? 2.515 10.827 41.036 1.00 25.84 142 GLY B O 1
ATOM 3390 N N . PHE B 1 145 ? 4.147 11.235 39.542 1.00 24.69 143 PHE B N 1
ATOM 3391 C CA . PHE B 1 145 ? 3.911 12.685 39.601 1.00 25.35 143 PHE B CA 1
ATOM 3392 C C . PHE B 1 145 ? 4.095 13.375 38.269 1.00 24.79 143 PHE B C 1
ATOM 3393 O O . PHE B 1 145 ? 4.717 12.829 37.361 1.00 24.71 143 PHE B O 1
ATOM 3401 N N . THR B 1 146 ? 3.576 14.595 38.152 1.00 26.10 144 THR B N 1
ATOM 3402 C CA . THR B 1 146 ? 3.682 15.331 36.905 1.00 25.86 144 THR B CA 1
ATOM 3403 C C . THR B 1 146 ? 4.895 16.253 36.836 1.00 26.02 144 THR B C 1
ATOM 3404 O O . THR B 1 146 ? 5.347 16.611 35.737 1.00 25.35 144 THR B O 1
ATOM 3408 N N . GLY B 1 147 ? 5.422 16.640 37.990 1.00 23.94 145 GLY B N 1
ATOM 3409 C CA . GLY B 1 147 ? 6.588 17.513 38.001 1.00 23.68 145 GLY B CA 1
ATOM 3410 C C . GLY B 1 147 ? 7.874 16.881 37.463 1.00 24.45 145 GLY B C 1
ATOM 3411 O O . GLY B 1 147 ? 7.893 15.708 37.056 1.00 23.00 145 GLY B O 1
ATOM 3412 N N . ASN B 1 148 ? 8.949 17.672 37.449 1.00 24.48 146 ASN B N 1
ATOM 3413 C CA . ASN B 1 148 ? 10.278 17.224 36.974 1.00 25.13 146 ASN B CA 1
ATOM 3414 C C . ASN B 1 148 ? 11.176 17.010 38.198 1.00 24.93 146 ASN B C 1
ATOM 3415 O O . ASN B 1 148 ? 11.482 17.976 38.893 1.00 22.63 146 ASN B O 1
ATOM 3420 N N . LEU B 1 149 ? 11.568 15.765 38.492 1.00 22.57 147 LEU B N 1
ATOM 3421 C CA . LEU B 1 149 ? 12.434 15.539 39.642 1.00 23.04 147 LEU B CA 1
ATOM 3422 C C . LEU B 1 149 ? 13.803 16.172 39.342 1.00 24.01 147 LEU B C 1
ATOM 3423 O O . LEU B 1 149 ? 14.331 16.021 38.234 1.00 21.67 147 LEU B O 1
ATOM 3428 N N . LYS B 1 150 ? 14.363 16.876 40.320 1.00 22.46 148 LYS B N 1
ATOM 3429 C CA . LYS B 1 150 ? 15.652 17.525 40.166 1.00 24.05 148 LYS B CA 1
ATOM 3430 C C . LYS B 1 150 ? 16.695 16.813 41.013 1.00 24.02 148 LYS B C 1
ATOM 3431 O O . LYS B 1 150 ? 17.812 16.571 40.567 1.00 24.70 148 LYS B O 1
ATOM 3437 N N . THR B 1 151 ? 16.339 16.503 42.248 1.00 24.50 149 THR B N 1
ATOM 3438 C CA . THR B 1 151 ? 17.283 15.811 43.125 1.00 24.32 149 THR B CA 1
ATOM 3439 C C . THR B 1 151 ? 16.570 14.650 43.800 1.00 23.96 149 THR B C 1
ATOM 3440 O O . THR B 1 151 ? 15.427 14.776 44.240 1.00 21.37 149 THR B O 1
ATOM 3444 N N . SER B 1 152 ? 17.254 13.511 43.864 1.00 22.76 150 SER B N 1
ATOM 3445 C CA . SER B 1 152 ? 16.670 12.297 44.431 1.00 22.65 150 SER B CA 1
ATOM 3446 C C . SER B 1 152 ? 16.996 11.957 45.883 1.00 23.19 150 SER B C 1
ATOM 3447 O O . SER B 1 152 ? 16.322 11.111 46.468 1.00 23.41 150 SER B O 1
ATOM 3450 N N . ASN B 1 153 ? 18.039 12.569 46.440 1.00 22.98 151 ASN B N 1
ATOM 3451 C CA . ASN B 1 153 ? 18.451 12.278 47.814 1.00 23.50 151 ASN B CA 1
ATOM 3452 C C . ASN B 1 153 ? 17.962 13.384 48.768 1.00 24.59 151 ASN B C 1
ATOM 3453 O O . ASN B 1 153 ? 18.348 14.546 48.612 1.00 24.71 151 ASN B O 1
ATOM 3458 N N . CYS B 1 154 ? 17.146 13.007 49.758 1.00 24.15 152 CYS B N 1
ATOM 3459 C CA . CYS B 1 154 ? 16.566 13.949 50.692 1.00 25.51 152 CYS B CA 1
ATOM 3460 C C . CYS B 1 154 ? 17.498 14.353 51.823 1.00 27.22 152 CYS B C 1
ATOM 3461 O O . CYS B 1 154 ? 17.205 15.307 52.550 1.00 27.53 152 CYS B O 1
ATOM 3464 N N . TYR B 1 155 ? 18.610 13.634 51.957 1.00 26.95 153 TYR B N 1
ATOM 3465 C CA . TYR B 1 155 ? 19.590 13.883 53.017 1.00 27.31 153 TYR B CA 1
ATOM 3466 C C . TYR B 1 155 ? 20.228 15.247 52.880 1.00 27.86 153 TYR B C 1
ATOM 3467 O O . TYR B 1 155 ? 20.896 15.526 51.889 1.00 28.22 153 TYR B O 1
ATOM 3476 N N . VAL B 1 156 ? 20.059 16.090 53.886 1.00 29.45 154 VAL B N 1
ATOM 3477 C CA . VAL B 1 156 ? 20.590 17.443 53.808 1.00 32.26 154 VAL B CA 1
ATOM 3478 C C . VAL B 1 156 ? 22.099 17.545 53.654 1.00 33.39 154 VAL B C 1
ATOM 3479 O O . VAL B 1 156 ? 22.595 18.524 53.115 1.00 33.77 154 VAL B O 1
ATOM 3483 N N . TYR B 1 157 ? 22.850 16.555 54.116 1.00 34.67 155 TYR B N 1
ATOM 3484 C CA . TYR B 1 157 ? 24.297 16.672 53.969 1.00 35.78 155 TYR B CA 1
ATOM 3485 C C . TYR B 1 157 ? 24.913 15.750 52.918 1.00 36.95 155 TYR B C 1
ATOM 3486 O O . TYR B 1 157 ? 26.118 15.518 52.919 1.00 37.07 155 TYR B O 1
ATOM 3495 N N . ALA B 1 158 ? 24.082 15.247 52.012 1.00 36.04 156 ALA B N 1
ATOM 3496 C CA . ALA B 1 158 ? 24.560 14.406 50.928 1.00 37.94 156 ALA B CA 1
ATOM 3497 C C . ALA B 1 158 ? 25.617 15.168 50.126 1.00 38.68 156 ALA B C 1
ATOM 3498 O O . ALA B 1 158 ? 25.444 16.340 49.807 1.00 37.00 156 ALA B O 1
ATOM 3500 N N . PRO B 1 159 ? 26.733 14.506 49.799 1.00 41.63 157 PRO B N 1
ATOM 3501 C CA . PRO B 1 159 ? 27.804 15.155 49.029 1.00 43.44 157 PRO B CA 1
ATOM 3502 C C . PRO B 1 159 ? 27.275 15.711 47.697 1.00 44.61 157 PRO B C 1
ATOM 3503 O O . PRO B 1 159 ? 26.499 15.066 46.984 1.00 44.27 157 PRO B O 1
ATOM 3507 N N . GLY B 1 160 ? 27.709 16.919 47.366 1.00 45.88 158 GLY B N 1
ATOM 3508 C CA . GLY B 1 160 ? 27.203 17.557 46.170 1.00 47.79 158 GLY B CA 1
ATOM 3509 C C . GLY B 1 160 ? 25.915 18.119 46.734 1.00 48.89 158 GLY B C 1
ATOM 3510 O O . GLY B 1 160 ? 25.914 18.692 47.824 1.00 50.83 158 GLY B O 1
ATOM 3511 N N . GLN B 1 161 ? 24.811 17.935 46.040 1.00 48.98 159 GLN B N 1
ATOM 3512 C CA . GLN B 1 161 ? 23.542 18.436 46.544 1.00 47.21 159 GLN B CA 1
ATOM 3513 C C . GLN B 1 161 ? 23.455 19.926 46.243 1.00 46.59 159 GLN B C 1
ATOM 3514 O O . GLN B 1 161 ? 24.303 20.713 46.681 1.00 44.76 159 GLN B O 1
ATOM 3520 N N . ASP B 1 162 ? 22.431 20.282 45.461 1.00 46.75 160 ASP B N 1
ATOM 3521 C CA . ASP B 1 162 ? 22.187 21.654 45.027 1.00 47.19 160 ASP B CA 1
ATOM 3522 C C . ASP B 1 162 ? 21.931 22.560 46.197 1.00 47.09 160 ASP B C 1
ATOM 3523 O O . ASP B 1 162 ? 22.021 22.146 47.347 1.00 48.71 160 ASP B O 1
ATOM 3528 N N . ALA B 1 163 ? 21.626 23.811 45.889 1.00 46.77 161 ALA B N 1
ATOM 3529 C CA . ALA B 1 163 ? 21.305 24.802 46.898 1.00 47.27 161 ALA B CA 1
ATOM 3530 C C . ALA B 1 163 ? 19.971 24.307 47.471 1.00 47.13 161 ALA B C 1
ATOM 3531 O O . ALA B 1 163 ? 19.150 23.765 46.738 1.00 47.36 161 ALA B O 1
ATOM 3533 N N . ASN B 1 164 ? 19.754 24.470 48.770 1.00 47.13 162 ASN B N 1
ATOM 3534 C CA . ASN B 1 164 ? 18.513 23.982 49.396 1.00 47.29 162 ASN B CA 1
ATOM 3535 C C . ASN B 1 164 ? 18.575 22.447 49.343 1.00 44.97 162 ASN B C 1
ATOM 3536 O O . ASN B 1 164 ? 17.653 21.773 48.867 1.00 45.74 162 ASN B O 1
ATOM 3541 N N . ALA B 1 165 ? 19.678 21.913 49.857 1.00 41.92 163 ALA B N 1
ATOM 3542 C CA . ALA B 1 165 ? 19.933 20.479 49.875 1.00 39.24 163 ALA B CA 1
ATOM 3543 C C . ALA B 1 165 ? 18.765 19.632 50.352 1.00 36.26 163 ALA B C 1
ATOM 3544 O O . ALA B 1 165 ? 18.361 19.678 51.516 1.00 35.66 163 ALA B O 1
ATOM 3546 N N . GLY B 1 166 ? 18.240 18.837 49.439 1.00 32.34 164 GLY B N 1
ATOM 3547 C CA . GLY B 1 166 ? 17.136 17.971 49.764 1.00 27.91 164 GLY B CA 1
ATOM 3548 C C . GLY B 1 166 ? 16.759 17.322 48.462 1.00 27.03 164 GLY B C 1
ATOM 3549 O O . GLY B 1 166 ? 17.469 17.500 47.468 1.00 25.12 164 GLY B O 1
ATOM 3550 N N . CYS B 1 167 ? 15.656 16.578 48.473 1.00 23.98 165 CYS B N 1
ATOM 3551 C CA . CYS B 1 167 ? 15.173 15.902 47.286 1.00 24.25 165 CYS B CA 1
ATOM 3552 C C . CYS B 1 167 ? 14.013 16.756 46.775 1.00 22.54 165 CYS B C 1
ATOM 3553 O O . CYS B 1 167 ? 12.977 16.850 47.423 1.00 21.40 165 CYS B O 1
ATOM 3556 N N . GLY B 1 168 ? 14.204 17.390 45.621 1.00 22.14 166 GLY B N 1
ATOM 3557 C CA . GLY B 1 168 ? 13.169 18.259 45.105 1.00 20.44 166 GLY B CA 1
ATOM 3558 C C . GLY B 1 168 ? 12.614 17.946 43.729 1.00 21.00 166 GLY B C 1
ATOM 3559 O O . GLY B 1 168 ? 13.276 17.352 42.870 1.00 19.84 166 GLY B O 1
ATOM 3560 N N . ILE B 1 169 ? 11.354 18.321 43.552 1.00 19.05 167 ILE B N 1
ATOM 3561 C CA . ILE B 1 169 ? 10.645 18.155 42.289 1.00 19.75 167 ILE B CA 1
ATOM 3562 C C . ILE B 1 169 ? 10.158 19.545 41.869 1.00 22.19 167 ILE B C 1
ATOM 3563 O O . ILE B 1 169 ? 9.589 20.281 42.682 1.00 22.38 167 ILE B O 1
ATOM 3568 N N . GLU B 1 170 ? 10.372 19.882 40.599 1.00 22.31 168 GLU B N 1
ATOM 3569 C CA . GLU B 1 170 ? 9.992 21.174 40.045 1.00 24.65 168 GLU B CA 1
ATOM 3570 C C . GLU B 1 170 ? 8.652 21.064 39.345 1.00 24.47 168 GLU B C 1
ATOM 3571 O O . GLU B 1 170 ? 8.445 20.158 38.553 1.00 23.25 168 GLU B O 1
ATOM 3577 N N . ALA B 1 171 ? 7.743 21.983 39.648 1.00 24.99 169 ALA B N 1
ATOM 3578 C CA . ALA B 1 171 ? 6.416 21.969 39.041 1.00 24.42 169 ALA B CA 1
ATOM 3579 C C . ALA B 1 171 ? 6.554 22.335 37.582 1.00 25.10 169 ALA B C 1
ATOM 3580 O O . ALA B 1 171 ? 7.514 22.996 37.193 1.00 24.58 169 ALA B O 1
ATOM 3582 N N . THR B 1 172 ? 5.595 21.913 36.767 1.00 26.73 170 THR B N 1
ATOM 3583 C CA . THR B 1 172 ? 5.668 22.233 35.353 1.00 27.00 170 THR B CA 1
ATOM 3584 C C . THR B 1 172 ? 4.802 23.417 34.953 1.00 26.71 170 THR B C 1
ATOM 3585 O O . THR B 1 172 ? 5.009 23.992 33.897 1.00 26.14 170 THR B O 1
ATOM 3589 N N . ASP B 1 173 ? 3.829 23.785 35.781 1.00 26.88 171 ASP B N 1
ATOM 3590 C CA . ASP B 1 173 ? 2.963 24.924 35.460 1.00 26.91 171 ASP B CA 1
ATOM 3591 C C . ASP B 1 173 ? 3.651 26.247 35.875 1.00 26.05 171 ASP B C 1
ATOM 3592 O O . ASP B 1 173 ? 4.045 26.405 37.026 1.00 25.96 171 ASP B O 1
ATOM 3597 N N . PRO B 1 174 ? 3.821 27.204 34.941 1.00 25.93 172 PRO B N 1
ATOM 3598 C CA . PRO B 1 174 ? 4.469 28.457 35.328 1.00 26.41 172 PRO B CA 1
ATOM 3599 C C . PRO B 1 174 ? 3.615 29.271 36.288 1.00 26.35 172 PRO B C 1
ATOM 3600 O O . PRO B 1 174 ? 4.075 30.264 36.825 1.00 28.35 172 PRO B O 1
ATOM 3604 N N . ASN B 1 175 ? 2.362 28.869 36.486 1.00 24.20 173 ASN B N 1
ATOM 3605 C CA . ASN B 1 175 ? 1.496 29.571 37.439 1.00 23.09 173 ASN B CA 1
ATOM 3606 C C . ASN B 1 175 ? 1.538 28.907 38.818 1.00 21.72 173 ASN B C 1
ATOM 3607 O O . ASN B 1 175 ? 0.749 29.238 39.704 1.00 21.35 173 ASN B O 1
ATOM 3612 N N . SER B 1 176 ? 2.463 27.966 38.989 1.00 20.44 174 SER B N 1
ATOM 3613 C CA . SER B 1 176 ? 2.576 27.246 40.251 1.00 21.38 174 SER B CA 1
ATOM 3614 C C . SER B 1 176 ? 3.297 28.065 41.318 1.00 20.28 174 SER B C 1
ATOM 3615 O O . SER B 1 176 ? 3.260 27.715 42.499 1.00 19.61 174 SER B O 1
ATOM 3618 N N . TYR B 1 177 ? 3.907 29.172 40.905 1.00 19.24 175 TYR B N 1
ATOM 3619 C CA . TYR B 1 177 ? 4.679 29.992 41.823 1.00 20.13 175 TYR B CA 1
ATOM 3620 C C . TYR B 1 177 ? 4.742 31.478 41.472 1.00 20.53 175 TYR B C 1
ATOM 3621 O O . TYR B 1 177 ? 4.589 31.873 40.325 1.00 19.99 175 TYR B O 1
ATOM 3630 N N . GLY B 1 178 ? 5.003 32.281 42.494 1.00 19.38 176 GLY B N 1
ATOM 3631 C CA . GLY B 1 178 ? 5.191 33.706 42.333 1.00 20.04 176 GLY B CA 1
ATOM 3632 C C . GLY B 1 178 ? 4.360 34.509 41.360 1.00 19.53 176 GLY B C 1
ATOM 3633 O O . GLY B 1 178 ? 3.155 34.547 41.468 1.00 20.80 176 GLY B O 1
ATOM 3634 N N . LYS B 1 179 ? 5.022 35.167 40.422 1.00 21.21 177 LYS B N 1
ATOM 3635 C CA . LYS B 1 179 ? 4.338 36.034 39.490 1.00 21.72 177 LYS B CA 1
ATOM 3636 C C . LYS B 1 179 ? 3.145 35.425 38.768 1.00 21.90 177 LYS B C 1
ATOM 3637 O O . LYS B 1 179 ? 2.069 36.013 38.796 1.00 23.77 177 LYS B O 1
ATOM 3643 N N . GLY B 1 180 ? 3.357 34.266 38.132 1.00 22.09 178 GLY B N 1
ATOM 3644 C CA . GLY B 1 180 ? 2.308 33.574 37.394 1.00 20.80 178 GLY B CA 1
ATOM 3645 C C . GLY B 1 180 ? 1.170 33.153 38.300 1.00 19.96 178 GLY B C 1
ATOM 3646 O O . GLY B 1 180 ? -0.020 33.283 37.973 1.00 18.52 178 GLY B O 1
ATOM 3647 N N . PHE B 1 181 ? 1.547 32.643 39.460 1.00 19.12 179 PHE B N 1
ATOM 3648 C CA . PHE B 1 181 ? 0.567 32.218 40.445 1.00 19.63 179 PHE B CA 1
ATOM 3649 C C . PHE B 1 181 ? -0.315 33.425 40.791 1.00 18.72 179 PHE B C 1
ATOM 3650 O O . PHE B 1 181 ? -1.544 33.323 40.840 1.00 19.03 179 PHE B O 1
ATOM 3658 N N . ASN B 1 182 ? 0.291 34.584 41.013 1.00 18.11 180 ASN B N 1
ATOM 3659 C CA . ASN B 1 182 ? -0.539 35.713 41.397 1.00 18.90 180 ASN B CA 1
ATOM 3660 C C . ASN B 1 182 ? -1.390 36.243 40.277 1.00 20.65 180 ASN B C 1
ATOM 3661 O O . ASN B 1 182 ? -2.509 36.714 40.510 1.00 20.46 180 ASN B O 1
ATOM 3666 N N . SER B 1 183 ? -0.868 36.152 39.061 1.00 21.74 181 SER B N 1
ATOM 3667 C CA . SER B 1 183 ? -1.606 36.660 37.907 1.00 21.66 181 SER B CA 1
ATOM 3668 C C . SER B 1 183 ? -2.928 35.943 37.710 1.00 22.02 181 SER B C 1
ATOM 3669 O O . SER B 1 183 ? -3.873 36.519 37.159 1.00 19.12 181 SER B O 1
ATOM 3672 N N . ILE B 1 184 ? -3.018 34.690 38.156 1.00 22.43 182 ILE B N 1
ATOM 3673 C CA . ILE B 1 184 ? -4.275 33.968 37.979 1.00 22.59 182 ILE B CA 1
ATOM 3674 C C . ILE B 1 184 ? -5.139 33.939 39.234 1.00 22.96 182 ILE B C 1
ATOM 3675 O O . ILE B 1 184 ? -6.177 33.265 39.287 1.00 23.43 182 ILE B O 1
ATOM 3680 N N . GLY B 1 185 ? -4.725 34.664 40.258 1.00 21.72 183 GLY B N 1
ATOM 3681 C CA . GLY B 1 185 ? -5.551 34.680 41.452 1.00 21.91 183 GLY B CA 1
ATOM 3682 C C . GLY B 1 185 ? -5.232 33.520 42.374 1.00 21.49 183 GLY B C 1
ATOM 3683 O O . GLY B 1 185 ? -6.062 33.140 43.183 1.00 21.22 183 GLY B O 1
ATOM 3684 N N . GLY B 1 186 ? -4.045 32.943 42.227 1.00 20.93 184 GLY B N 1
ATOM 3685 C CA . GLY B 1 186 ? -3.636 31.872 43.117 1.00 20.35 184 GLY B CA 1
ATOM 3686 C C . GLY B 1 186 ? -4.193 30.501 42.805 1.00 20.32 184 GLY B C 1
ATOM 3687 O O . GLY B 1 186 ? -4.461 30.148 41.648 1.00 19.68 184 GLY B O 1
ATOM 3688 N N . GLY B 1 187 ? -4.369 29.722 43.858 1.00 19.71 185 GLY B N 1
ATOM 3689 C CA . GLY B 1 187 ? -4.876 28.370 43.716 1.00 19.69 185 GLY B CA 1
ATOM 3690 C C . GLY B 1 187 ? -4.754 27.640 45.022 1.00 21.08 185 GLY B C 1
ATOM 3691 O O . GLY B 1 187 ? -4.555 28.255 46.065 1.00 21.71 185 GLY B O 1
ATOM 3692 N N . ILE B 1 188 ? -4.809 26.316 44.964 1.00 21.40 186 ILE B N 1
ATOM 3693 C CA . ILE B 1 188 ? -4.778 25.498 46.162 1.00 20.59 186 ILE B CA 1
ATOM 3694 C C . ILE B 1 188 ? -3.621 24.493 46.146 1.00 21.11 186 ILE B C 1
ATOM 3695 O O . ILE B 1 188 ? -3.358 23.867 45.114 1.00 19.82 186 ILE B O 1
ATOM 3700 N N . TYR B 1 189 ? -2.908 24.384 47.262 1.00 17.82 187 TYR B N 1
ATOM 3701 C CA . TYR B 1 189 ? -1.848 23.401 47.385 1.00 19.68 187 TYR B CA 1
ATOM 3702 C C . TYR B 1 189 ? -2.325 22.439 48.463 1.00 19.94 187 TYR B C 1
ATOM 3703 O O . TYR B 1 189 ? -2.651 22.853 49.569 1.00 19.43 187 TYR B O 1
ATOM 3712 N N . ALA B 1 190 ? -2.363 21.155 48.140 1.00 20.91 188 ALA B N 1
ATOM 3713 C CA . ALA B 1 190 ? -2.812 20.151 49.101 1.00 21.61 188 ALA B CA 1
ATOM 3714 C C . ALA B 1 190 ? -1.635 19.200 49.291 1.00 21.28 188 ALA B C 1
ATOM 3715 O O . ALA B 1 190 ? -1.049 18.760 48.323 1.00 20.16 188 ALA B O 1
ATOM 3717 N N . THR B 1 191 ? -1.278 18.915 50.535 1.00 21.16 189 THR B N 1
ATOM 3718 C CA . THR B 1 191 ? -0.150 18.031 50.787 1.00 22.88 189 THR B CA 1
ATOM 3719 C C . THR B 1 191 ? -0.611 16.906 51.699 1.00 23.31 189 THR B C 1
ATOM 3720 O O . THR B 1 191 ? -1.240 17.144 52.738 1.00 22.90 189 THR B O 1
ATOM 3724 N N . GLU B 1 192 ? -0.311 15.676 51.297 1.00 22.93 190 GLU B N 1
ATOM 3725 C CA . GLU B 1 192 ? -0.715 14.521 52.088 1.00 24.42 190 GLU B CA 1
ATOM 3726 C C . GLU B 1 192 ? 0.504 13.821 52.668 1.00 23.61 190 GLU B C 1
ATOM 3727 O O . GLU B 1 192 ? 1.463 13.568 51.940 1.00 24.96 190 GLU B O 1
ATOM 3733 N N . ILE B 1 193 ? 0.469 13.523 53.966 1.00 22.95 191 ILE B N 1
ATOM 3734 C CA . ILE B 1 193 ? 1.574 12.846 54.650 1.00 24.16 191 ILE B CA 1
ATOM 3735 C C . ILE B 1 193 ? 1.064 11.506 55.208 1.00 25.23 191 ILE B C 1
ATOM 3736 O O . ILE B 1 193 ? 0.160 11.490 56.054 1.00 25.45 191 ILE B O 1
ATOM 3741 N N . THR B 1 194 ? 1.648 10.400 54.749 1.00 26.33 192 THR B N 1
ATOM 3742 C CA . THR B 1 194 ? 1.247 9.075 55.212 1.00 27.41 192 THR B CA 1
ATOM 3743 C C . THR B 1 194 ? 2.478 8.240 55.566 1.00 27.53 192 THR B C 1
ATOM 3744 O O . THR B 1 194 ? 3.600 8.655 55.341 1.00 28.84 192 THR B O 1
ATOM 3748 N N . PRO B 1 195 ? 2.276 7.048 56.151 1.00 29.06 193 PRO B N 1
ATOM 3749 C CA . PRO B 1 195 ? 3.417 6.186 56.513 1.00 28.58 193 PRO B CA 1
ATOM 3750 C C . PRO B 1 195 ? 4.161 5.702 55.270 1.00 28.33 193 PRO B C 1
ATOM 3751 O O . PRO B 1 195 ? 5.266 5.190 55.364 1.00 29.47 193 PRO B O 1
ATOM 3755 N N . ASN B 1 196 ? 3.545 5.877 54.109 1.00 27.53 194 ASN B N 1
ATOM 3756 C CA . ASN B 1 196 ? 4.113 5.420 52.851 1.00 28.51 194 ASN B CA 1
ATOM 3757 C C . ASN B 1 196 ? 4.663 6.515 51.933 1.00 28.33 194 ASN B C 1
ATOM 3758 O O . ASN B 1 196 ? 5.072 6.238 50.810 1.00 28.65 194 ASN B O 1
ATOM 3763 N N . GLY B 1 197 ? 4.669 7.757 52.392 1.00 26.83 195 GLY B N 1
ATOM 3764 C CA . GLY B 1 197 ? 5.182 8.811 51.550 1.00 24.78 195 GLY B CA 1
ATOM 3765 C C . GLY B 1 197 ? 4.410 10.105 51.685 1.00 24.43 195 GLY B C 1
ATOM 3766 O O . GLY B 1 197 ? 3.483 10.226 52.488 1.00 25.44 195 GLY B O 1
ATOM 3767 N N . ILE B 1 198 ? 4.787 11.059 50.848 1.00 24.21 196 ILE B N 1
ATOM 3768 C CA . ILE B 1 198 ? 4.193 12.383 50.832 1.00 21.82 196 ILE B CA 1
ATOM 3769 C C . ILE B 1 198 ? 3.808 12.755 49.413 1.00 21.14 196 ILE B C 1
ATOM 3770 O O . ILE B 1 198 ? 4.550 12.467 48.491 1.00 21.95 196 ILE B O 1
ATOM 3775 N N . SER B 1 199 ? 2.656 13.397 49.234 1.00 20.13 197 SER B N 1
ATOM 3776 C CA . SER B 1 199 ? 2.210 13.839 47.912 1.00 21.22 197 SER B CA 1
ATOM 3777 C C . SER B 1 199 ? 1.744 15.292 48.000 1.00 21.93 197 SER B C 1
ATOM 3778 O O . SER B 1 199 ? 1.123 15.692 48.998 1.00 23.53 197 SER B O 1
ATOM 3781 N N . ILE B 1 200 ? 2.061 16.071 46.971 1.00 21.92 198 ILE B N 1
ATOM 3782 C CA . ILE B 1 200 ? 1.661 17.467 46.916 1.00 20.68 198 ILE B CA 1
ATOM 3783 C C . ILE B 1 200 ? 0.953 17.745 45.599 1.00 20.72 198 ILE B C 1
ATOM 3784 O O . ILE B 1 200 ? 1.510 17.480 44.527 1.00 20.39 198 ILE B O 1
ATOM 3789 N N . TRP B 1 201 ? -0.275 18.262 45.691 1.00 20.37 199 TRP B N 1
ATOM 3790 C CA . TRP B 1 201 ? -1.083 18.624 44.517 1.00 20.29 199 TRP B CA 1
ATOM 3791 C C . TRP B 1 201 ? -1.193 20.135 44.396 1.00 21.16 199 TRP B C 1
ATOM 3792 O O . TRP B 1 201 ? -1.333 20.823 45.407 1.00 21.81 199 TRP B O 1
ATOM 3803 N N . PHE B 1 202 ? -1.133 20.642 43.173 1.00 20.33 200 PHE B N 1
ATOM 3804 C CA . PHE B 1 202 ? -1.323 22.066 42.923 1.00 19.46 200 PHE B CA 1
ATOM 3805 C C . PHE B 1 202 ? -2.531 22.221 42.000 1.00 21.43 200 PHE B C 1
ATOM 3806 O O . PHE B 1 202 ? -2.511 21.686 40.891 1.00 19.28 200 PHE B O 1
ATOM 3814 N N . PHE B 1 203 ? -3.566 22.938 42.456 1.00 20.17 201 PHE B N 1
ATOM 3815 C CA . PHE B 1 203 ? -4.750 23.176 41.626 1.00 21.60 201 PHE B CA 1
ATOM 3816 C C . PHE B 1 203 ? -4.825 24.674 41.339 1.00 21.72 201 PHE B C 1
ATOM 3817 O O . PHE B 1 203 ? -5.101 25.461 42.241 1.00 22.26 201 PHE B O 1
ATOM 3825 N N . PRO B 1 204 ? -4.539 25.093 40.091 1.00 22.75 202 PRO B N 1
ATOM 3826 C CA . PRO B 1 204 ? -4.621 26.535 39.806 1.00 22.47 202 PRO B CA 1
ATOM 3827 C C . PRO B 1 204 ? -6.060 27.021 39.982 1.00 21.93 202 PRO B C 1
ATOM 3828 O O . PRO B 1 204 ? -7.014 26.258 39.798 1.00 22.19 202 PRO B O 1
ATOM 3832 N N . ARG B 1 205 ? -6.226 28.285 40.349 1.00 21.62 203 ARG B N 1
ATOM 3833 C CA . ARG B 1 205 ? -7.549 28.847 40.611 1.00 22.18 203 ARG B CA 1
ATOM 3834 C C . ARG B 1 205 ? -8.696 28.301 39.737 1.00 24.17 203 ARG B C 1
ATOM 3835 O O . ARG B 1 205 ? -8.643 28.360 38.516 1.00 23.17 203 ARG B O 1
ATOM 3843 N N . GLY B 1 206 ? -9.723 27.764 40.391 1.00 25.13 204 GLY B N 1
ATOM 3844 C CA . GLY B 1 206 ? -10.878 27.235 39.682 1.00 26.41 204 GLY B CA 1
ATOM 3845 C C . GLY B 1 206 ? -10.794 25.813 39.125 1.00 28.14 204 GLY B C 1
ATOM 3846 O O . GLY B 1 206 ? -11.772 25.326 38.554 1.00 27.78 204 GLY B O 1
ATOM 3847 N N . SER B 1 207 ? -9.665 25.124 39.279 1.00 26.07 205 SER B N 1
ATOM 3848 C CA . SER B 1 207 ? -9.558 23.781 38.710 1.00 26.29 205 SER B CA 1
ATOM 3849 C C . SER B 1 207 ? -9.574 22.736 39.786 1.00 25.39 205 SER B C 1
ATOM 3850 O O . SER B 1 207 ? -9.495 21.549 39.515 1.00 25.88 205 SER B O 1
ATOM 3853 N N . GLU B 1 208 ? -9.683 23.176 41.021 1.00 25.49 206 GLU B N 1
ATOM 3854 C CA . GLU B 1 208 ? -9.643 22.251 42.145 1.00 25.12 206 GLU B CA 1
ATOM 3855 C C . GLU B 1 208 ? -10.774 21.242 42.224 1.00 26.41 206 GLU B C 1
ATOM 3856 O O . GLU B 1 208 ? -11.868 21.466 41.694 1.00 25.20 206 GLU B O 1
ATOM 3862 N N . PRO B 1 209 ? -10.515 20.100 42.878 1.00 26.56 207 PRO B N 1
ATOM 3863 C CA . PRO B 1 209 ? -11.522 19.048 43.050 1.00 27.30 207 PRO B CA 1
ATOM 3864 C C . PRO B 1 209 ? -12.674 19.653 43.866 1.00 26.57 207 PRO B C 1
ATOM 3865 O O . PRO B 1 209 ? -12.458 20.494 44.746 1.00 25.79 207 PRO B O 1
ATOM 3869 N N . GLY B 1 210 ? -13.897 19.231 43.574 1.00 26.14 208 GLY B N 1
ATOM 3870 C CA . GLY B 1 210 ? -15.030 19.751 44.299 1.00 26.88 208 GLY B CA 1
ATOM 3871 C C . GLY B 1 210 ? -15.060 19.456 45.788 1.00 26.65 208 GLY B C 1
ATOM 3872 O O . GLY B 1 210 ? -15.886 20.004 46.492 1.00 28.40 208 GLY B O 1
ATOM 3873 N N . ASP B 1 211 ? -14.163 18.620 46.289 1.00 26.94 209 ASP B N 1
ATOM 3874 C CA . ASP B 1 211 ? -14.196 18.282 47.707 1.00 26.73 209 ASP B CA 1
ATOM 3875 C C . ASP B 1 211 ? -12.978 18.737 48.500 1.00 26.44 209 ASP B C 1
ATOM 3876 O O . ASP B 1 211 ? -12.896 18.457 49.698 1.00 25.72 209 ASP B O 1
ATOM 3881 N N . VAL B 1 212 ? -12.046 19.439 47.861 1.00 24.51 210 VAL B N 1
ATOM 3882 C CA . VAL B 1 212 ? -10.822 19.813 48.568 1.00 24.25 210 VAL B CA 1
ATOM 3883 C C . VAL B 1 212 ? -10.951 20.873 49.684 1.00 25.88 210 VAL B C 1
ATOM 3884 O O . VAL B 1 212 ? -10.146 20.905 50.621 1.00 26.20 210 VAL B O 1
ATOM 3888 N N . LEU B 1 213 ? -11.980 21.705 49.618 1.00 25.66 211 LEU B N 1
ATOM 3889 C CA . LEU B 1 213 ? -12.175 22.728 50.632 1.00 27.46 211 LEU B CA 1
ATOM 3890 C C . LEU B 1 213 ? -13.217 22.301 51.669 1.00 28.50 211 LEU B C 1
ATOM 3891 O O . LEU B 1 213 ? -13.366 22.965 52.690 1.00 28.30 211 LEU B O 1
ATOM 3896 N N . GLY B 1 214 ? -13.896 21.178 51.403 1.00 29.83 212 GLY B N 1
ATOM 3897 C CA . GLY B 1 214 ? -14.966 20.676 52.260 1.00 31.48 212 GLY B CA 1
ATOM 3898 C C . GLY B 1 214 ? -14.630 19.902 53.509 1.00 32.26 212 GLY B C 1
ATOM 3899 O O . GLY B 1 214 ? -13.520 19.997 54.013 1.00 32.20 212 GLY B O 1
ATOM 3900 N N . ASP B 1 215 ? -15.580 19.108 53.998 1.00 34.10 213 ASP B N 1
ATOM 3901 C CA . ASP B 1 215 ? -15.347 18.353 55.223 1.00 36.10 213 ASP B CA 1
ATOM 3902 C C . ASP B 1 215 ? -14.795 16.943 55.103 1.00 35.08 213 ASP B C 1
ATOM 3903 O O . ASP B 1 215 ? -14.443 16.339 56.104 1.00 36.13 213 ASP B O 1
ATOM 3908 N N . ASN B 1 216 ? -14.725 16.395 53.904 1.00 34.74 214 ASN B N 1
ATOM 3909 C CA . ASN B 1 216 ? -14.153 15.066 53.784 1.00 34.93 214 ASN B CA 1
ATOM 3910 C C . ASN B 1 216 ? -13.488 14.877 52.454 1.00 33.11 214 ASN B C 1
ATOM 3911 O O . ASN B 1 216 ? -13.943 14.126 51.598 1.00 32.56 214 ASN B O 1
ATOM 3916 N N . PRO B 1 217 ? -12.375 15.587 52.262 1.00 30.91 215 PRO B N 1
ATOM 3917 C CA . PRO B 1 217 ? -11.628 15.498 51.009 1.00 29.07 215 PRO B CA 1
ATOM 3918 C C . PRO B 1 217 ? -11.073 14.091 50.804 1.00 28.67 215 PRO B C 1
ATOM 3919 O O . PRO B 1 217 ? -10.687 13.429 51.761 1.00 26.76 215 PRO B O 1
ATOM 3923 N N . ASN B 1 218 ? -11.050 13.637 49.554 1.00 27.97 216 ASN B N 1
ATOM 3924 C CA . ASN B 1 218 ? -10.529 12.309 49.256 1.00 28.31 216 ASN B CA 1
ATOM 3925 C C . ASN B 1 218 ? -9.446 12.342 48.170 1.00 27.35 216 ASN B C 1
ATOM 3926 O O . ASN B 1 218 ? -9.720 12.282 46.964 1.00 27.58 216 ASN B O 1
ATOM 3931 N N . PRO B 1 219 ? -8.186 12.441 48.596 1.00 27.66 217 PRO B N 1
ATOM 3932 C CA . PRO B 1 219 ? -7.066 12.485 47.656 1.00 27.91 217 PRO B CA 1
ATOM 3933 C C . PRO B 1 219 ? -6.992 11.294 46.708 1.00 28.73 217 PRO B C 1
ATOM 3934 O O . PRO B 1 219 ? -6.495 11.427 45.597 1.00 27.48 217 PRO B O 1
ATOM 3938 N N . ALA B 1 220 ? -7.487 10.135 47.132 1.00 30.22 218 ALA B N 1
ATOM 3939 C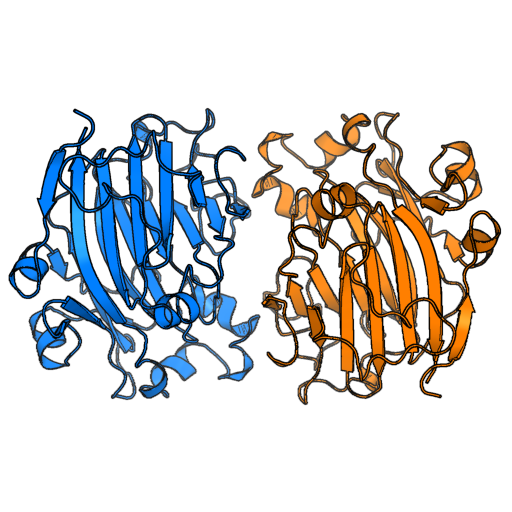 CA . ALA B 1 220 ? -7.444 8.949 46.268 1.00 32.26 218 ALA B CA 1
ATOM 3940 C C . ALA B 1 220 ? -8.075 9.170 44.894 1.00 33.05 218 ALA B C 1
ATOM 3941 O O . ALA B 1 220 ? -7.673 8.517 43.926 1.00 33.44 218 ALA B O 1
ATOM 3943 N N . ASN B 1 221 ? -9.055 10.067 44.803 1.00 31.63 219 ASN B N 1
ATOM 3944 C CA . ASN B 1 221 ? -9.703 10.332 43.528 1.00 30.75 219 ASN B CA 1
ATOM 3945 C C . ASN B 1 221 ? -9.231 11.575 42.791 1.00 30.45 219 ASN B C 1
ATOM 3946 O O . ASN B 1 221 ? -9.814 11.963 41.778 1.00 28.80 219 ASN B O 1
ATOM 3951 N N . TRP B 1 222 ? -8.163 12.206 43.267 1.00 28.32 220 TRP B N 1
ATOM 3952 C CA . TRP B 1 222 ? -7.705 13.416 42.581 1.00 27.74 220 TRP B CA 1
ATOM 3953 C C . TRP B 1 222 ? -6.767 13.105 41.420 1.00 26.94 220 TRP B C 1
ATOM 3954 O O . TRP B 1 222 ? -6.267 11.990 41.322 1.00 27.76 220 TRP B O 1
ATOM 3965 N N . ASP B 1 223 ? -6.558 14.079 40.535 1.00 27.26 221 ASP B N 1
ATOM 3966 C CA . ASP B 1 223 ? -5.654 13.912 39.402 1.00 28.38 221 ASP B CA 1
ATOM 3967 C C . ASP B 1 223 ? -4.239 13.664 39.956 1.00 29.50 221 ASP B C 1
ATOM 3968 O O . ASP B 1 223 ? -3.984 13.871 41.144 1.00 28.63 221 ASP B O 1
ATOM 3973 N N . THR B 1 224 ? -3.323 13.246 39.087 1.00 29.39 222 THR B N 1
ATOM 3974 C CA . THR B 1 224 ? -1.941 12.959 39.496 1.00 28.29 222 THR B CA 1
ATOM 3975 C C . THR B 1 224 ? -1.317 14.157 40.192 1.00 26.59 222 THR B C 1
ATOM 3976 O O . THR B 1 224 ? -1.468 15.289 39.751 1.00 26.66 222 THR B O 1
ATOM 3980 N N . PRO B 1 225 ? -0.587 13.917 41.286 1.00 24.97 223 PRO B N 1
ATOM 3981 C CA . PRO B 1 225 ? 0.028 15.045 41.975 1.00 23.56 223 PRO B CA 1
ATOM 3982 C C . PRO B 1 225 ? 1.215 15.659 41.248 1.00 23.16 223 PRO B C 1
ATOM 3983 O O . PRO B 1 225 ? 1.878 15.025 40.431 1.00 22.05 223 PRO B O 1
ATOM 3987 N N . ALA B 1 226 ? 1.473 16.920 41.551 1.00 21.22 224 ALA B N 1
ATOM 3988 C CA . ALA B 1 226 ? 2.595 17.622 40.965 1.00 22.24 224 ALA B CA 1
ATOM 3989 C C . ALA B 1 226 ? 3.888 16.984 41.494 1.00 22.43 224 ALA B C 1
ATOM 3990 O O . ALA B 1 226 ? 4.888 16.877 40.778 1.00 22.79 224 ALA B O 1
ATOM 3992 N N . ALA B 1 227 ? 3.860 16.538 42.742 1.00 21.88 225 ALA B N 1
ATOM 3993 C CA . ALA B 1 227 ? 5.034 15.897 43.326 1.00 21.76 225 ALA B CA 1
ATOM 3994 C C . ALA B 1 227 ? 4.618 14.774 44.244 1.00 21.82 225 ALA B C 1
ATOM 3995 O O . ALA B 1 227 ? 3.625 14.896 44.986 1.00 20.33 225 ALA B O 1
ATOM 3997 N N . LYS B 1 228 ? 5.367 13.674 44.176 1.00 21.90 226 LYS B N 1
ATOM 3998 C CA . LYS B 1 228 ? 5.146 12.540 45.071 1.00 22.17 226 LYS B CA 1
ATOM 3999 C C . LYS B 1 228 ? 6.540 12.082 45.510 1.00 23.04 226 LYS B C 1
ATOM 4000 O O . LYS B 1 228 ? 7.457 11.946 44.680 1.00 23.51 226 LYS B O 1
ATOM 4006 N N . PHE B 1 229 ? 6.690 11.880 46.816 1.00 21.73 227 PHE B N 1
ATOM 4007 C CA . PHE B 1 229 ? 7.942 11.453 47.430 1.00 23.35 227 PHE B CA 1
ATOM 4008 C C . PHE B 1 229 ? 7.594 10.099 48.032 1.00 23.97 227 PHE B C 1
ATOM 4009 O O . PHE B 1 229 ? 6.797 9.997 48.976 1.00 21.55 227 PHE B O 1
ATOM 4017 N N . ALA B 1 230 ? 8.167 9.053 47.440 1.00 25.56 228 ALA B N 1
ATOM 4018 C CA . ALA B 1 230 ? 7.875 7.697 47.878 1.00 25.96 228 ALA B CA 1
ATOM 4019 C C . ALA B 1 230 ? 8.924 6.701 47.392 1.00 26.54 228 ALA B C 1
ATOM 4020 O O . ALA B 1 230 ? 9.810 7.045 46.594 1.00 27.15 228 ALA B O 1
ATOM 4022 N N . GLY B 1 231 ? 8.824 5.465 47.884 1.00 27.81 229 GLY B N 1
ATOM 4023 C CA . GLY B 1 231 ? 9.764 4.429 47.492 1.00 28.45 229 GLY B CA 1
ATOM 4024 C C . GLY B 1 231 ? 10.444 3.719 48.653 1.00 29.42 229 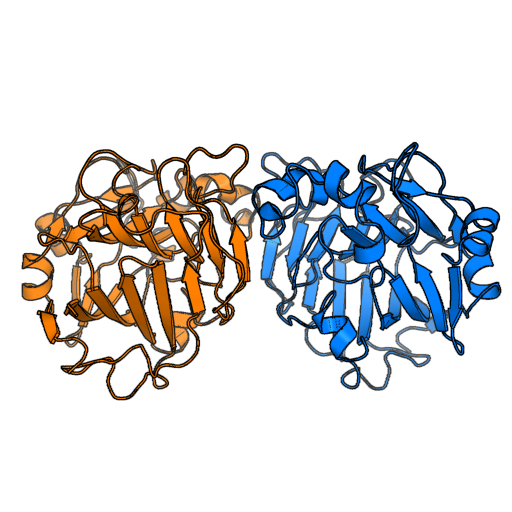GLY B C 1
ATOM 4025 O O . GLY B 1 231 ? 10.439 4.185 49.795 1.00 27.92 229 GLY B O 1
ATOM 4026 N N . GLY B 1 232 ? 11.055 2.582 48.325 1.00 31.61 230 GLY B N 1
ATOM 4027 C CA . GLY B 1 232 ? 11.746 1.762 49.308 1.00 31.40 230 GLY B CA 1
ATOM 4028 C C . GLY B 1 232 ? 13.070 2.311 49.765 1.00 30.91 230 GLY B C 1
ATOM 4029 O O . GLY B 1 232 ? 13.672 1.783 50.696 1.00 32.30 230 GLY B O 1
ATOM 4030 N N . GLY B 1 233 ? 13.531 3.380 49.132 1.00 31.23 231 GLY B N 1
ATOM 4031 C CA . GLY B 1 233 ? 14.796 3.969 49.528 1.00 29.48 231 GLY B CA 1
ATOM 4032 C C . GLY B 1 233 ? 14.678 4.898 50.736 1.00 29.30 231 GLY B C 1
ATOM 4033 O O . GLY B 1 233 ? 15.618 5.630 51.054 1.00 29.20 231 GLY B O 1
ATOM 4034 N N . CYS B 1 234 ? 13.527 4.877 51.402 1.00 27.91 232 CYS B N 1
ATOM 4035 C CA . CYS B 1 234 ? 13.309 5.734 52.565 1.00 28.99 232 CYS B CA 1
ATOM 4036 C C . CYS B 1 234 ? 12.322 5.139 53.557 1.00 29.02 232 CYS B C 1
ATOM 4037 O O . CYS B 1 234 ? 11.337 4.511 53.178 1.00 29.35 232 CYS B O 1
ATOM 4040 N N . ASP B 1 235 ? 12.605 5.319 54.840 1.00 29.84 233 ASP B N 1
ATOM 4041 C CA . ASP B 1 235 ? 11.683 4.866 55.866 1.00 29.76 233 ASP B CA 1
ATOM 4042 C C . ASP B 1 235 ? 10.773 6.075 56.106 1.00 28.44 233 ASP B C 1
ATOM 4043 O O . ASP B 1 235 ? 11.054 6.886 56.982 1.00 26.70 233 ASP B O 1
ATOM 4048 N N . TRP B 1 236 ? 9.688 6.180 55.331 1.00 27.56 234 TRP B N 1
ATOM 4049 C CA . TRP B 1 236 ? 8.789 7.334 55.420 1.00 27.33 234 TRP B CA 1
ATOM 4050 C C . TRP B 1 236 ? 8.203 7.605 56.790 1.00 28.68 234 TRP B C 1
ATOM 4051 O O . TRP B 1 236 ? 8.010 8.759 57.167 1.00 27.43 234 TRP B O 1
ATOM 4062 N N . GLU B 1 237 ? 7.945 6.558 57.558 1.00 27.56 235 GLU B N 1
ATOM 4063 C CA . GLU B 1 237 ? 7.378 6.781 58.866 1.00 29.67 235 GLU B CA 1
ATOM 4064 C C . GLU B 1 237 ? 8.421 7.295 59.858 1.00 29.96 235 GLU B C 1
ATOM 4065 O O . GLU B 1 237 ? 8.140 8.200 60.640 1.00 31.40 235 GLU B O 1
ATOM 4071 N N . GLY B 1 238 ? 9.626 6.738 59.818 1.00 29.86 236 GLY B N 1
ATOM 4072 C CA . GLY B 1 238 ? 10.646 7.148 60.766 1.00 29.24 236 GLY B CA 1
ATOM 4073 C C . GLY B 1 238 ? 11.378 8.441 60.474 1.00 29.72 236 GLY B C 1
ATOM 4074 O O . GLY B 1 238 ? 11.851 9.119 61.390 1.00 29.43 236 GLY B O 1
ATOM 4075 N N . LYS B 1 239 ? 11.471 8.797 59.201 1.00 28.39 237 LYS B N 1
ATOM 4076 C CA . LYS B 1 239 ? 12.192 9.996 58.811 1.00 28.95 237 LYS B CA 1
ATOM 4077 C C . LYS B 1 239 ? 11.449 11.292 59.103 1.00 28.95 237 LYS B C 1
ATOM 4078 O O . LYS B 1 239 ? 12.056 12.363 59.107 1.00 29.63 237 LYS B O 1
ATOM 4084 N N . PHE B 1 240 ? 10.154 11.182 59.373 1.00 28.31 238 PHE B N 1
ATOM 4085 C CA . PHE B 1 240 ? 9.328 12.353 59.655 1.00 29.00 238 PHE B CA 1
ATOM 4086 C C . PHE B 1 240 ? 8.520 12.203 60.936 1.00 29.67 238 PHE B C 1
ATOM 4087 O O . PHE B 1 240 ? 7.745 11.259 61.058 1.00 29.53 238 PHE B O 1
ATOM 4095 N N . ASN B 1 241 ? 8.687 13.119 61.883 1.00 30.43 239 ASN B N 1
ATOM 4096 C CA . ASN B 1 241 ? 7.850 13.035 63.072 1.00 30.55 239 ASN B CA 1
ATOM 4097 C C . ASN B 1 241 ? 6.788 14.152 63.010 1.00 29.35 239 ASN B C 1
ATOM 4098 O O . ASN B 1 241 ? 6.460 14.621 61.916 1.00 27.28 239 ASN B O 1
ATOM 4103 N N . ALA B 1 242 ? 6.218 14.555 64.146 1.00 28.01 240 ALA B N 1
ATOM 4104 C CA . ALA B 1 242 ? 5.168 15.573 64.123 1.00 25.33 240 ALA B CA 1
ATOM 4105 C C . ALA B 1 242 ? 5.672 16.856 63.470 1.00 24.71 240 ALA B C 1
ATOM 4106 O O . ALA B 1 242 ? 6.724 17.388 63.841 1.00 23.07 240 ALA B O 1
ATOM 4108 N N . GLN B 1 243 ? 4.889 17.357 62.521 1.00 22.45 241 GLN B N 1
ATOM 4109 C CA . GLN B 1 243 ? 5.241 18.546 61.748 1.00 22.62 241 GLN B CA 1
ATOM 4110 C C . GLN B 1 243 ? 4.446 19.798 62.114 1.00 23.94 241 GLN B C 1
ATOM 4111 O O . GLN B 1 243 ? 3.244 19.726 62.310 1.00 23.31 241 GLN B O 1
ATOM 4117 N N . ARG B 1 244 ? 5.126 20.945 62.194 1.00 24.84 242 ARG B N 1
ATOM 4118 C CA . ARG B 1 244 ? 4.417 22.201 62.452 1.00 24.83 242 ARG B CA 1
ATOM 4119 C C . ARG B 1 244 ? 4.450 23.016 61.161 1.00 22.86 242 ARG B C 1
ATOM 4120 O O . ARG B 1 244 ? 5.394 22.907 60.389 1.00 22.04 242 ARG B O 1
ATOM 4128 N N . LEU B 1 245 ? 3.414 23.810 60.915 1.00 22.59 243 LEU B N 1
ATOM 4129 C CA . LEU B 1 245 ? 3.353 24.581 59.664 1.00 21.56 243 LEU B CA 1
ATOM 4130 C C . LEU B 1 245 ? 4.086 25.885 59.809 1.00 21.72 243 LEU B C 1
ATOM 4131 O O . LEU B 1 245 ? 4.025 26.515 60.865 1.00 22.22 243 LEU B O 1
ATOM 4136 N N . ILE B 1 246 ? 4.774 26.295 58.746 1.00 20.78 244 ILE B N 1
ATOM 4137 C CA . ILE B 1 246 ? 5.532 27.519 58.794 1.00 20.45 244 ILE B CA 1
ATOM 4138 C C . ILE B 1 246 ? 5.348 28.365 57.554 1.00 20.69 244 ILE B C 1
ATOM 4139 O O . ILE B 1 246 ? 5.365 27.841 56.460 1.00 19.22 244 ILE B O 1
ATOM 4144 N N . PHE B 1 247 ? 5.157 29.675 57.756 1.00 20.23 245 PHE B N 1
ATOM 4145 C CA . PHE B 1 247 ? 5.098 30.651 56.665 1.00 20.38 245 PHE B CA 1
ATOM 4146 C C . PHE B 1 247 ? 6.253 31.589 56.931 1.00 19.25 245 PHE B C 1
ATOM 4147 O O . PHE B 1 247 ? 6.421 32.035 58.052 1.00 19.45 245 PHE B O 1
ATOM 4155 N N . ASP B 1 248 ? 7.046 31.889 55.918 1.00 18.84 246 ASP B N 1
ATOM 4156 C CA . ASP B 1 248 ? 8.078 32.884 56.086 1.00 19.10 246 ASP B CA 1
ATOM 4157 C C . ASP B 1 248 ? 8.497 33.465 54.749 1.00 19.77 246 ASP B C 1
ATOM 4158 O O . ASP B 1 248 ? 8.135 32.953 53.675 1.00 19.46 246 ASP B O 1
ATOM 4163 N N . VAL B 1 249 ? 9.210 34.579 54.828 1.00 20.08 247 VAL B N 1
ATOM 4164 C CA . VAL B 1 249 ? 9.838 35.131 53.638 1.00 19.44 247 VAL B CA 1
ATOM 4165 C C . VAL B 1 249 ? 11.165 35.635 54.166 1.00 19.69 247 VAL B C 1
ATOM 4166 O O . VAL B 1 249 ? 11.194 36.509 55.016 1.00 21.51 247 VAL B O 1
ATOM 4170 N N . THR B 1 250 ? 12.262 35.055 53.703 1.00 20.50 248 THR B N 1
ATOM 4171 C CA . THR B 1 250 ? 13.561 35.569 54.107 1.00 18.93 248 THR B CA 1
ATOM 4172 C C . THR B 1 250 ? 14.172 36.238 52.865 1.00 19.98 248 THR B C 1
ATOM 4173 O O . THR B 1 250 ? 13.512 36.295 51.814 1.00 19.57 248 THR B O 1
ATOM 4177 N N . PHE B 1 251 ? 15.376 36.783 52.998 1.00 19.15 249 PHE B N 1
ATOM 4178 C CA . PHE B 1 251 ? 16.069 37.477 51.901 1.00 19.42 249 PHE B CA 1
ATOM 4179 C C . PHE B 1 251 ? 17.513 37.033 51.813 1.00 18.64 249 PHE B C 1
ATOM 4180 O O . PHE B 1 251 ? 18.167 36.829 52.838 1.00 19.51 249 PHE B O 1
ATOM 4188 N N . CYS B 1 252 ? 18.008 36.887 50.590 1.00 18.93 250 CYS B N 1
ATOM 4189 C CA . CYS B 1 252 ? 19.404 36.506 50.370 1.00 20.33 250 CYS B CA 1
ATOM 4190 C C . CYS B 1 252 ? 19.767 35.215 51.105 1.00 21.25 250 CYS B C 1
ATOM 4191 O O . CYS B 1 252 ? 19.100 34.214 50.955 1.00 19.99 250 CYS B O 1
ATOM 4194 N N . GLY B 1 253 ? 20.838 35.210 51.885 1.00 22.60 251 GLY B N 1
ATOM 4195 C CA . GLY B 1 253 ? 21.122 33.991 52.625 1.00 23.07 251 GLY B CA 1
ATOM 4196 C C . GLY B 1 253 ? 21.695 32.801 51.870 1.00 24.43 251 GLY B C 1
ATOM 4197 O O . GLY B 1 253 ? 22.147 32.912 50.719 1.00 24.02 251 GLY B O 1
ATOM 4198 N N . ASP B 1 254 ? 21.656 31.649 52.540 1.00 24.77 252 ASP B N 1
ATOM 4199 C CA . ASP B 1 254 ? 22.234 30.419 52.030 1.00 25.29 252 ASP B CA 1
ATOM 4200 C C . ASP B 1 254 ? 21.838 29.993 50.642 1.00 25.25 252 ASP B C 1
ATOM 4201 O O . ASP B 1 254 ? 22.643 29.392 49.939 1.00 26.01 252 ASP B O 1
ATOM 4206 N N . TRP B 1 255 ? 20.620 30.295 50.223 1.00 23.39 253 TRP B N 1
ATOM 4207 C CA . TRP B 1 255 ? 20.236 29.933 48.8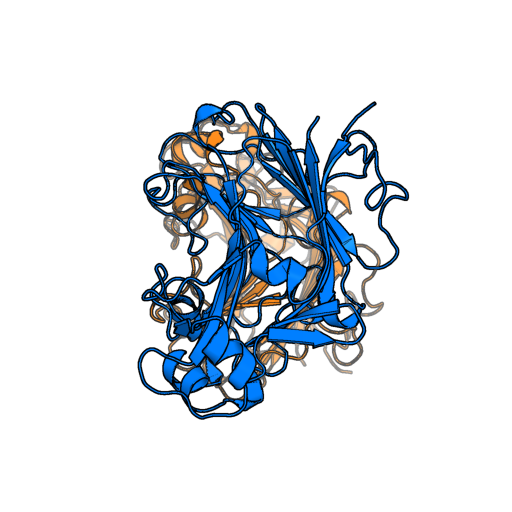68 1.00 21.40 253 TRP B CA 1
ATOM 4208 C C . TRP B 1 255 ? 20.119 31.159 47.957 1.00 22.45 253 TRP B C 1
ATOM 4209 O O . TRP B 1 255 ? 20.930 31.339 47.030 1.00 21.96 253 TRP B O 1
ATOM 4220 N N . ALA B 1 256 ? 19.112 31.991 48.205 1.00 21.85 254 ALA B N 1
ATOM 4221 C CA . ALA B 1 256 ? 18.888 33.153 47.346 1.00 21.38 254 ALA B CA 1
ATOM 4222 C C . ALA B 1 256 ? 20.101 34.052 47.226 1.00 22.32 254 ALA B C 1
ATOM 4223 O O . ALA B 1 256 ? 20.410 34.512 46.133 1.00 21.06 254 ALA B O 1
ATOM 4225 N N . GLY B 1 257 ? 20.791 34.301 48.342 1.00 22.03 255 GLY B N 1
ATOM 4226 C CA . GLY B 1 257 ? 21.956 35.168 48.297 1.00 24.29 255 GLY B CA 1
ATOM 4227 C C . GLY B 1 257 ? 23.140 34.534 47.596 1.00 26.03 255 GLY B C 1
ATOM 4228 O O . GLY B 1 257 ? 23.896 35.197 46.869 1.00 25.97 255 GLY B O 1
ATOM 4229 N N . ASN B 1 258 ? 23.298 33.239 47.823 1.00 26.72 256 ASN B N 1
ATOM 4230 C CA . ASN B 1 258 ? 24.399 32.481 47.247 1.00 28.07 256 ASN B CA 1
ATOM 4231 C C . ASN B 1 258 ? 24.323 32.352 45.747 1.00 27.11 256 ASN B C 1
ATOM 4232 O O . ASN B 1 258 ? 25.363 32.335 45.076 1.00 28.10 256 ASN B O 1
ATOM 4237 N N . VAL B 1 259 ? 23.116 32.254 45.196 1.00 25.58 257 VAL B N 1
ATOM 4238 C CA . VAL B 1 259 ? 22.993 32.113 43.733 1.00 24.19 257 VAL B CA 1
ATOM 4239 C C . VAL B 1 259 ? 22.665 33.426 43.011 1.00 24.09 257 VAL B C 1
ATOM 4240 O O . VAL B 1 259 ? 22.529 33.468 41.784 1.00 22.95 257 VAL B O 1
ATOM 4244 N N . TRP B 1 260 ? 22.560 34.497 43.777 1.00 22.91 258 TRP B N 1
ATOM 4245 C CA . TRP B 1 260 ? 22.269 35.804 43.222 1.00 22.58 258 TRP B CA 1
ATOM 4246 C C . TRP B 1 260 ? 23.135 36.152 42.031 1.00 22.26 258 TRP B C 1
ATOM 4247 O O . TRP B 1 260 ? 22.618 36.484 40.974 1.00 20.79 258 TRP B O 1
ATOM 4258 N N . GLY B 1 261 ? 24.448 36.044 42.194 1.00 21.63 259 GLY B N 1
ATOM 4259 C CA . GLY B 1 261 ? 25.370 36.428 41.130 1.00 21.06 259 GLY B CA 1
ATOM 4260 C C . GLY B 1 261 ? 25.398 35.674 39.818 1.00 22.38 259 GLY B C 1
ATOM 4261 O O . GLY B 1 261 ? 25.990 36.155 38.842 1.00 22.23 259 GLY B O 1
ATOM 4262 N N . ILE B 1 262 ? 24.784 34.502 39.760 1.00 20.73 260 ILE B N 1
ATOM 4263 C CA . ILE B 1 262 ? 24.820 33.755 38.504 1.00 22.38 260 ILE B CA 1
ATOM 4264 C C . ILE B 1 262 ? 23.460 33.682 37.832 1.00 22.12 260 ILE B C 1
ATOM 4265 O O . ILE B 1 262 ? 23.357 33.180 36.730 1.00 20.97 260 ILE B O 1
ATOM 4270 N N . GLY B 1 263 ? 22.431 34.225 38.489 1.00 21.14 261 GLY B N 1
ATOM 4271 C CA . GLY B 1 263 ? 21.092 34.184 37.914 1.00 21.42 261 GLY B CA 1
ATOM 4272 C C . GLY B 1 263 ? 20.541 35.429 37.235 1.00 21.58 261 GLY B C 1
ATOM 4273 O O . GLY B 1 263 ? 21.263 36.377 36.937 1.00 19.76 261 GLY B O 1
ATOM 4274 N N . GLY B 1 264 ? 19.227 35.404 37.009 1.00 21.27 262 GLY B N 1
ATOM 4275 C CA . GLY B 1 264 ? 18.532 36.496 36.354 1.00 21.09 262 GLY B CA 1
ATOM 4276 C C . GLY B 1 264 ? 18.444 37.802 37.121 1.00 21.86 262 GLY B C 1
ATOM 4277 O O . GLY B 1 264 ? 17.989 38.818 36.564 1.00 22.59 262 GLY B O 1
ATOM 4278 N N . CYS B 1 265 ? 18.865 37.801 38.388 1.00 20.89 263 CYS B N 1
ATOM 4279 C CA . CYS B 1 265 ? 18.838 39.035 39.182 1.00 20.59 263 CYS B CA 1
ATOM 4280 C C . CYS B 1 265 ? 20.207 39.680 39.321 1.00 20.30 263 CYS B C 1
ATOM 4281 O O . CYS B 1 265 ? 20.311 40.799 39.828 1.00 21.12 263 CYS B O 1
ATOM 4284 N N . ALA B 1 266 ? 21.237 38.991 38.836 1.00 19.03 264 ALA B N 1
ATOM 4285 C CA . ALA B 1 266 ? 22.615 39.451 38.984 1.00 21.38 264 ALA B CA 1
ATOM 4286 C C . ALA B 1 266 ? 22.875 40.890 38.569 1.00 21.59 264 ALA B C 1
ATOM 4287 O O . ALA B 1 266 ? 23.711 41.554 39.154 1.00 20.92 264 ALA B O 1
ATOM 4289 N N . SER B 1 267 ? 22.153 41.372 37.568 1.00 21.54 265 SER B N 1
ATOM 4290 C CA . SER B 1 267 ? 22.375 42.713 37.069 1.00 22.02 265 SER B CA 1
ATOM 4291 C C . SER B 1 267 ? 21.731 43.813 37.904 1.00 23.40 265 SER B C 1
ATOM 4292 O O . SER B 1 267 ? 21.932 44.996 37.647 1.00 21.32 265 SER B O 1
ATOM 4295 N N . ARG B 1 268 ? 20.940 43.435 38.897 1.00 24.26 266 ARG B N 1
ATOM 4296 C CA . ARG B 1 268 ? 20.235 44.429 39.694 1.00 25.41 266 ARG B CA 1
ATOM 4297 C C . ARG B 1 268 ? 21.133 45.121 40.721 1.00 25.65 266 ARG B C 1
ATOM 4298 O O . ARG B 1 268 ? 20.873 46.250 41.098 1.00 24.54 266 ARG B O 1
ATOM 4306 N N . ALA B 1 269 ? 22.182 44.435 41.149 1.00 24.70 267 ALA B N 1
ATOM 4307 C CA . ALA B 1 269 ? 23.109 44.975 42.138 1.00 24.50 267 ALA B CA 1
ATOM 4308 C C . ALA B 1 269 ? 24.245 43.982 42.237 1.00 25.47 267 ALA B C 1
ATOM 4309 O O . ALA B 1 269 ? 24.092 42.830 41.871 1.00 25.62 267 ALA B O 1
ATOM 4311 N N . ALA B 1 270 ? 25.387 44.416 42.747 1.00 27.60 268 ALA B N 1
ATOM 4312 C CA . ALA B 1 270 ? 26.521 43.513 42.883 1.00 28.36 268 ALA B CA 1
ATOM 4313 C C . ALA B 1 270 ? 26.200 42.375 43.828 1.00 27.86 268 ALA B C 1
ATOM 4314 O O . ALA B 1 270 ? 26.541 41.228 43.552 1.00 30.01 268 ALA B O 1
ATOM 4316 N N . ASN B 1 271 ? 25.539 42.699 44.939 1.00 27.60 269 ASN B N 1
ATOM 4317 C CA . ASN B 1 271 ? 25.190 41.721 45.968 1.00 28.44 269 ASN B CA 1
ATOM 4318 C C . ASN B 1 271 ? 23.692 41.726 46.207 1.00 24.96 269 ASN B C 1
ATOM 4319 O O . ASN B 1 271 ? 23.063 42.763 46.066 1.00 23.75 269 ASN B O 1
ATOM 4324 N N . CYS B 1 272 ? 23.163 40.587 46.629 1.00 22.96 270 CYS B N 1
ATOM 4325 C CA . CYS B 1 272 ? 21.753 40.476 46.987 1.00 21.51 270 CYS B CA 1
ATOM 4326 C C . CYS B 1 272 ? 21.445 41.441 48.181 1.00 22.55 270 CYS B C 1
ATOM 4327 O O . CYS B 1 272 ? 20.414 42.123 48.225 1.00 20.36 270 CYS B O 1
ATOM 4330 N N . VAL B 1 273 ? 22.345 41.492 49.165 1.00 22.49 271 VAL B N 1
ATOM 4331 C CA . VAL B 1 273 ? 22.127 42.351 50.313 1.00 22.28 271 VAL B CA 1
ATOM 4332 C C . VAL B 1 273 ? 21.945 43.811 49.949 1.00 22.04 271 VAL B C 1
ATOM 4333 O O . VAL B 1 273 ? 21.032 44.467 50.453 1.00 22.80 271 VAL B O 1
ATOM 4337 N N . ASP B 1 274 ? 22.810 44.327 49.080 1.00 21.94 272 ASP B N 1
ATOM 4338 C CA . ASP B 1 274 ? 22.721 45.730 48.686 1.00 22.82 272 ASP B CA 1
ATOM 4339 C C . ASP B 1 274 ? 21.380 45.980 48.021 1.00 21.53 272 ASP B C 1
ATOM 4340 O O . ASP B 1 274 ? 20.719 46.976 48.296 1.00 21.73 272 ASP B O 1
ATOM 4345 N N . PHE B 1 275 ? 20.972 45.058 47.162 1.00 21.10 273 PHE B N 1
ATOM 4346 C CA . PHE B 1 275 ? 19.670 45.221 46.488 1.00 21.46 273 PHE B CA 1
ATOM 4347 C C . PHE B 1 275 ? 18.513 45.267 47.492 1.00 21.34 273 PHE B C 1
ATOM 4348 O O . PHE B 1 275 ? 17.679 46.168 47.464 1.00 21.67 273 PHE B O 1
ATOM 4356 N N . VAL B 1 276 ? 18.463 44.284 48.379 1.00 22.10 274 VAL B N 1
ATOM 4357 C CA . VAL B 1 276 ? 17.391 44.218 49.371 1.00 20.83 274 VAL B CA 1
ATOM 4358 C C . VAL B 1 276 ? 17.415 45.418 50.312 1.00 21.30 274 VAL B C 1
ATOM 4359 O O . VAL B 1 276 ? 16.386 45.958 50.687 1.00 18.70 274 VAL B O 1
ATOM 4363 N N . ARG B 1 277 ? 18.604 45.831 50.712 1.00 21.28 275 ARG B N 1
ATOM 4364 C CA . ARG B 1 277 ? 18.705 46.958 51.624 1.00 21.74 275 ARG B CA 1
ATOM 4365 C C . ARG B 1 277 ? 18.241 48.273 51.012 1.00 22.11 275 ARG B C 1
ATOM 4366 O O . ARG B 1 277 ? 17.504 49.021 51.634 1.00 19.69 275 ARG B O 1
ATOM 4374 N N . ASP B 1 278 ? 18.648 48.530 49.769 1.00 21.45 276 ASP B N 1
ATOM 4375 C CA . ASP B 1 278 ? 18.355 49.811 49.165 1.00 22.15 276 ASP B CA 1
ATOM 4376 C C . ASP B 1 278 ? 17.143 49.957 48.243 1.00 21.57 276 ASP B C 1
ATOM 4377 O O . ASP B 1 278 ? 16.889 51.053 47.776 1.00 21.60 276 ASP B O 1
ATOM 4382 N N . ASN B 1 279 ? 16.384 48.894 48.006 1.00 19.64 277 ASN B N 1
ATOM 4383 C CA . ASN B 1 279 ? 15.233 49.030 47.100 1.00 20.39 277 ASN B CA 1
ATOM 4384 C C . ASN B 1 279 ? 13.970 48.501 47.748 1.00 20.02 277 ASN B C 1
ATOM 4385 O O . ASN B 1 279 ? 13.408 47.508 47.305 1.00 20.12 277 ASN B O 1
ATOM 4390 N N . PRO B 1 280 ? 13.487 49.188 48.792 1.00 19.34 278 PRO B N 1
ATOM 4391 C CA . PRO B 1 280 ? 12.289 48.707 49.463 1.00 19.57 278 PRO B CA 1
ATOM 4392 C C . PRO B 1 280 ? 11.108 48.505 48.552 1.00 18.41 278 PRO B C 1
ATOM 4393 O O . PRO B 1 280 ? 10.390 47.523 48.704 1.00 16.95 278 PRO B O 1
ATOM 4397 N N . SER B 1 281 ? 10.941 49.388 47.578 1.00 18.07 279 SER B N 1
ATOM 4398 C CA . SER B 1 281 ? 9.759 49.285 46.731 1.00 19.12 279 SER B CA 1
ATOM 4399 C C . SER B 1 281 ? 9.672 47.999 45.926 1.00 20.47 279 SER B C 1
ATOM 4400 O O . SER B 1 281 ? 8.583 47.636 45.477 1.00 19.26 279 SER B O 1
ATOM 4403 N N . ALA B 1 282 ? 10.796 47.307 45.751 1.00 19.34 280 ALA B N 1
ATOM 4404 C CA . ALA B 1 282 ? 10.802 46.063 44.964 1.00 20.25 280 ALA B CA 1
ATOM 4405 C C . ALA B 1 282 ? 9.978 44.968 45.603 1.00 20.04 280 ALA B C 1
ATOM 4406 O O . ALA B 1 282 ? 9.531 44.042 44.922 1.00 18.59 280 ALA B O 1
ATOM 4408 N N . PHE B 1 283 ? 9.721 45.103 46.898 1.00 17.97 281 PHE B N 1
ATOM 4409 C CA . PHE B 1 283 ? 9.053 44.041 47.630 1.00 19.08 281 PHE B CA 1
ATOM 4410 C C . PHE B 1 283 ? 7.564 44.111 47.887 1.00 18.35 281 PHE B C 1
ATOM 4411 O O . PHE B 1 283 ? 7.037 43.356 48.691 1.00 19.49 281 PHE B O 1
ATOM 4419 N N . ALA B 1 284 ? 6.861 44.995 47.198 1.00 18.31 282 ALA B N 1
ATOM 4420 C CA . ALA B 1 284 ? 5.414 45.068 47.396 1.00 17.71 282 ALA B CA 1
ATOM 4421 C C . ALA B 1 284 ? 4.678 43.726 47.147 1.00 16.59 282 ALA B C 1
ATOM 4422 O O . ALA B 1 284 ? 3.688 43.421 47.825 1.00 17.53 282 ALA B O 1
ATOM 4424 N N . GLU B 1 285 ? 5.137 42.940 46.173 1.00 18.96 283 GLU B N 1
ATOM 4425 C CA . GLU B 1 285 ? 4.447 41.675 45.857 1.00 18.20 283 GLU B CA 1
ATOM 4426 C C . GLU B 1 285 ? 4.797 40.529 46.770 1.00 18.66 283 GLU B C 1
ATOM 4427 O O . GLU B 1 285 ? 4.242 39.444 46.638 1.00 18.16 283 GLU B O 1
ATOM 4433 N N . SER B 1 286 ? 5.713 40.758 47.705 1.00 18.84 284 SER B N 1
ATOM 4434 C CA . SER B 1 286 ? 6.126 39.687 48.583 1.00 18.63 284 SER B CA 1
ATOM 4435 C C . SER B 1 286 ? 5.191 39.430 49.750 1.00 19.48 284 SER B C 1
ATOM 4436 O O . SER B 1 286 ? 5.577 39.587 50.918 1.00 17.17 284 SER B O 1
ATOM 4439 N N . TYR B 1 287 ? 3.942 39.065 49.444 1.00 16.44 285 TYR B N 1
ATOM 4440 C CA . TYR B 1 287 ? 2.994 38.775 50.507 1.00 16.93 285 TYR B CA 1
ATOM 4441 C C . TYR B 1 287 ? 2.101 37.555 50.259 1.00 18.45 285 TYR B C 1
ATOM 4442 O O . TYR B 1 287 ? 1.783 37.214 49.105 1.00 17.59 285 TYR B O 1
ATOM 4451 N N . TRP B 1 288 ? 1.712 36.915 51.363 1.00 19.58 286 TRP B N 1
ATOM 4452 C CA . TRP B 1 288 ? 0.793 35.777 51.351 1.00 18.93 286 TRP B CA 1
ATOM 4453 C C . TRP B 1 288 ? -0.609 36.347 51.576 1.00 19.75 286 TRP B C 1
ATOM 4454 O O . TRP B 1 288 ? -0.787 37.279 52.363 1.00 18.32 286 TRP B O 1
ATOM 4465 N N . LEU B 1 289 ? -1.603 35.820 50.875 1.00 18.33 287 LEU B N 1
ATOM 4466 C CA . LEU B 1 289 ? -2.974 36.254 51.109 1.00 20.02 287 LEU B CA 1
ATOM 4467 C C . LEU B 1 289 ? -3.748 34.938 51.152 1.00 18.96 287 LEU B C 1
ATOM 4468 O O . LEU B 1 289 ? -3.990 34.303 50.127 1.00 18.62 287 LEU B O 1
ATOM 4473 N N . VAL B 1 290 ? -4.117 34.538 52.362 1.00 18.10 288 VAL B N 1
ATOM 4474 C CA . VAL B 1 290 ? -4.777 33.251 52.617 1.00 19.35 288 VAL B CA 1
ATOM 4475 C C . VAL B 1 290 ? -6.302 33.269 52.585 1.00 19.47 288 VAL B C 1
ATOM 4476 O O . VAL B 1 290 ? -6.939 34.085 53.251 1.00 19.82 288 VAL B O 1
ATOM 4480 N N . ASN B 1 291 ? -6.878 32.372 51.802 1.00 20.69 289 ASN B N 1
ATOM 4481 C CA . ASN B 1 291 ? -8.338 32.251 51.750 1.00 21.89 289 ASN B CA 1
ATOM 4482 C C . ASN B 1 291 ? -8.729 31.301 52.881 1.00 22.16 289 ASN B C 1
ATOM 4483 O O . ASN B 1 291 ? -9.655 31.575 53.647 1.00 23.10 289 ASN B O 1
ATOM 4488 N N . SER B 1 292 ? -8.014 30.184 52.987 1.00 22.62 290 SER B N 1
ATOM 4489 C CA . SER B 1 292 ? -8.265 29.209 54.044 1.00 21.74 290 SER B CA 1
ATOM 4490 C C . SER B 1 292 ? -7.081 28.259 54.241 1.00 22.10 290 SER B C 1
ATOM 4491 O O . SER B 1 292 ? -6.315 28.005 53.318 1.00 21.34 290 SER B O 1
ATOM 4494 N N . LEU B 1 293 ? -6.925 27.750 55.455 1.00 21.30 291 LEU B N 1
ATOM 4495 C CA . LEU B 1 293 ? -5.849 26.813 55.764 1.00 20.49 291 LEU B CA 1
ATOM 4496 C C . LEU B 1 293 ? -6.542 25.776 56.655 1.00 20.77 291 LEU B C 1
ATOM 4497 O O . LEU B 1 293 ? -7.030 26.111 57.728 1.00 20.34 291 LEU B O 1
ATOM 4502 N N . ARG B 1 294 ? -6.575 24.526 56.221 1.00 20.53 292 ARG B N 1
ATOM 4503 C CA . ARG B 1 294 ? -7.271 23.503 56.983 1.00 21.05 292 ARG B CA 1
ATOM 4504 C C . ARG B 1 294 ? -6.461 22.246 56.992 1.00 20.29 292 ARG B C 1
ATOM 4505 O O . ARG B 1 294 ? -5.860 21.876 55.979 1.00 19.07 292 ARG B O 1
ATOM 4513 N N . VAL B 1 295 ? -6.435 21.591 58.145 1.00 21.00 293 VAL B N 1
ATOM 4514 C CA . VAL B 1 295 ? -5.693 20.353 58.283 1.00 21.12 293 VAL B CA 1
ATOM 4515 C C . VAL B 1 295 ? -6.668 19.230 58.639 1.00 22.31 293 VAL B C 1
ATOM 4516 O O . VAL B 1 295 ? -7.548 19.407 59.475 1.00 21.14 293 VAL B O 1
ATOM 4520 N N . TYR B 1 296 ? -6.484 18.081 58.003 1.00 23.32 294 TYR B N 1
ATOM 4521 C CA . TYR B 1 296 ? -7.348 16.921 58.193 1.00 24.27 294 TYR B CA 1
ATOM 4522 C C . TYR B 1 296 ? -6.530 15.717 58.617 1.00 25.36 294 TYR B C 1
ATOM 4523 O O . TYR B 1 296 ? -5.301 15.687 58.470 1.00 24.29 294 TYR B O 1
ATOM 4532 N N . ALA B 1 297 ? -7.227 14.708 59.137 1.00 26.05 295 ALA B N 1
ATOM 4533 C CA . ALA B 1 297 ? -6.566 13.488 59.562 1.00 26.74 295 ALA B CA 1
ATOM 4534 C C . ALA B 1 297 ? -7.390 12.335 59.024 1.00 27.80 295 ALA B C 1
ATOM 4535 O O . ALA B 1 297 ? -8.615 12.436 58.919 1.00 27.84 295 ALA B O 1
ATOM 4537 N N . PRO B 1 298 ? -6.724 11.225 58.672 1.00 29.28 296 PRO B N 1
ATOM 4538 C CA . PRO B 1 298 ? -7.384 10.035 58.137 1.00 30.35 296 PRO B CA 1
ATOM 4539 C C . PRO B 1 298 ? -8.210 9.328 59.221 1.00 32.80 296 PRO B C 1
ATOM 4540 O O . PRO B 1 298 ? -9.221 8.688 58.868 1.00 36.69 296 PRO B O 1
#

B-factor: mean 24.56, std 6.71, range [9.92, 54.04]

Organism: NCBI:txid566408

Foldseek 3Di:
DAWFFPDWLFEFPSNQVQWAKDQDQDPLQFLEGADHPVVCVVQVQWGADPRWTKHFWQLDAQDDDSHTYGIKIKGPAWALWFKKKFWFLAAFALAAFKWWFKWKAADDDPPQQKIWTQAIDAHNDQWGKTFIAFAFQFFFDDDQAAFAWDATAAHQPPDPDDLVSGTITIFDDSLQDHPNCNVQRHFMWMWGADQFWIFIATARPPRDDPPSPDGRDHVVPDDGGNDIGGDPRHRSSRRHGTIIIMTIMGGQGSRSQVCCCVDDNNVVDVTSRVNRSGRSNSRPRRMIITNIIIIIHD/DAWFFDDWQFAFPSNQVFWAKDQDQDPLQFQEGADGPVVCVVQVQWGADPRWTKHFWQLDAQDDDSHTYGIKTWGPDWAFWWKKKFFFQAAFAQAAFKWWFKKKAAPDDPPQQKIWTQAIDHHRDQWGKTWIAFAPQFFFDDDQADFAWDATAQYQPPPPADQVRGTITTFDDSLNHHPNVNVQRHFMWMWGADQFWIFIATARPPRDDPPRVHGRDDPVPDDGGNDIGGDPSHRSNRRHGIIIIMTIMGGQGRHSFVCCCPDPNNVVDVGSRVNRSGRSNSRPRRMIITNIITIIDD